Protein AF-A5Z3F3-F1 (afdb_monomer_lite)

pLDDT: mean 90.25, std 14.65, range [30.05, 98.69]

Organism: NCBI:txid411463

InterPro domains:
  IPR003961 Fibronectin type III [cd00063] (249-305)
  IPR009045 Peptidase M74/Hedgehog-like, zinc-binding domain superfamily [G3DSA:3.30.1380.10] (374-491)
  IPR009045 Peptidase M74/Hedgehog-like, zinc-binding domain superfamily [SSF55166] (368-494)
  IPR013783 Immunoglobulin-like fold [G3DSA:2.60.40.10] (34-120)
  IPR013783 Immunoglobulin-like fold [G3DSA:2.60.40.10] (125-226)
  IPR013783 Immunoglobulin-like fold [G3DSA:2.60.40.10] (233-318)
  IPR036116 Fibronectin type III superfamily [SSF49265] (130-308)
  IPR039561 Peptidase M15C [PF13539] (418-492)

Sequence (495 aa):
MTKNIKKAMILFWAVICILGIKGNVYAQDIKLVAPIITSSQMENGNFVIRWRTSEELKGQEYKIYCATSKDGTYEYVTTTPDYSYTEYYPNKGMAYYYKITTVYTDYETEREIESNPVYTGGIVNPLEIPTITEAKAGNNHSVTIMWNKTEDCLGYAIYRSESVDGEYKWISNVENKSEIFWWQEYEPQATFTEKNLELGKTYYYKIRPYVTYYEGTFYGEFSNYKSCQVTINGTKVKSAKSKKKRTNTIIWEKNGEADGYIIYYSKKIDGSYKKLKTYNSRNKLTYTHKKLTNGVAYYYKIQAYKNYKGKKLLGEMSPFEKYCDYFTYKNESYESRCKRIFGKKYYKKYKNAKQASKHVTTVAVKVWDKQGGRKFTRKFYLTVNKGIAPSVKEMFKEIYKSKERFPIHEMGCYNWRGNSSTSEHCLGLAFDINSNENYMIDGKKVLAGSFWKPKKNKYSIPLNCKLVKILEKYGFERGLWGSRRDYMHFSYFGT

Radius of gyration: 45.29 Å; chains: 1; bounding box: 112×105×123 Å

Structure (mmCIF, N/CA/C/O backbone):
data_AF-A5Z3F3-F1
#
_entry.id   AF-A5Z3F3-F1
#
loop_
_atom_site.group_PDB
_atom_site.id
_atom_site.type_symbol
_atom_site.label_atom_id
_atom_site.label_alt_id
_atom_site.label_comp_id
_atom_site.label_asym_id
_atom_site.label_entity_id
_atom_site.label_seq_id
_atom_site.pdbx_PDB_ins_code
_atom_site.Cartn_x
_atom_site.Cartn_y
_atom_site.Cartn_z
_atom_site.occupancy
_atom_site.B_iso_or_equiv
_atom_site.auth_seq_id
_atom_site.auth_comp_id
_atom_site.auth_asym_id
_atom_site.auth_atom_id
_atom_site.pdbx_PDB_model_num
ATOM 1 N N . MET A 1 1 ? 52.562 -83.527 -72.500 1.00 35.72 1 MET A N 1
ATOM 2 C CA . MET A 1 1 ? 53.849 -84.054 -71.994 1.00 35.72 1 MET A CA 1
ATOM 3 C C . MET A 1 1 ? 54.643 -82.872 -71.442 1.00 35.72 1 MET A C 1
ATOM 5 O O . MET A 1 1 ? 55.079 -82.043 -72.217 1.00 35.72 1 MET A O 1
ATOM 9 N N . THR A 1 2 ? 54.506 -82.561 -70.146 1.00 35.94 2 THR A N 1
ATOM 10 C CA . THR A 1 2 ? 55.424 -82.974 -69.050 1.00 35.94 2 THR A CA 1
ATOM 11 C C . THR A 1 2 ? 56.801 -82.306 -69.180 1.00 35.94 2 THR A C 1
ATOM 13 O O . THR A 1 2 ? 57.594 -82.724 -70.010 1.00 35.94 2 THR A O 1
ATOM 16 N N . LYS A 1 3 ? 57.127 -81.267 -68.395 1.00 35.03 3 LYS A N 1
ATOM 17 C CA . LYS A 1 3 ? 57.470 -81.390 -66.964 1.00 35.03 3 LYS A CA 1
ATOM 18 C C . LYS A 1 3 ? 57.214 -80.101 -66.147 1.00 35.03 3 LYS A C 1
ATOM 20 O O . LYS A 1 3 ? 57.653 -79.017 -66.500 1.00 35.03 3 LYS A O 1
ATOM 25 N N . ASN A 1 4 ? 56.552 -80.314 -65.013 1.00 41.06 4 ASN A N 1
ATOM 26 C CA . ASN A 1 4 ? 56.370 -79.478 -63.818 1.00 41.06 4 ASN A CA 1
ATOM 27 C C . ASN A 1 4 ? 57.738 -79.220 -63.106 1.00 41.06 4 ASN A C 1
ATOM 29 O O . ASN A 1 4 ? 58.564 -80.125 -63.125 1.00 41.06 4 ASN A O 1
ATOM 33 N N . ILE A 1 5 ? 58.113 -78.044 -62.556 1.00 39.75 5 ILE A N 1
ATOM 34 C CA . ILE A 1 5 ? 57.676 -77.335 -61.317 1.00 39.75 5 ILE A CA 1
ATOM 35 C C . ILE A 1 5 ? 58.879 -77.101 -60.354 1.00 39.75 5 ILE A C 1
ATOM 37 O O . ILE A 1 5 ? 59.618 -78.031 -60.059 1.00 39.75 5 ILE A O 1
ATOM 41 N N . LYS A 1 6 ? 58.937 -75.885 -59.774 1.00 31.03 6 LYS A N 1
ATOM 42 C CA . LYS A 1 6 ? 59.513 -75.448 -58.469 1.00 31.03 6 LYS A CA 1
ATOM 43 C C . LYS A 1 6 ? 61.028 -75.510 -58.192 1.00 31.03 6 LYS A C 1
ATOM 45 O O . LYS A 1 6 ? 61.592 -76.581 -58.007 1.00 31.03 6 LYS A O 1
ATOM 50 N N . LYS A 1 7 ? 61.549 -74.310 -57.882 1.00 33.12 7 LYS A N 1
ATOM 51 C CA . LYS A 1 7 ? 62.378 -73.870 -56.723 1.00 33.12 7 LYS A CA 1
ATOM 52 C C . LYS A 1 7 ? 63.397 -72.837 -57.238 1.00 33.12 7 LYS A C 1
ATOM 54 O O . LYS A 1 7 ? 64.078 -73.118 -58.205 1.00 33.12 7 LYS A O 1
ATOM 59 N N . ALA A 1 8 ? 63.587 -71.654 -56.673 1.00 30.05 8 ALA A N 1
ATOM 60 C CA . ALA A 1 8 ? 62.961 -70.997 -55.542 1.00 30.05 8 ALA A CA 1
ATOM 61 C C . ALA A 1 8 ? 63.319 -69.499 -55.610 1.00 30.05 8 ALA A C 1
ATOM 63 O O . ALA A 1 8 ? 64.419 -69.141 -56.025 1.00 30.05 8 ALA A O 1
ATOM 64 N N . MET A 1 9 ? 62.401 -68.643 -55.152 1.00 39.56 9 MET A N 1
ATOM 65 C CA . MET A 1 9 ? 62.767 -67.422 -54.432 1.00 39.56 9 MET A CA 1
ATOM 66 C C . MET A 1 9 ? 63.859 -67.761 -53.413 1.00 39.56 9 MET A C 1
ATOM 68 O O . MET A 1 9 ? 63.656 -68.698 -52.648 1.00 39.56 9 MET A O 1
ATOM 72 N N . ILE A 1 10 ? 64.972 -67.028 -53.443 1.00 40.47 10 ILE A N 1
ATOM 73 C CA . ILE A 1 10 ? 65.941 -66.707 -52.371 1.00 40.47 10 ILE A CA 1
ATOM 74 C C . ILE A 1 10 ? 67.271 -66.420 -53.084 1.00 40.47 10 ILE A C 1
ATOM 76 O O . ILE A 1 10 ? 68.074 -67.312 -53.312 1.00 40.47 10 ILE A O 1
ATOM 80 N N . LEU A 1 11 ? 67.433 -65.180 -53.540 1.00 33.81 11 LEU A N 1
ATOM 81 C CA . LEU A 1 11 ? 68.647 -64.365 -53.370 1.00 33.81 11 LEU A CA 1
ATOM 82 C C . LEU A 1 11 ? 68.309 -62.924 -53.808 1.00 33.81 11 LEU A C 1
ATOM 84 O O . LEU A 1 11 ? 68.943 -62.294 -54.646 1.00 33.81 11 LEU A O 1
ATOM 88 N N . PHE A 1 12 ? 67.207 -62.432 -53.238 1.00 38.59 12 PHE A N 1
ATOM 89 C CA . PHE A 1 12 ? 67.046 -61.025 -52.914 1.00 38.59 12 PHE A CA 1
ATOM 90 C C . PHE A 1 12 ? 67.883 -60.851 -51.642 1.00 38.59 12 PHE A C 1
ATOM 92 O O . PHE A 1 12 ? 67.635 -61.580 -50.684 1.00 38.59 12 PHE A O 1
ATOM 99 N N . TRP A 1 13 ? 68.839 -59.923 -51.669 1.00 31.48 13 TRP A N 1
ATOM 100 C CA . TRP A 1 13 ? 69.842 -59.573 -50.648 1.00 31.48 13 TRP A CA 1
ATOM 101 C C . TRP A 1 13 ? 71.268 -60.067 -50.888 1.00 31.48 13 TRP A C 1
ATOM 103 O O . TRP A 1 13 ? 71.539 -61.251 -51.034 1.00 31.48 13 TRP A O 1
ATOM 113 N N . ALA A 1 14 ? 72.158 -59.076 -50.800 1.00 30.88 14 ALA A N 1
ATOM 114 C CA . ALA A 1 14 ? 73.609 -59.132 -50.850 1.00 30.88 14 ALA A CA 1
ATOM 115 C C . ALA A 1 14 ? 74.199 -59.369 -52.245 1.00 30.88 14 ALA A C 1
ATOM 117 O O . ALA A 1 14 ? 74.589 -60.473 -52.600 1.00 30.88 14 ALA A O 1
ATOM 118 N N . VAL A 1 15 ? 74.374 -58.278 -52.996 1.00 34.34 15 VAL A N 1
ATOM 119 C CA . VAL A 1 15 ? 75.704 -57.660 -53.119 1.00 34.34 15 VAL A CA 1
ATOM 120 C C . VAL A 1 15 ? 75.591 -56.360 -53.932 1.00 34.34 15 VAL A C 1
ATOM 122 O O . VAL A 1 15 ? 75.362 -56.368 -55.134 1.00 34.34 15 VAL A O 1
ATOM 125 N N . ILE A 1 16 ? 75.785 -55.260 -53.192 1.00 37.06 16 ILE A N 1
ATOM 126 C CA . ILE A 1 16 ? 76.597 -54.091 -53.566 1.00 37.06 16 ILE A CA 1
ATOM 127 C C . ILE A 1 16 ? 75.901 -53.124 -54.540 1.00 37.06 16 ILE A C 1
ATOM 129 O O . ILE A 1 16 ? 75.879 -53.316 -55.746 1.00 37.06 16 ILE A O 1
ATOM 133 N N . CYS A 1 17 ? 75.206 -52.092 -54.043 1.00 40.53 17 CYS A N 1
ATOM 134 C CA . CYS A 1 17 ? 75.761 -50.938 -53.308 1.00 40.53 17 CYS A CA 1
ATOM 135 C C . CYS A 1 17 ? 77.047 -50.423 -53.950 1.00 40.53 17 CYS A C 1
ATOM 137 O O . CYS A 1 17 ? 78.111 -50.865 -53.564 1.00 40.53 17 CYS A O 1
ATOM 139 N N . ILE A 1 18 ? 76.938 -49.482 -54.881 1.00 42.25 18 ILE A N 1
ATOM 140 C CA . ILE A 1 18 ? 77.777 -48.280 -55.050 1.00 42.25 18 ILE A CA 1
ATOM 141 C C . ILE A 1 18 ? 77.365 -47.734 -56.414 1.00 42.25 18 ILE A C 1
ATOM 143 O O . ILE A 1 18 ? 77.891 -48.125 -57.441 1.00 42.25 18 ILE A O 1
ATOM 147 N N . LEU A 1 19 ? 76.346 -46.884 -56.405 1.00 36.59 19 LEU A N 1
ATOM 148 C CA . LEU A 1 19 ? 76.154 -45.777 -57.339 1.00 36.59 19 LEU A CA 1
ATOM 149 C C . LEU A 1 19 ? 75.161 -44.859 -56.627 1.00 36.59 19 LEU A C 1
ATOM 151 O O . LEU A 1 19 ? 73.958 -44.857 -56.870 1.00 36.59 19 LEU A O 1
ATOM 155 N N . GLY A 1 20 ? 75.692 -44.167 -55.618 1.00 39.25 20 GLY A N 1
ATOM 156 C CA . GLY A 1 20 ? 74.987 -43.105 -54.925 1.00 39.25 20 GLY A CA 1
ATOM 157 C C . GLY A 1 20 ? 74.756 -41.962 -55.897 1.00 39.25 20 GLY A C 1
ATOM 158 O O . GLY A 1 20 ? 75.596 -41.075 -56.026 1.00 39.25 20 GLY A O 1
ATOM 159 N N . ILE A 1 21 ? 73.603 -41.967 -56.558 1.00 40.50 21 ILE A N 1
ATOM 160 C CA . ILE A 1 21 ? 73.023 -40.734 -57.068 1.00 40.50 21 ILE A CA 1
ATOM 161 C C . ILE A 1 21 ? 72.505 -40.006 -55.829 1.00 40.50 21 ILE A C 1
ATOM 163 O O . ILE A 1 21 ? 71.373 -40.201 -55.393 1.00 40.50 21 ILE A O 1
ATOM 167 N N . LYS A 1 22 ? 73.375 -39.187 -55.225 1.00 41.44 22 LYS A N 1
ATOM 168 C CA . LYS A 1 22 ? 72.948 -38.065 -54.388 1.00 41.44 22 LYS A CA 1
ATOM 169 C C . LYS A 1 22 ? 72.232 -37.074 -55.305 1.00 41.44 22 LYS A C 1
ATOM 171 O O . LYS A 1 22 ? 72.806 -36.081 -55.738 1.00 41.44 22 LYS A O 1
ATOM 176 N N . GLY A 1 23 ? 70.988 -37.383 -55.649 1.00 34.75 23 GLY A N 1
ATOM 177 C CA . GLY A 1 23 ? 70.042 -36.349 -56.015 1.00 34.75 23 GLY A CA 1
ATOM 178 C C . GLY A 1 23 ? 69.747 -35.602 -54.728 1.00 34.75 23 GLY A C 1
ATOM 179 O O . GLY A 1 23 ? 69.033 -36.121 -53.876 1.00 34.75 23 GLY A O 1
ATOM 180 N N . ASN A 1 24 ? 70.343 -34.424 -54.556 1.00 39.09 24 ASN A N 1
ATOM 181 C CA . ASN A 1 24 ? 69.805 -33.462 -53.610 1.00 39.09 24 ASN A CA 1
ATOM 182 C C . ASN A 1 24 ? 68.387 -33.155 -54.104 1.00 39.09 24 ASN A C 1
ATOM 184 O O . ASN A 1 24 ? 68.211 -32.400 -55.061 1.00 39.09 24 ASN A O 1
ATOM 188 N N . VAL A 1 25 ? 67.380 -33.783 -53.499 1.00 37.44 25 VAL A N 1
ATOM 189 C CA . VAL A 1 25 ? 66.042 -33.209 -53.495 1.00 37.44 25 VAL A CA 1
ATOM 190 C C . VAL A 1 25 ? 66.203 -31.976 -52.627 1.00 37.44 25 VAL A C 1
ATOM 192 O O . VAL A 1 25 ? 66.247 -32.072 -51.406 1.00 37.44 25 VAL A O 1
ATOM 195 N N . TYR A 1 26 ? 66.431 -30.827 -53.258 1.00 39.72 26 TYR A N 1
ATOM 196 C CA . TYR A 1 26 ? 66.267 -29.568 -52.558 1.00 39.72 26 TYR A CA 1
ATOM 197 C C . TYR A 1 26 ? 64.816 -29.566 -52.089 1.00 39.72 26 TYR A C 1
ATOM 199 O O . TYR A 1 26 ? 63.908 -29.563 -52.923 1.00 39.72 26 TYR A O 1
ATOM 207 N N . ALA A 1 27 ? 64.602 -29.653 -50.774 1.00 45.56 27 ALA A N 1
ATOM 208 C CA . ALA A 1 27 ? 63.340 -29.243 -50.195 1.00 45.56 27 ALA A CA 1
ATOM 209 C C . ALA A 1 27 ? 63.105 -27.834 -50.737 1.00 45.56 27 ALA A C 1
ATOM 211 O O . ALA A 1 27 ? 63.906 -26.930 -50.505 1.00 45.56 27 ALA A O 1
ATOM 212 N N . GLN A 1 28 ? 62.102 -27.680 -51.596 1.00 50.19 28 GLN A N 1
ATOM 213 C CA . GLN A 1 28 ? 61.676 -26.359 -52.012 1.00 50.19 28 GLN A CA 1
ATOM 214 C C . GLN A 1 28 ? 61.321 -25.639 -50.713 1.00 50.19 28 GLN A C 1
ATOM 216 O O . GLN A 1 28 ? 60.462 -26.139 -49.992 1.00 50.19 28 GLN A O 1
ATOM 221 N N . ASP A 1 29 ? 62.028 -24.556 -50.375 1.00 58.75 29 ASP A N 1
ATOM 222 C CA . ASP A 1 29 ? 61.765 -23.786 -49.159 1.00 58.75 29 ASP A CA 1
ATOM 223 C C . ASP A 1 29 ? 60.293 -23.357 -49.189 1.00 58.75 29 ASP A C 1
ATOM 225 O O . ASP A 1 29 ? 59.918 -22.416 -49.898 1.00 58.75 29 ASP A O 1
ATOM 229 N N . ILE A 1 30 ? 59.429 -24.101 -48.490 1.00 64.06 30 ILE A N 1
ATOM 230 C CA . ILE A 1 30 ? 57.998 -23.825 -48.447 1.00 64.06 30 ILE A CA 1
ATOM 231 C C . ILE A 1 30 ? 57.859 -22.471 -47.763 1.00 64.06 30 ILE A C 1
ATOM 233 O O . ILE A 1 30 ? 58.109 -22.319 -46.566 1.00 64.06 30 ILE A O 1
ATOM 237 N N . LYS A 1 31 ? 57.477 -21.451 -48.535 1.00 75.31 31 LYS A N 1
ATOM 238 C CA . LYS A 1 31 ? 57.251 -20.116 -47.996 1.00 75.31 31 LYS A CA 1
ATOM 239 C C . LYS A 1 31 ? 55.952 -20.131 -47.200 1.00 75.31 31 LYS A C 1
ATOM 241 O O . LYS A 1 31 ? 54.865 -19.987 -47.751 1.00 75.31 31 LYS A O 1
ATOM 246 N N . LEU A 1 32 ? 56.080 -20.280 -45.889 1.00 80.75 32 LEU A N 1
ATOM 247 C CA . LEU A 1 32 ? 54.948 -20.291 -44.976 1.00 80.75 32 LEU A CA 1
ATOM 248 C C . LEU A 1 32 ? 54.262 -18.909 -44.953 1.00 80.75 32 LEU A C 1
ATOM 250 O O . LEU A 1 32 ? 54.845 -17.914 -44.515 1.00 80.75 32 LEU A O 1
ATOM 254 N N . VAL A 1 33 ? 53.021 -18.835 -45.444 1.00 87.56 33 VAL A N 1
ATOM 255 C CA . VAL A 1 33 ? 52.219 -17.599 -45.503 1.00 87.56 33 VAL A CA 1
ATOM 256 C C . VAL A 1 33 ? 50.960 -17.689 -44.639 1.00 87.56 33 VAL A C 1
ATOM 258 O O . VAL A 1 33 ? 50.457 -18.775 -44.346 1.00 87.56 33 VAL A O 1
ATOM 261 N N . ALA A 1 34 ? 50.466 -16.522 -44.217 1.00 90.94 34 ALA A N 1
ATOM 262 C CA . ALA A 1 34 ? 49.226 -16.400 -43.459 1.00 90.94 34 ALA A CA 1
ATOM 263 C C . ALA A 1 34 ? 48.022 -16.877 -44.292 1.00 90.94 34 ALA A C 1
ATOM 265 O O . ALA A 1 34 ? 47.984 -16.608 -45.501 1.00 90.94 34 ALA A O 1
ATOM 266 N N . PRO A 1 35 ? 47.009 -17.511 -43.675 1.00 94.00 35 PRO A N 1
ATOM 267 C CA . PRO A 1 35 ? 45.767 -17.800 -44.374 1.00 94.00 35 PRO A CA 1
ATOM 268 C C . PRO A 1 35 ? 45.020 -16.500 -44.713 1.00 94.00 35 PRO A C 1
ATOM 270 O O . PRO A 1 35 ? 45.207 -15.457 -44.085 1.00 94.00 35 PRO A O 1
ATOM 273 N N . ILE A 1 36 ? 44.147 -16.553 -45.719 1.00 95.06 36 ILE A N 1
ATOM 274 C CA . ILE A 1 36 ? 43.356 -15.400 -46.170 1.00 95.06 36 ILE A CA 1
ATOM 275 C C . ILE A 1 36 ? 41.917 -15.579 -45.697 1.00 95.06 36 ILE A C 1
ATOM 277 O O . ILE A 1 36 ? 41.226 -16.482 -46.172 1.00 95.06 36 ILE A O 1
ATOM 281 N N . ILE A 1 37 ? 41.450 -14.709 -44.798 1.00 97.06 37 ILE A N 1
ATOM 282 C CA . ILE A 1 37 ? 40.056 -14.710 -44.332 1.00 97.06 37 ILE A CA 1
ATOM 283 C C . ILE A 1 37 ? 39.117 -14.430 -45.509 1.00 97.06 37 ILE A C 1
ATOM 285 O O . ILE A 1 37 ? 39.321 -13.498 -46.284 1.00 97.06 37 ILE A O 1
ATOM 289 N N . THR A 1 38 ? 38.077 -15.249 -45.629 1.00 96.44 38 THR A N 1
ATOM 290 C CA . THR A 1 38 ? 37.032 -15.134 -46.658 1.00 96.44 38 THR A CA 1
ATOM 291 C C . THR A 1 38 ? 35.691 -14.702 -46.071 1.00 96.44 38 THR A C 1
ATOM 293 O O . THR A 1 38 ? 34.958 -13.968 -46.725 1.00 96.44 38 THR A O 1
ATOM 296 N N . SER A 1 39 ? 35.381 -15.097 -44.831 1.00 93.94 39 SER A N 1
ATOM 297 C CA . SER A 1 39 ? 34.193 -14.643 -44.098 1.00 93.94 39 SER A CA 1
ATOM 298 C C . SER A 1 39 ? 34.395 -14.744 -42.585 1.00 93.94 39 SER A C 1
ATOM 300 O O . SER A 1 39 ? 35.064 -15.667 -42.122 1.00 93.94 39 SER A O 1
ATOM 302 N N . SER A 1 40 ? 33.756 -13.857 -41.824 1.00 92.75 40 SER A N 1
ATOM 303 C CA . SER A 1 40 ? 33.675 -13.902 -40.356 1.00 92.75 40 SER A CA 1
ATOM 304 C C . SER A 1 40 ? 32.354 -13.282 -39.895 1.00 92.75 40 SER A C 1
ATOM 306 O O . SER A 1 40 ? 32.214 -12.058 -39.893 1.00 92.75 40 SER A O 1
ATOM 308 N N . GLN A 1 41 ? 31.361 -14.114 -39.587 1.00 90.06 41 GLN A N 1
ATOM 309 C CA . GLN A 1 41 ? 29.988 -13.667 -39.322 1.00 90.06 41 GLN A CA 1
ATOM 310 C C . GLN A 1 41 ? 29.201 -14.684 -38.486 1.00 90.06 41 GLN A C 1
ATOM 312 O O . GLN A 1 41 ? 29.616 -15.831 -38.328 1.00 90.06 41 GLN A O 1
ATOM 317 N N . MET A 1 42 ? 28.042 -14.269 -37.975 1.00 88.62 42 MET A N 1
ATOM 318 C CA . MET A 1 42 ? 27.119 -15.157 -37.267 1.00 88.62 42 MET A CA 1
ATOM 319 C C . MET A 1 42 ? 26.284 -15.993 -38.244 1.00 88.62 42 MET A C 1
ATOM 321 O O . MET A 1 42 ? 25.652 -15.447 -39.147 1.00 88.62 42 MET A O 1
ATOM 325 N N . GLU A 1 43 ? 26.220 -17.305 -38.024 1.00 90.38 43 GLU A N 1
ATOM 326 C CA . GLU A 1 43 ? 25.413 -18.254 -38.798 1.00 90.38 43 GLU A CA 1
ATOM 327 C C . GLU A 1 43 ? 24.744 -19.251 -37.845 1.00 90.38 43 GLU A C 1
ATOM 329 O O . GLU A 1 43 ? 25.412 -19.915 -37.056 1.00 90.38 43 GLU A O 1
ATOM 334 N N . ASN A 1 44 ? 23.410 -19.354 -37.891 1.00 86.94 44 ASN A N 1
ATOM 335 C CA . ASN A 1 44 ? 22.622 -20.277 -37.055 1.00 86.94 44 ASN A CA 1
ATOM 336 C C . ASN A 1 44 ? 22.963 -20.232 -35.546 1.00 86.94 44 ASN A C 1
ATOM 338 O O . ASN A 1 44 ? 22.893 -21.249 -34.862 1.00 86.94 44 ASN A O 1
ATOM 342 N N . GLY A 1 45 ? 23.325 -19.054 -35.023 1.00 84.75 45 GLY A N 1
ATOM 343 C CA . GLY A 1 45 ? 23.671 -18.857 -33.610 1.00 84.75 45 GLY A CA 1
ATOM 344 C C . GLY A 1 45 ? 25.139 -19.102 -33.246 1.00 84.75 45 GLY A C 1
ATOM 345 O O . GLY A 1 45 ? 25.489 -18.906 -32.089 1.00 84.75 45 GLY A O 1
ATOM 346 N N . ASN A 1 46 ? 25.994 -19.453 -34.209 1.00 90.75 46 ASN A N 1
ATOM 347 C CA . ASN A 1 46 ? 27.433 -19.653 -34.017 1.00 90.75 46 ASN A CA 1
ATOM 348 C C . ASN A 1 46 ? 28.238 -18.580 -34.761 1.00 90.75 46 ASN A C 1
ATOM 350 O O . ASN A 1 46 ? 27.772 -18.062 -35.778 1.00 90.75 46 ASN A O 1
ATOM 354 N N . PHE A 1 47 ? 29.448 -18.264 -34.293 1.00 91.44 47 PHE A N 1
ATOM 355 C CA . PHE A 1 47 ? 30.346 -17.346 -35.001 1.00 91.44 47 PHE A CA 1
ATOM 356 C C . PHE A 1 47 ? 31.277 -18.154 -35.908 1.00 91.44 47 PHE A C 1
ATOM 358 O O . PHE A 1 47 ? 32.112 -18.920 -35.428 1.00 91.44 47 PHE A O 1
ATOM 365 N N . VAL A 1 48 ? 31.107 -18.017 -37.225 1.00 94.50 48 VAL A N 1
ATOM 366 C CA . VAL A 1 48 ? 31.807 -18.835 -38.220 1.00 94.50 48 VAL A CA 1
ATOM 367 C C . VAL A 1 48 ? 32.856 -18.008 -38.945 1.00 94.50 48 VAL A C 1
ATOM 369 O O . VAL A 1 48 ? 32.565 -16.967 -39.540 1.00 94.50 48 VAL A O 1
ATOM 372 N N . ILE A 1 49 ? 34.081 -18.522 -38.937 1.00 96.44 49 ILE A N 1
ATOM 373 C CA . ILE A 1 49 ? 35.240 -17.960 -39.619 1.00 96.44 49 ILE A CA 1
ATOM 374 C C . ILE A 1 49 ? 35.649 -18.929 -40.716 1.00 96.44 49 ILE A C 1
ATOM 376 O O . ILE A 1 49 ? 35.796 -20.123 -40.467 1.00 96.44 49 ILE A O 1
ATOM 380 N N . ARG A 1 50 ? 35.855 -18.425 -41.931 1.00 97.31 50 ARG A N 1
ATOM 381 C CA . ARG A 1 50 ? 36.344 -19.218 -43.063 1.00 97.31 50 ARG A CA 1
ATOM 382 C C . ARG A 1 50 ? 37.546 -18.549 -43.686 1.00 97.31 50 ARG A C 1
ATOM 384 O O . ARG A 1 50 ? 37.573 -17.324 -43.836 1.00 97.31 50 ARG A O 1
ATOM 391 N N . TRP A 1 51 ? 38.507 -19.345 -44.123 1.00 96.88 51 TRP A N 1
ATOM 392 C CA . TRP A 1 51 ? 39.701 -18.870 -44.809 1.00 96.88 51 TRP A CA 1
ATOM 393 C C . TRP A 1 51 ? 40.061 -19.772 -45.982 1.00 96.88 51 TRP A C 1
ATOM 395 O O . TRP A 1 51 ? 39.491 -20.836 -46.189 1.00 96.88 51 TRP A O 1
ATOM 405 N N . ARG A 1 52 ? 41.019 -19.315 -46.779 1.00 94.88 52 ARG A N 1
ATOM 406 C CA . ARG A 1 52 ? 41.657 -20.104 -47.831 1.00 94.88 52 ARG A CA 1
ATOM 407 C C . ARG A 1 52 ? 43.173 -20.016 -47.702 1.00 94.88 52 ARG A C 1
ATOM 409 O O . ARG A 1 52 ? 43.687 -19.048 -47.141 1.00 94.88 52 ARG A O 1
ATOM 416 N N . THR A 1 53 ? 43.865 -21.000 -48.262 1.00 91.75 53 THR A N 1
ATOM 417 C CA . THR A 1 53 ? 45.333 -21.078 -48.298 1.00 91.75 53 THR A CA 1
ATOM 418 C C . THR A 1 53 ? 45.854 -21.143 -49.737 1.00 91.75 53 THR A C 1
ATOM 420 O O . THR A 1 53 ? 45.057 -21.307 -50.668 1.00 91.75 53 THR A O 1
ATOM 423 N N . SER A 1 54 ? 47.163 -20.974 -49.937 1.00 87.50 54 SER A N 1
ATOM 424 C CA . SER A 1 54 ? 47.805 -21.198 -51.239 1.00 87.50 54 SER A CA 1
ATOM 425 C C . SER A 1 54 ? 47.921 -22.694 -51.548 1.00 87.50 54 SER A C 1
ATOM 427 O O . SER A 1 54 ? 47.978 -23.525 -50.648 1.00 87.50 54 SER A O 1
ATOM 429 N N . GLU A 1 55 ? 47.942 -23.056 -52.833 1.00 85.00 55 GLU A N 1
ATOM 430 C CA . GLU A 1 55 ? 47.954 -24.461 -53.279 1.00 85.00 55 GLU A CA 1
ATOM 431 C C . GLU A 1 55 ? 49.100 -25.276 -52.655 1.00 85.00 55 GLU A C 1
ATOM 433 O O . GLU A 1 55 ? 48.908 -26.423 -52.267 1.00 85.00 55 GLU A O 1
ATOM 438 N N . GLU A 1 56 ? 50.268 -24.650 -52.500 1.00 83.06 56 GLU A N 1
ATOM 439 C CA . GLU A 1 56 ? 51.487 -25.240 -51.931 1.00 83.06 56 GLU A CA 1
ATOM 440 C C . GLU A 1 56 ? 51.407 -25.534 -50.421 1.00 83.06 56 GLU A C 1
ATOM 442 O O . GLU A 1 56 ? 52.242 -26.263 -49.899 1.00 83.06 56 GLU A O 1
ATOM 447 N N . LEU A 1 57 ? 50.403 -24.988 -49.724 1.00 84.12 57 LEU A N 1
ATOM 448 C CA . LEU A 1 57 ? 50.162 -25.176 -48.288 1.00 84.12 57 LEU A CA 1
ATOM 449 C C . LEU A 1 57 ? 48.916 -26.033 -48.015 1.00 84.12 57 LEU A C 1
ATOM 451 O O . LEU A 1 57 ? 48.404 -26.069 -46.892 1.00 84.12 57 LEU A O 1
ATOM 455 N N . LYS A 1 58 ? 48.379 -26.715 -49.034 1.00 84.69 58 LYS A N 1
ATOM 456 C CA . LYS A 1 58 ? 47.297 -27.684 -48.835 1.00 84.69 58 LYS A CA 1
ATOM 457 C C . LYS A 1 58 ? 47.777 -28.854 -47.980 1.00 84.69 58 LYS A C 1
ATOM 459 O O . LYS A 1 58 ? 48.832 -29.420 -48.232 1.00 84.69 58 LYS A O 1
ATOM 464 N N . GLY A 1 59 ? 46.960 -29.235 -47.001 1.00 82.19 59 GLY A N 1
ATOM 465 C CA . GLY A 1 59 ? 47.288 -30.290 -46.038 1.00 82.19 59 GLY A CA 1
ATOM 466 C C . GLY A 1 59 ? 47.979 -29.793 -44.766 1.00 82.19 59 GLY A C 1
ATOM 467 O O . GLY A 1 59 ? 48.109 -30.574 -43.831 1.00 82.19 59 GLY A O 1
ATOM 468 N N . GLN A 1 60 ? 48.359 -28.511 -44.696 1.00 89.25 60 GLN A N 1
ATOM 469 C CA . GLN A 1 60 ? 48.810 -27.894 -43.448 1.00 89.25 60 GLN A CA 1
ATOM 470 C C . GLN A 1 60 ? 47.642 -27.629 -42.494 1.00 89.25 60 GLN A C 1
ATOM 472 O O . GLN A 1 60 ? 46.512 -27.386 -42.925 1.00 89.25 60 GLN A O 1
ATOM 477 N N . GLU A 1 61 ? 47.946 -27.626 -41.199 1.00 93.19 61 GLU A N 1
ATOM 478 C CA . GLU A 1 61 ? 46.996 -27.297 -40.139 1.00 93.19 61 GLU A CA 1
ATOM 479 C C . GLU A 1 61 ? 47.043 -25.808 -39.776 1.00 93.19 61 GLU A C 1
ATOM 481 O O . GLU A 1 61 ? 47.996 -25.088 -40.092 1.00 93.19 61 GLU A O 1
ATOM 486 N N . TYR A 1 62 ? 46.009 -25.342 -39.080 1.00 95.62 62 TYR A N 1
ATOM 487 C CA . TYR A 1 62 ? 45.866 -23.959 -38.642 1.00 95.62 62 TYR A CA 1
ATOM 488 C C . TYR A 1 62 ? 45.709 -23.894 -37.134 1.00 95.62 62 TYR A C 1
ATOM 490 O O . TYR A 1 62 ? 44.768 -24.474 -36.590 1.00 95.62 62 TYR A O 1
ATOM 498 N N . LYS A 1 63 ? 46.579 -23.132 -36.471 1.00 96.75 63 LYS A N 1
ATOM 499 C CA . LYS A 1 63 ? 46.402 -22.769 -35.065 1.00 96.75 63 LYS A CA 1
ATOM 500 C C . LYS A 1 63 ? 45.507 -21.550 -34.968 1.00 96.75 63 LYS A C 1
ATOM 502 O O . LYS A 1 63 ? 45.722 -20.538 -35.638 1.00 96.75 63 LYS A O 1
ATOM 507 N N . ILE A 1 64 ? 44.512 -21.652 -34.102 1.00 97.75 64 ILE A N 1
ATOM 508 C CA . ILE A 1 64 ? 43.535 -20.607 -33.837 1.00 97.75 64 ILE A CA 1
ATOM 509 C C . ILE A 1 64 ? 43.727 -20.144 -32.404 1.00 97.75 64 ILE A C 1
ATOM 511 O O . ILE A 1 64 ? 43.784 -20.948 -31.473 1.00 97.75 64 ILE A O 1
ATOM 515 N N . TYR A 1 65 ? 43.789 -18.831 -32.236 1.00 97.31 65 TYR A N 1
ATOM 516 C CA . TYR A 1 65 ? 43.839 -18.174 -30.944 1.00 97.31 65 TYR A CA 1
ATOM 517 C C . TYR A 1 65 ? 42.690 -17.176 -30.836 1.00 97.31 65 TYR A C 1
ATOM 519 O O . TYR A 1 65 ? 42.307 -16.588 -31.847 1.00 97.31 65 TYR A O 1
ATOM 527 N N . CYS A 1 66 ? 42.182 -16.939 -29.629 1.00 96.06 66 CYS A N 1
ATOM 528 C CA . CYS A 1 66 ? 41.067 -16.037 -29.360 1.00 96.06 66 CYS A CA 1
ATOM 529 C C . CYS A 1 66 ? 41.418 -15.010 -28.274 1.00 96.06 66 CYS A C 1
ATOM 531 O O . CYS A 1 66 ? 42.111 -15.320 -27.308 1.00 96.06 66 CYS A O 1
ATOM 533 N N . ALA A 1 67 ? 40.905 -13.793 -28.423 1.00 94.19 67 ALA A N 1
ATOM 534 C CA . ALA A 1 67 ? 40.932 -12.723 -27.435 1.00 94.19 67 ALA A CA 1
ATOM 535 C C . ALA A 1 67 ? 39.558 -12.038 -27.367 1.00 94.19 67 ALA A C 1
ATOM 537 O O . ALA A 1 67 ? 38.817 -11.992 -28.349 1.00 94.19 67 ALA A O 1
ATOM 538 N N . THR A 1 68 ? 39.226 -11.444 -26.220 1.00 90.19 68 THR A N 1
ATOM 539 C CA . THR A 1 68 ? 38.002 -10.633 -26.047 1.00 90.19 68 THR A CA 1
ATOM 540 C C . THR A 1 68 ? 38.218 -9.142 -26.338 1.00 90.19 68 THR A C 1
ATOM 542 O O . THR A 1 68 ? 37.304 -8.325 -26.215 1.00 90.19 68 THR A O 1
ATOM 545 N N . SER A 1 69 ? 39.427 -8.770 -26.764 1.00 87.94 69 SER A N 1
ATOM 546 C CA . SER A 1 69 ? 39.780 -7.438 -27.253 1.00 87.94 69 SER A CA 1
ATOM 547 C C . SER A 1 69 ? 40.768 -7.539 -28.416 1.00 87.94 69 SER A C 1
ATOM 549 O O . SER A 1 69 ? 41.599 -8.445 -28.461 1.00 87.94 69 SER A O 1
ATOM 551 N N . LYS A 1 70 ? 40.685 -6.596 -29.363 1.00 87.31 70 LYS A N 1
ATOM 552 C CA . LYS A 1 70 ? 41.493 -6.609 -30.592 1.00 87.31 70 LYS A CA 1
ATOM 553 C C . LYS A 1 70 ? 42.996 -6.615 -30.322 1.00 87.31 70 LYS A C 1
ATOM 555 O O . LYS A 1 70 ? 43.719 -7.380 -30.954 1.00 87.31 70 LYS A O 1
ATOM 560 N N . ASP A 1 71 ? 43.422 -5.798 -29.362 1.00 87.88 71 ASP A N 1
ATOM 561 C CA . ASP A 1 71 ? 44.822 -5.635 -28.947 1.00 87.88 71 ASP A CA 1
ATOM 562 C C . ASP A 1 71 ? 45.141 -6.424 -27.661 1.00 87.88 71 ASP A C 1
ATOM 564 O O . ASP A 1 71 ? 46.102 -6.127 -26.952 1.00 87.88 71 ASP A O 1
ATOM 568 N N . GLY A 1 72 ? 44.285 -7.388 -27.309 1.00 87.62 72 GLY A N 1
ATOM 569 C CA . GLY A 1 72 ? 44.428 -8.204 -26.111 1.00 87.62 72 GLY A CA 1
ATOM 570 C C . GLY A 1 72 ? 45.441 -9.332 -26.251 1.00 87.62 72 GLY A C 1
ATOM 571 O O . GLY A 1 72 ? 46.061 -9.548 -27.292 1.00 87.62 72 GLY A O 1
ATOM 572 N N . THR A 1 73 ? 45.569 -10.101 -25.175 1.00 93.94 73 THR A N 1
ATOM 573 C CA . THR A 1 73 ? 46.305 -11.364 -25.198 1.00 93.94 73 THR A CA 1
ATOM 574 C C . THR A 1 73 ? 45.455 -12.425 -25.892 1.00 93.94 73 THR A C 1
ATOM 576 O O . THR A 1 73 ? 44.337 -12.696 -25.461 1.00 93.94 73 THR A O 1
ATOM 579 N N . TYR A 1 74 ? 45.991 -13.021 -26.958 1.00 96.44 74 TYR A N 1
ATOM 580 C CA . TYR A 1 74 ? 45.345 -14.109 -27.690 1.00 96.44 74 TYR A CA 1
ATOM 581 C C . TYR A 1 74 ? 45.743 -15.456 -27.087 1.00 96.44 74 TYR A C 1
ATOM 583 O O . TYR A 1 74 ? 46.922 -15.815 -27.085 1.00 96.44 74 TYR A O 1
ATOM 591 N N . GLU A 1 75 ? 44.757 -16.205 -26.606 1.00 97.12 75 GLU A N 1
ATOM 592 C CA . GLU A 1 75 ? 44.934 -17.533 -26.020 1.00 97.12 75 GLU A CA 1
ATOM 593 C C . GLU A 1 75 ? 44.680 -18.619 -27.063 1.00 97.12 75 GLU A C 1
ATOM 595 O O . GLU A 1 75 ? 43.798 -18.479 -27.907 1.00 97.12 75 GLU A O 1
ATOM 600 N N . TYR A 1 76 ? 45.466 -19.696 -27.027 1.00 96.69 76 TYR A N 1
ATOM 601 C CA . TYR A 1 76 ? 45.302 -20.822 -27.946 1.00 96.69 76 TYR A CA 1
ATOM 602 C C . TYR A 1 76 ? 43.946 -21.501 -27.728 1.00 96.69 76 TYR A C 1
ATOM 604 O O . TYR A 1 76 ? 43.592 -21.838 -26.600 1.00 96.69 76 TYR A O 1
ATOM 612 N N . VAL A 1 77 ? 43.214 -21.720 -28.819 1.00 96.88 77 VAL A N 1
ATOM 613 C CA . VAL A 1 77 ? 41.903 -22.377 -28.821 1.00 96.88 77 VAL A CA 1
ATOM 614 C C . VAL A 1 77 ? 42.035 -23.807 -29.321 1.00 96.88 77 VAL A C 1
ATOM 616 O O . VAL A 1 77 ? 41.670 -24.751 -28.625 1.00 96.88 77 VAL A O 1
ATOM 619 N N . THR A 1 78 ? 42.525 -23.975 -30.551 1.00 97.12 78 THR A N 1
ATOM 620 C CA . THR A 1 78 ? 42.598 -25.280 -31.209 1.00 97.12 78 THR A CA 1
ATOM 621 C C . THR A 1 78 ? 43.523 -25.251 -32.424 1.00 97.12 78 THR A C 1
ATOM 623 O O . THR A 1 78 ? 43.881 -24.178 -32.919 1.00 97.12 78 THR A O 1
ATOM 626 N N . THR A 1 79 ? 43.853 -26.439 -32.919 1.00 95.94 79 THR A N 1
ATOM 627 C CA . THR A 1 79 ? 44.496 -26.667 -34.209 1.00 95.94 79 THR A CA 1
ATOM 628 C C . THR A 1 79 ? 43.536 -27.478 -35.067 1.00 95.94 79 THR A C 1
ATOM 630 O O . THR A 1 79 ? 42.966 -28.461 -34.592 1.00 95.94 79 THR A O 1
ATOM 633 N N . THR A 1 80 ? 43.329 -27.070 -36.316 1.00 95.50 80 THR A N 1
ATOM 634 C CA . THR A 1 80 ? 42.446 -27.789 -37.242 1.00 95.50 80 THR A CA 1
ATOM 635 C C . THR A 1 80 ? 43.054 -27.883 -38.641 1.00 95.50 80 THR A C 1
ATOM 637 O O . THR A 1 80 ? 43.664 -26.911 -39.092 1.00 95.50 80 THR A O 1
ATOM 640 N N . PRO A 1 81 ? 42.884 -29.010 -39.359 1.00 93.56 81 PRO A N 1
ATOM 641 C CA . PRO A 1 81 ? 43.179 -29.087 -40.789 1.00 93.56 81 PRO A CA 1
ATOM 642 C C . PRO A 1 81 ? 42.098 -28.409 -41.650 1.00 93.56 81 PRO A C 1
ATOM 644 O O . PRO A 1 81 ? 42.287 -28.225 -42.853 1.00 93.56 81 PRO A O 1
ATOM 647 N N . ASP A 1 82 ? 40.952 -28.054 -41.059 1.00 95.94 82 ASP A N 1
ATOM 648 C CA . ASP A 1 82 ? 39.825 -27.469 -41.776 1.00 95.94 82 ASP A CA 1
ATOM 649 C C . ASP A 1 82 ? 40.090 -26.016 -42.187 1.00 95.94 82 ASP A C 1
ATOM 651 O O . ASP A 1 82 ? 40.810 -25.261 -41.539 1.00 95.94 82 ASP A O 1
ATOM 655 N N . TYR A 1 83 ? 39.406 -25.579 -43.243 1.00 95.69 83 TYR A N 1
ATOM 656 C CA . TYR A 1 83 ? 39.434 -24.196 -43.740 1.00 95.69 83 TYR A CA 1
ATOM 657 C C . TYR A 1 83 ? 38.430 -23.272 -43.038 1.00 95.69 83 TYR A C 1
ATOM 659 O O . TYR A 1 83 ? 38.053 -22.210 -43.550 1.00 95.69 83 TYR A O 1
ATOM 667 N N . SER A 1 84 ? 37.938 -23.700 -41.880 1.00 96.25 84 SER A N 1
ATOM 668 C CA . SER A 1 84 ? 36.956 -22.964 -41.106 1.00 96.25 84 SER A CA 1
ATOM 669 C C . SER A 1 84 ? 37.038 -23.290 -39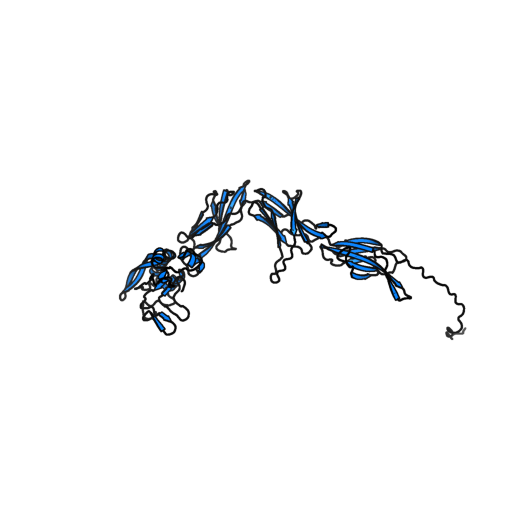.628 1.00 96.25 84 SER A C 1
ATOM 671 O 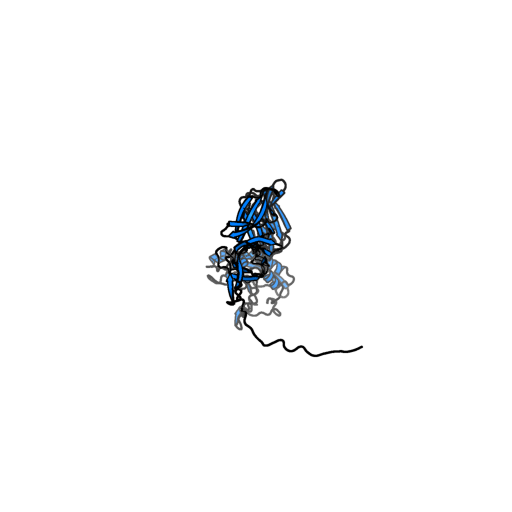O . SER A 1 84 ? 37.329 -24.419 -39.245 1.00 96.25 84 SER A O 1
ATOM 673 N N . TYR A 1 85 ? 36.671 -22.310 -38.814 1.00 96.56 85 TYR A N 1
ATOM 674 C CA . TYR A 1 85 ? 36.462 -22.452 -37.385 1.00 96.56 85 TYR A CA 1
ATOM 675 C C . TYR A 1 85 ? 35.060 -21.968 -37.043 1.00 96.56 85 TYR A C 1
ATOM 677 O O . TYR A 1 85 ? 34.602 -20.946 -37.557 1.00 96.56 85 TYR A O 1
ATOM 685 N N . THR A 1 86 ? 34.378 -22.712 -36.181 1.00 95.44 86 THR A N 1
ATOM 686 C CA . THR A 1 86 ? 33.064 -22.339 -35.664 1.00 95.44 86 THR A CA 1
ATOM 687 C C . THR A 1 86 ? 33.161 -22.213 -34.155 1.00 95.44 86 THR A C 1
ATOM 689 O O . THR A 1 86 ? 33.390 -23.206 -33.468 1.00 95.44 86 THR A O 1
ATOM 692 N N . GLU A 1 87 ? 32.953 -21.002 -33.650 1.00 93.62 87 GLU A N 1
ATOM 693 C CA . GLU A 1 87 ? 32.705 -20.775 -32.232 1.00 93.62 87 GLU A CA 1
ATOM 694 C C . GLU A 1 87 ? 31.262 -21.174 -31.941 1.00 93.62 87 GLU A C 1
ATOM 696 O O . GLU A 1 87 ? 30.314 -20.521 -32.399 1.00 93.62 87 GLU A O 1
ATOM 701 N N . TYR A 1 88 ? 31.096 -22.274 -31.217 1.00 91.31 88 TYR A N 1
ATOM 702 C CA . TYR A 1 88 ? 29.782 -22.776 -30.848 1.00 91.31 88 TYR A CA 1
ATOM 703 C C . TYR A 1 88 ? 29.282 -22.084 -29.585 1.00 91.31 88 TYR A C 1
ATOM 705 O O . TYR A 1 88 ? 30.004 -21.991 -28.598 1.00 91.31 88 TYR A O 1
ATOM 713 N N . TYR A 1 89 ? 28.020 -21.654 -29.603 1.00 88.06 89 TYR A N 1
ATOM 714 C CA . TYR A 1 89 ? 27.372 -20.987 -28.465 1.00 88.06 89 TYR A CA 1
ATOM 715 C C . TYR A 1 89 ? 28.147 -19.764 -27.921 1.00 88.06 89 TYR A C 1
ATOM 717 O O . TYR A 1 89 ? 28.340 -19.658 -26.706 1.00 88.06 89 TYR A O 1
ATOM 725 N N . PRO A 1 90 ? 28.594 -18.824 -28.779 1.00 89.06 90 PRO A N 1
ATOM 726 C CA . PRO A 1 90 ? 29.311 -17.646 -28.317 1.00 89.06 90 PRO A CA 1
ATOM 727 C C . PRO A 1 90 ? 28.416 -16.791 -27.411 1.00 89.06 90 PRO A C 1
ATOM 729 O O . PRO A 1 90 ? 27.211 -16.646 -27.649 1.00 89.06 90 PRO A O 1
ATOM 732 N N . ASN A 1 91 ? 29.009 -16.178 -26.386 1.00 87.25 91 ASN A N 1
ATOM 733 C CA . ASN A 1 91 ? 28.273 -15.283 -25.499 1.00 87.25 91 ASN A CA 1
ATOM 734 C C . ASN A 1 91 ? 27.817 -14.049 -26.287 1.00 87.25 91 ASN A C 1
ATOM 736 O O . ASN A 1 91 ? 28.636 -13.309 -26.836 1.00 87.25 91 ASN A O 1
ATOM 740 N N . LYS A 1 92 ? 26.503 -13.817 -26.349 1.00 85.19 92 LYS A N 1
ATOM 741 C CA . LYS A 1 92 ? 25.943 -12.633 -27.007 1.00 85.19 92 LYS A CA 1
ATOM 742 C C . LYS A 1 92 ? 26.427 -11.355 -26.338 1.00 85.19 92 LYS A C 1
ATOM 744 O O . LYS A 1 92 ? 26.691 -11.324 -25.139 1.00 85.19 92 LYS A O 1
ATOM 749 N N . GLY A 1 93 ? 26.565 -10.305 -27.139 1.00 83.06 93 GLY A N 1
ATOM 750 C CA . GLY A 1 93 ? 27.044 -9.012 -26.673 1.00 83.06 93 GLY A CA 1
ATOM 751 C C . GLY A 1 93 ? 28.527 -8.967 -26.335 1.00 83.06 93 GLY A C 1
ATOM 752 O O . GLY A 1 93 ? 29.005 -7.872 -26.079 1.00 83.06 93 GLY A O 1
ATOM 753 N N . MET A 1 94 ? 29.251 -10.093 -26.395 1.00 85.75 94 MET A N 1
ATOM 754 C CA . MET A 1 94 ? 30.707 -10.145 -26.269 1.00 85.75 94 MET A CA 1
ATOM 755 C C . MET A 1 94 ? 31.386 -9.934 -27.626 1.00 85.75 94 MET A C 1
ATOM 757 O O . MET A 1 94 ? 30.851 -10.296 -28.678 1.00 85.75 94 MET A O 1
ATOM 761 N N . ALA A 1 95 ? 32.585 -9.357 -27.595 1.00 88.12 95 ALA A N 1
ATOM 762 C CA . ALA A 1 95 ? 33.462 -9.270 -28.753 1.00 88.12 95 ALA A CA 1
ATOM 763 C C . ALA A 1 95 ? 34.449 -10.442 -28.746 1.00 88.12 95 ALA A C 1
ATOM 765 O O . ALA A 1 95 ? 35.056 -10.727 -27.713 1.00 88.12 95 ALA A O 1
ATOM 766 N N . TYR A 1 96 ? 34.619 -11.084 -29.898 1.00 90.38 96 TYR A N 1
ATOM 767 C CA . TYR A 1 96 ? 35.592 -12.153 -30.105 1.00 90.38 96 TYR A CA 1
ATOM 768 C C . TYR A 1 96 ? 36.515 -11.774 -31.258 1.00 90.38 96 TYR A C 1
ATOM 770 O O . TYR A 1 96 ? 36.057 -11.414 -32.346 1.00 90.38 96 TYR A O 1
ATOM 778 N N . TYR A 1 97 ? 37.817 -11.856 -31.010 1.00 93.62 97 TYR A N 1
ATOM 779 C CA . TYR A 1 97 ? 38.868 -11.606 -31.984 1.00 93.62 97 TYR A CA 1
ATOM 780 C C . TYR A 1 97 ? 39.730 -12.848 -32.105 1.00 93.62 97 TYR A C 1
ATOM 782 O O . TYR A 1 97 ? 40.138 -13.427 -31.103 1.00 93.62 97 TYR A O 1
ATOM 790 N N . TYR A 1 98 ? 40.030 -13.238 -33.334 1.00 95.94 98 TYR A N 1
ATOM 791 C CA . TYR A 1 98 ? 40.753 -14.448 -33.663 1.00 95.94 98 TYR A CA 1
ATOM 792 C C . TYR A 1 98 ? 42.035 -14.126 -34.407 1.00 95.94 98 TYR A C 1
ATOM 794 O O . TYR A 1 98 ? 42.050 -13.308 -35.328 1.00 95.94 98 TYR A O 1
ATOM 802 N N . LYS A 1 99 ? 43.097 -14.816 -34.009 1.00 96.56 99 LYS A N 1
ATOM 803 C CA . LYS A 1 99 ? 44.399 -14.847 -34.667 1.00 96.56 99 LYS A CA 1
ATOM 804 C C . LYS A 1 99 ? 44.578 -16.251 -35.232 1.00 96.56 99 LYS A C 1
ATOM 806 O O . LYS A 1 99 ? 44.446 -17.218 -34.486 1.00 96.56 99 LYS A O 1
ATOM 811 N N . ILE A 1 100 ? 44.880 -16.363 -36.522 1.00 97.06 100 ILE A N 1
ATOM 812 C CA . ILE A 1 100 ? 45.043 -17.653 -37.204 1.00 97.06 100 ILE A CA 1
ATOM 813 C C . ILE A 1 100 ? 46.419 -17.708 -37.864 1.00 97.06 100 ILE A C 1
ATOM 815 O O . ILE A 1 100 ? 46.794 -16.786 -38.596 1.00 97.06 100 ILE A O 1
ATOM 819 N N . THR A 1 101 ? 47.164 -18.778 -37.602 1.00 95.69 101 THR A N 1
ATOM 820 C CA . THR A 1 101 ? 48.474 -19.059 -38.203 1.00 95.69 101 THR A CA 1
ATOM 821 C C . THR A 1 101 ? 48.443 -20.406 -38.915 1.00 95.69 101 THR A C 1
ATOM 823 O O . THR A 1 101 ? 47.800 -21.347 -38.454 1.00 95.69 101 THR A O 1
ATOM 826 N N . THR A 1 102 ? 49.123 -20.502 -40.055 1.00 94.00 102 THR A N 1
ATOM 827 C CA . THR A 1 102 ? 49.403 -21.790 -40.703 1.00 94.00 102 THR A CA 1
ATOM 828 C C . THR A 1 102 ? 50.560 -22.451 -39.958 1.00 94.00 102 THR A C 1
ATOM 830 O O . THR A 1 102 ? 51.568 -21.786 -39.703 1.00 94.00 102 THR A O 1
ATOM 833 N N . VAL A 1 103 ? 50.431 -23.733 -39.623 1.00 91.38 103 VAL A N 1
ATOM 834 C CA . VAL A 1 103 ? 51.462 -24.520 -38.934 1.00 91.38 103 VAL A CA 1
ATOM 835 C C . VAL A 1 103 ? 52.175 -25.429 -39.922 1.00 91.38 103 VAL A C 1
ATOM 837 O O . VAL A 1 103 ? 51.548 -26.091 -40.751 1.00 91.38 103 VAL A O 1
ATOM 840 N N . TYR A 1 104 ? 53.497 -25.479 -39.808 1.00 84.94 104 TYR A N 1
ATOM 841 C CA . TYR A 1 104 ? 54.350 -26.423 -40.511 1.00 84.94 104 TYR A CA 1
ATOM 842 C C . TYR A 1 104 ? 55.243 -27.160 -39.518 1.00 84.94 104 TYR A C 1
ATOM 844 O O . TYR A 1 104 ? 55.961 -26.523 -38.749 1.00 84.94 104 TYR A O 1
ATOM 852 N N . THR A 1 105 ? 55.207 -28.490 -39.546 1.00 79.44 105 THR A N 1
ATOM 853 C CA . THR A 1 105 ? 56.123 -29.330 -38.771 1.00 79.44 105 THR A CA 1
ATOM 854 C C . THR A 1 105 ? 57.270 -29.747 -39.671 1.00 79.44 105 THR A C 1
ATOM 856 O O . THR A 1 105 ? 57.077 -30.458 -40.655 1.00 79.44 105 THR A O 1
ATOM 859 N N . ASP A 1 106 ? 58.471 -29.296 -39.331 1.00 74.88 106 ASP A N 1
ATOM 860 C CA . ASP A 1 106 ? 59.684 -29.742 -39.996 1.00 74.88 106 ASP A CA 1
ATOM 861 C C . ASP A 1 106 ? 59.980 -31.192 -39.587 1.00 74.88 106 ASP A C 1
ATOM 863 O O . ASP A 1 106 ? 60.252 -31.478 -38.422 1.00 74.88 106 ASP A O 1
ATOM 867 N N . TYR A 1 107 ? 59.913 -32.109 -40.553 1.00 70.38 107 TYR A N 1
ATOM 868 C CA . TYR A 1 107 ? 60.132 -33.538 -40.333 1.00 70.38 107 TYR A CA 1
ATOM 869 C C . TYR A 1 107 ? 61.565 -33.889 -39.914 1.00 70.38 107 TYR A C 1
ATOM 871 O O . TYR A 1 107 ? 61.767 -34.938 -39.307 1.00 70.38 107 TYR A O 1
ATOM 879 N N . GLU A 1 108 ? 62.560 -33.053 -40.228 1.00 75.94 108 GLU A N 1
ATOM 880 C CA . GLU A 1 108 ? 63.955 -33.319 -39.860 1.00 75.94 108 GLU A CA 1
ATOM 881 C C . GLU A 1 108 ? 64.268 -32.869 -38.433 1.00 75.94 108 GLU A C 1
ATOM 883 O O . GLU A 1 108 ? 65.083 -33.488 -37.747 1.00 75.94 108 GLU A O 1
ATOM 888 N N . THR A 1 109 ? 63.631 -31.787 -37.980 1.00 77.88 109 THR A N 1
ATOM 889 C CA . THR A 1 109 ? 63.897 -31.192 -36.662 1.00 77.88 109 THR A CA 1
ATOM 890 C C . THR A 1 109 ? 62.796 -31.439 -35.634 1.00 77.88 109 THR A C 1
ATOM 892 O O . THR A 1 109 ? 62.987 -31.103 -34.464 1.00 77.88 109 THR A O 1
ATOM 895 N N . GLU A 1 110 ? 61.663 -32.010 -36.057 1.00 75.81 110 GLU A N 1
ATOM 896 C CA . GLU A 1 110 ? 60.421 -32.183 -35.286 1.00 75.81 110 GLU A CA 1
ATOM 897 C C . GLU A 1 110 ? 59.897 -30.868 -34.674 1.00 75.81 110 GLU A C 1
ATOM 899 O O . GLU A 1 110 ? 59.169 -30.864 -33.680 1.00 75.81 110 GLU A O 1
ATOM 904 N N . ARG A 1 111 ? 60.274 -29.718 -35.250 1.00 81.12 111 ARG A N 1
ATOM 905 C CA . ARG A 1 111 ? 59.872 -28.393 -34.761 1.00 81.12 111 ARG A CA 1
ATOM 906 C C . ARG A 1 111 ? 58.665 -27.869 -35.516 1.00 81.12 111 ARG A C 1
ATOM 908 O O . ARG A 1 111 ? 58.617 -27.907 -36.743 1.00 81.12 111 ARG A O 1
ATOM 915 N N . GLU A 1 112 ? 57.733 -27.290 -34.769 1.00 85.19 112 GLU A N 1
ATOM 916 C CA . GLU A 1 112 ? 56.630 -26.519 -35.334 1.00 85.19 112 GLU A CA 1
ATOM 917 C C . GLU A 1 112 ? 57.065 -25.082 -35.636 1.00 85.19 112 GLU A C 1
ATOM 919 O O . GLU A 1 112 ? 57.655 -24.394 -34.798 1.00 85.19 112 GLU A O 1
ATOM 924 N N . ILE A 1 113 ? 56.727 -24.619 -36.835 1.00 86.94 113 ILE A N 1
ATOM 925 C CA . ILE A 1 113 ? 56.936 -23.256 -37.314 1.00 86.94 113 ILE A CA 1
ATOM 926 C C . ILE A 1 113 ? 55.568 -22.680 -37.686 1.00 86.94 113 ILE A C 1
ATOM 928 O O . ILE A 1 113 ? 54.765 -23.337 -38.348 1.00 86.94 113 ILE A O 1
ATOM 932 N N . GLU A 1 114 ? 55.300 -21.446 -37.266 1.00 91.31 114 GLU A N 1
ATOM 933 C CA . GLU A 1 114 ? 54.043 -20.750 -37.547 1.00 91.31 114 GLU A CA 1
ATOM 934 C C . GLU A 1 114 ? 54.238 -19.608 -38.545 1.00 91.31 114 GLU A C 1
ATOM 936 O O . GLU A 1 114 ? 55.256 -18.910 -38.535 1.00 91.31 114 GLU A O 1
ATOM 941 N N . SER A 1 115 ? 53.239 -19.398 -39.404 1.00 92.56 115 SER A N 1
ATOM 942 C CA . SER A 1 115 ? 53.204 -18.261 -40.321 1.00 92.56 115 SER A CA 1
ATOM 943 C C . SER A 1 115 ? 53.066 -16.932 -39.574 1.00 92.56 115 SER A C 1
ATOM 945 O O . SER A 1 115 ? 52.675 -16.875 -38.406 1.00 92.56 115 SER A O 1
ATOM 947 N N . ASN A 1 116 ? 53.230 -15.823 -40.302 1.00 92.25 116 ASN A N 1
ATOM 948 C CA . ASN A 1 116 ? 52.627 -14.565 -39.858 1.00 92.25 116 ASN A CA 1
ATOM 949 C C . ASN A 1 116 ? 51.115 -14.767 -39.629 1.00 92.25 116 ASN A C 1
ATOM 951 O O . ASN A 1 116 ? 50.482 -15.500 -40.397 1.00 92.25 116 ASN A O 1
ATOM 955 N N . PRO A 1 117 ? 50.522 -14.146 -38.600 1.00 94.25 117 PRO A N 1
ATOM 956 C CA . PRO A 1 117 ? 49.105 -14.305 -38.320 1.00 94.25 117 PRO A CA 1
ATOM 957 C C . PRO A 1 117 ? 48.222 -13.494 -39.268 1.00 94.25 117 PRO A C 1
ATOM 959 O O . PRO A 1 117 ? 48.595 -12.407 -39.714 1.00 94.25 117 PRO A O 1
ATOM 962 N N . VAL A 1 118 ? 47.001 -13.981 -39.477 1.00 95.88 118 VAL A N 1
ATOM 963 C CA . VAL A 1 118 ? 45.867 -13.164 -39.923 1.00 95.88 118 VAL A CA 1
ATOM 964 C C . VAL A 1 118 ? 44.906 -12.947 -38.756 1.00 95.88 118 VAL A C 1
ATOM 966 O O . VAL A 1 118 ? 44.742 -13.831 -37.914 1.00 95.88 118 VAL A O 1
ATOM 969 N N . TYR A 1 119 ? 44.275 -11.774 -38.707 1.00 95.50 119 TYR A N 1
ATOM 970 C CA . TYR A 1 119 ? 43.329 -11.407 -37.657 1.00 95.50 119 TYR A CA 1
ATOM 971 C C . TYR A 1 119 ? 41.930 -11.199 -38.228 1.00 95.50 119 TYR A C 1
ATOM 973 O O . TYR A 1 119 ? 41.767 -10.658 -39.322 1.00 95.50 119 TYR A O 1
ATOM 981 N N . THR A 1 120 ? 40.917 -11.593 -37.468 1.00 94.75 120 THR A N 1
ATOM 982 C CA . THR A 1 120 ? 39.510 -11.284 -37.739 1.00 94.75 120 THR A CA 1
ATOM 983 C C . THR A 1 120 ? 38.730 -11.222 -36.430 1.00 94.75 120 THR A C 1
ATOM 985 O O . THR A 1 120 ? 39.240 -11.632 -35.395 1.00 94.75 120 THR A O 1
ATOM 988 N N . GLY A 1 121 ? 37.513 -10.697 -36.428 1.00 89.25 121 GLY A N 1
ATOM 989 C CA . GLY A 1 121 ? 36.706 -10.628 -35.218 1.00 89.25 121 GLY A CA 1
ATOM 990 C C . GLY A 1 121 ? 35.466 -9.772 -35.381 1.00 89.25 121 GLY A C 1
ATOM 991 O O . GLY A 1 121 ? 35.232 -9.176 -36.432 1.00 89.25 121 GLY A O 1
ATOM 992 N N . GLY A 1 122 ? 34.668 -9.721 -34.323 1.00 86.25 122 GLY A N 1
ATOM 993 C CA . GLY A 1 122 ? 33.458 -8.916 -34.274 1.00 86.25 122 GLY A CA 1
ATOM 994 C C . GLY A 1 122 ? 32.676 -9.120 -32.984 1.00 86.25 122 GLY A C 1
ATOM 995 O O . GLY A 1 122 ? 33.065 -9.887 -32.102 1.00 86.25 122 GLY A O 1
ATOM 996 N N . ILE A 1 123 ? 31.555 -8.413 -32.882 1.00 84.69 123 ILE A N 1
ATOM 997 C CA . ILE A 1 123 ? 30.622 -8.535 -31.760 1.00 84.69 123 ILE A CA 1
ATOM 998 C C . ILE A 1 123 ? 29.551 -9.560 -32.104 1.00 84.69 123 ILE A C 1
ATOM 1000 O O . ILE A 1 123 ? 28.991 -9.557 -33.202 1.00 84.69 123 ILE A O 1
ATOM 1004 N N . VAL A 1 124 ? 29.234 -10.411 -31.136 1.00 84.19 124 VAL A N 1
ATOM 1005 C CA . VAL A 1 124 ? 28.204 -11.441 -31.263 1.00 84.19 124 VAL A CA 1
ATOM 1006 C C . VAL A 1 124 ? 26.822 -10.790 -31.148 1.00 84.19 124 VAL A C 1
ATOM 1008 O O . VAL A 1 124 ? 26.406 -10.364 -30.070 1.00 84.19 124 VAL A O 1
ATOM 1011 N N . ASN A 1 125 ? 26.117 -10.709 -32.279 1.00 80.06 125 ASN A N 1
ATOM 1012 C CA . ASN A 1 125 ? 24.811 -10.060 -32.464 1.00 80.06 125 ASN A CA 1
ATOM 1013 C C . ASN A 1 125 ? 23.879 -10.995 -33.289 1.00 80.06 125 ASN A C 1
ATOM 1015 O O . ASN A 1 125 ? 24.406 -11.789 -34.070 1.00 80.06 125 ASN A O 1
ATOM 1019 N N . PRO A 1 126 ? 22.528 -10.943 -33.190 1.00 83.12 126 PRO A N 1
ATOM 1020 C CA . PRO A 1 126 ? 21.694 -9.985 -32.464 1.00 83.12 126 PRO A CA 1
ATOM 1021 C C . PRO A 1 126 ? 21.706 -10.176 -30.939 1.00 83.12 126 PRO A C 1
ATOM 1023 O O . PRO A 1 126 ? 21.570 -11.302 -30.454 1.00 83.12 126 PRO A O 1
ATOM 1026 N N . LEU A 1 127 ? 21.796 -9.065 -30.201 1.00 89.81 127 LEU A N 1
ATOM 1027 C CA . LEU A 1 127 ? 21.437 -8.999 -28.781 1.00 89.81 127 LEU A CA 1
ATOM 1028 C C . LEU A 1 127 ? 19.971 -9.430 -28.587 1.00 89.81 127 LEU A C 1
ATOM 1030 O O . LEU A 1 127 ? 19.129 -9.243 -29.472 1.00 89.81 127 LEU A O 1
ATOM 1034 N N . GLU A 1 128 ? 19.653 -9.988 -27.427 1.00 90.62 128 GLU A N 1
ATOM 1035 C CA . GLU A 1 128 ? 18.320 -10.421 -27.045 1.00 90.62 128 GLU A CA 1
ATOM 1036 C C . GLU A 1 128 ? 17.348 -9.241 -27.034 1.00 90.62 128 GLU A C 1
ATOM 1038 O O . GLU A 1 128 ? 17.601 -8.189 -26.448 1.00 90.62 128 GLU A O 1
ATOM 1043 N N . ILE A 1 129 ? 16.202 -9.419 -27.694 1.00 93.75 129 ILE A N 1
ATOM 1044 C CA . ILE A 1 129 ? 15.199 -8.366 -27.821 1.00 93.75 129 ILE A CA 1
ATOM 1045 C C . ILE A 1 129 ? 14.469 -8.207 -26.479 1.00 93.75 129 ILE A C 1
ATOM 1047 O O . ILE A 1 129 ? 13.713 -9.100 -26.085 1.00 93.75 129 ILE A O 1
ATOM 1051 N N . PRO A 1 130 ? 14.605 -7.065 -25.785 1.00 94.75 130 PRO A N 1
ATOM 1052 C CA . PRO A 1 130 ? 13.928 -6.845 -24.519 1.00 94.75 130 PRO A CA 1
ATOM 1053 C C . PRO A 1 130 ? 12.417 -6.706 -24.723 1.00 94.75 130 PRO A C 1
ATOM 1055 O O . PRO A 1 130 ? 11.936 -6.202 -25.740 1.00 94.75 130 PRO A O 1
ATOM 1058 N N . THR A 1 131 ? 11.646 -7.087 -23.705 1.00 95.62 131 THR A N 1
ATOM 1059 C CA . THR A 1 131 ? 10.180 -6.980 -23.725 1.00 95.62 131 THR A CA 1
ATOM 1060 C C . THR A 1 131 ? 9.690 -5.978 -22.686 1.00 95.62 131 THR A C 1
ATOM 1062 O O . THR A 1 131 ? 9.861 -6.182 -21.484 1.00 95.62 131 THR A O 1
ATOM 1065 N N . ILE A 1 132 ? 9.018 -4.912 -23.140 1.00 97.56 132 ILE A N 1
ATOM 1066 C CA . ILE A 1 132 ? 8.330 -3.966 -22.250 1.00 97.56 132 ILE A CA 1
ATOM 1067 C C . ILE A 1 132 ? 7.102 -4.655 -21.643 1.00 97.56 132 ILE A C 1
ATOM 1069 O O . ILE A 1 132 ? 6.109 -4.922 -22.328 1.00 97.56 132 ILE A O 1
ATOM 1073 N N . THR A 1 133 ? 7.150 -4.913 -20.339 1.00 97.06 133 THR A N 1
ATOM 1074 C CA . THR A 1 133 ? 6.094 -5.601 -19.589 1.00 97.06 133 THR A CA 1
ATOM 1075 C C . THR A 1 133 ? 4.940 -4.659 -19.249 1.00 97.06 133 THR A C 1
ATOM 1077 O O . THR A 1 133 ? 3.770 -5.033 -19.378 1.00 97.06 133 THR A O 1
ATOM 1080 N N . GLU A 1 134 ? 5.235 -3.401 -18.915 1.00 97.06 134 GLU A N 1
ATOM 1081 C CA . GLU A 1 134 ? 4.232 -2.407 -18.520 1.00 97.06 134 GLU A CA 1
ATOM 1082 C C . GLU A 1 134 ? 4.571 -0.996 -19.027 1.00 97.06 134 GLU A C 1
ATOM 1084 O O . GLU A 1 134 ? 5.734 -0.613 -19.127 1.00 97.06 134 GLU A O 1
ATOM 1089 N N . ALA A 1 135 ? 3.527 -0.208 -19.314 1.00 97.56 135 ALA A N 1
ATOM 1090 C CA . ALA A 1 135 ? 3.601 1.242 -19.474 1.00 97.56 135 ALA A CA 1
ATOM 1091 C C . ALA A 1 135 ? 2.457 1.889 -18.676 1.00 97.56 135 ALA A C 1
ATOM 1093 O O . ALA A 1 135 ? 1.279 1.710 -19.005 1.00 97.56 135 ALA A O 1
ATOM 1094 N N . LYS A 1 136 ? 2.790 2.633 -17.620 1.00 96.75 136 LYS A N 1
ATOM 1095 C CA . LYS A 1 136 ? 1.832 3.168 -16.646 1.00 96.75 136 LYS A CA 1
ATOM 1096 C C . LYS A 1 136 ? 1.987 4.677 -16.489 1.00 96.75 136 LYS A C 1
ATOM 1098 O O . LYS A 1 136 ? 3.092 5.183 -16.324 1.00 96.75 136 LYS A O 1
ATOM 1103 N N . ALA A 1 137 ? 0.863 5.390 -16.470 1.00 96.38 137 ALA A N 1
ATOM 1104 C CA . ALA A 1 137 ? 0.845 6.813 -16.168 1.00 96.38 137 ALA A CA 1
ATOM 1105 C C . ALA A 1 137 ? 1.067 7.059 -14.667 1.00 96.38 137 ALA A C 1
ATOM 1107 O O . ALA A 1 137 ? 0.509 6.361 -13.812 1.00 96.38 137 ALA A O 1
ATOM 1108 N N . GLY A 1 138 ? 1.871 8.069 -14.351 1.00 92.19 138 GLY A N 1
ATOM 1109 C CA . GLY A 1 138 ? 2.242 8.444 -12.993 1.00 92.19 138 GLY A CA 1
ATOM 1110 C C . GLY A 1 138 ? 1.968 9.914 -12.680 1.00 92.19 138 GLY A C 1
ATOM 1111 O O . GLY A 1 138 ? 1.371 10.662 -13.455 1.00 92.19 138 GLY A O 1
ATOM 1112 N N . ASN A 1 139 ? 2.425 10.339 -11.503 1.00 92.00 139 ASN A N 1
ATOM 1113 C CA . ASN A 1 139 ? 2.366 11.743 -11.094 1.00 92.00 139 ASN A CA 1
ATOM 1114 C C . ASN A 1 139 ? 3.359 12.602 -11.903 1.00 92.00 139 ASN A C 1
ATOM 1116 O O . ASN A 1 139 ? 4.342 12.096 -12.435 1.00 92.00 139 ASN A O 1
ATOM 1120 N N . ASN A 1 140 ? 3.140 13.913 -11.939 1.00 93.31 140 ASN A N 1
ATOM 1121 C CA . ASN A 1 140 ? 3.860 14.908 -12.739 1.00 93.31 140 ASN A CA 1
ATOM 1122 C C . ASN A 1 140 ? 3.772 14.646 -14.248 1.00 93.31 140 ASN A C 1
ATOM 1124 O O . ASN A 1 140 ? 4.779 14.747 -14.949 1.00 93.31 140 ASN A O 1
ATOM 1128 N N . HIS A 1 141 ? 2.572 14.262 -14.709 1.00 95.50 141 HIS A N 1
ATOM 1129 C CA . HIS A 1 141 ? 2.293 13.922 -16.110 1.00 95.50 141 HIS A CA 1
ATOM 1130 C C . HIS A 1 141 ? 3.373 12.999 -16.679 1.00 95.50 141 HIS A C 1
ATOM 1132 O O . HIS A 1 141 ? 4.035 13.322 -17.660 1.00 95.50 141 HIS A O 1
ATOM 1138 N N . SER A 1 142 ? 3.620 11.890 -15.984 1.00 97.00 142 SER A N 1
ATOM 1139 C CA . SER A 1 142 ? 4.699 10.970 -16.328 1.00 97.00 142 SER A CA 1
ATOM 1140 C C . SER A 1 142 ? 4.183 9.667 -16.909 1.00 97.00 142 SER A C 1
ATOM 1142 O O . SER A 1 142 ? 3.043 9.269 -16.655 1.00 97.00 142 SER A O 1
ATOM 1144 N N . VAL A 1 143 ? 5.046 8.992 -17.662 1.00 98.25 143 VAL A N 1
ATOM 1145 C CA . VAL A 1 143 ? 4.875 7.594 -18.052 1.00 98.25 143 VAL A CA 1
ATOM 1146 C C . VAL A 1 143 ? 6.087 6.815 -17.564 1.00 98.25 143 VAL A C 1
ATOM 1148 O O . VAL A 1 143 ? 7.228 7.163 -17.865 1.00 98.25 143 VAL A O 1
ATOM 1151 N N . THR A 1 144 ? 5.822 5.756 -16.808 1.00 97.94 144 THR A N 1
ATOM 1152 C CA . THR A 1 144 ? 6.814 4.773 -16.386 1.00 97.94 144 THR A CA 1
ATOM 1153 C C . THR A 1 144 ? 6.675 3.532 -17.253 1.00 97.94 144 THR A C 1
ATOM 1155 O O . THR A 1 144 ? 5.594 2.944 -17.314 1.00 97.94 144 THR A O 1
ATOM 1158 N N . ILE A 1 145 ? 7.762 3.126 -17.901 1.00 98.19 145 ILE A N 1
ATOM 1159 C CA . ILE A 1 145 ? 7.875 1.834 -18.578 1.00 98.19 145 ILE A CA 1
ATOM 1160 C C . ILE A 1 145 ? 8.723 0.876 -17.738 1.00 98.19 145 ILE A C 1
ATOM 1162 O O . ILE A 1 145 ? 9.643 1.302 -17.032 1.00 98.19 145 ILE A O 1
ATOM 1166 N N . MET A 1 146 ? 8.387 -0.410 -17.794 1.00 97.50 146 MET A N 1
ATOM 1167 C CA . MET A 1 146 ? 9.115 -1.493 -17.129 1.00 97.50 146 MET A CA 1
ATOM 1168 C C . MET A 1 146 ? 9.366 -2.626 -18.117 1.00 97.50 146 MET A C 1
ATOM 1170 O O . MET A 1 146 ? 8.538 -2.868 -18.998 1.00 97.50 146 MET A O 1
ATOM 1174 N N . TRP A 1 147 ? 10.509 -3.292 -17.990 1.00 96.44 147 TRP A N 1
ATOM 1175 C CA . TRP A 1 147 ? 10.905 -4.405 -18.850 1.00 96.44 147 TRP A CA 1
ATOM 1176 C C . TRP A 1 147 ? 11.770 -5.411 -18.091 1.00 96.44 147 TRP A C 1
ATOM 1178 O O . TRP A 1 147 ? 12.341 -5.090 -17.047 1.00 96.44 147 TRP A O 1
ATOM 1188 N N . ASN A 1 148 ? 11.850 -6.628 -18.623 1.00 92.00 148 ASN A N 1
ATOM 1189 C CA . ASN A 1 148 ? 12.760 -7.656 -18.121 1.00 92.00 148 ASN A CA 1
ATOM 1190 C C . ASN A 1 148 ? 14.176 -7.356 -18.620 1.00 92.00 148 ASN A C 1
ATOM 1192 O O . ASN A 1 148 ? 14.339 -6.990 -19.787 1.00 92.00 148 ASN A O 1
ATOM 1196 N N . LYS A 1 149 ? 15.179 -7.481 -17.749 1.00 91.19 149 LYS A N 1
ATOM 1197 C CA . LYS A 1 149 ? 16.576 -7.333 -18.160 1.00 91.19 149 LYS A CA 1
ATOM 1198 C C . LYS A 1 149 ? 17.026 -8.566 -18.957 1.00 91.19 149 LYS A C 1
ATOM 1200 O O . LYS A 1 149 ? 16.665 -9.679 -18.602 1.00 91.19 149 LYS A O 1
ATOM 1205 N N . THR A 1 150 ? 17.821 -8.346 -19.996 1.00 89.69 150 THR A N 1
ATOM 1206 C CA . THR A 1 150 ? 18.614 -9.347 -20.716 1.00 89.69 150 THR A CA 1
ATOM 1207 C C . THR A 1 150 ? 20.053 -9.302 -20.203 1.00 89.69 150 THR A C 1
ATOM 1209 O O . THR A 1 150 ? 20.515 -8.252 -19.750 1.00 89.69 150 THR A O 1
ATOM 1212 N N . GLU A 1 151 ? 20.767 -10.422 -20.220 1.00 87.75 151 GLU A N 1
ATOM 1213 C CA . GLU A 1 151 ? 22.133 -10.502 -19.671 1.00 87.75 151 GLU A CA 1
ATOM 1214 C C . GLU A 1 151 ? 23.208 -10.034 -20.662 1.00 87.75 151 GLU A C 1
ATOM 1216 O O . GLU A 1 151 ? 24.302 -9.641 -20.266 1.00 87.75 151 GLU A O 1
ATOM 1221 N N . ASP A 1 152 ? 22.883 -10.011 -21.951 1.00 89.25 152 ASP A N 1
ATOM 1222 C CA . ASP A 1 152 ? 23.809 -9.771 -23.057 1.00 89.25 152 ASP A CA 1
ATOM 1223 C C . ASP A 1 152 ? 24.007 -8.290 -23.419 1.00 89.25 152 ASP A C 1
ATOM 1225 O O . ASP A 1 152 ? 24.497 -7.963 -24.500 1.00 89.25 152 ASP A O 1
ATOM 1229 N N . CYS A 1 153 ? 23.627 -7.362 -22.536 1.00 92.25 153 CYS A N 1
ATOM 1230 C CA . CYS A 1 153 ? 23.725 -5.932 -22.814 1.00 92.25 153 CYS A CA 1
ATOM 1231 C C . CYS A 1 153 ? 24.222 -5.096 -21.631 1.00 92.25 153 CYS A C 1
ATOM 1233 O O . CYS A 1 153 ? 23.954 -5.389 -20.464 1.00 92.25 153 CYS A O 1
ATOM 1235 N N . LEU A 1 154 ? 24.892 -3.982 -21.947 1.00 93.19 154 LEU A N 1
ATOM 1236 C CA . LEU A 1 154 ? 25.317 -2.978 -20.964 1.00 93.19 154 LEU A CA 1
ATOM 1237 C C . LEU A 1 154 ? 24.179 -2.035 -20.563 1.00 93.19 154 LEU A C 1
ATOM 1239 O O . LEU A 1 154 ? 24.248 -1.373 -19.526 1.00 93.19 154 LEU A O 1
ATOM 1243 N N . GLY A 1 155 ? 23.136 -1.933 -21.382 1.00 95.62 155 GLY A N 1
ATOM 1244 C CA . GLY A 1 155 ? 22.009 -1.051 -21.133 1.00 95.62 155 GLY A CA 1
ATOM 1245 C C . GLY A 1 155 ? 20.976 -1.068 -22.246 1.00 95.62 155 GLY A C 1
ATOM 1246 O O . GLY A 1 155 ? 21.077 -1.812 -23.217 1.00 95.62 155 GLY A O 1
ATOM 1247 N N . TYR A 1 156 ? 19.983 -0.197 -22.101 1.00 97.75 156 TYR A N 1
ATOM 1248 C CA . TYR A 1 156 ? 18.865 -0.043 -23.023 1.00 97.75 156 TYR A CA 1
ATOM 1249 C C . TYR A 1 156 ? 18.775 1.400 -23.495 1.00 97.75 156 TYR A C 1
ATOM 1251 O O . TYR A 1 156 ? 18.767 2.324 -22.681 1.00 97.75 156 TYR A O 1
ATOM 1259 N N . ALA A 1 157 ? 18.658 1.594 -24.803 1.00 98.25 157 ALA A N 1
ATOM 1260 C CA . ALA A 1 157 ? 18.320 2.878 -25.390 1.00 98.25 157 ALA A CA 1
ATOM 1261 C C . ALA A 1 157 ? 16.804 2.973 -25.565 1.00 98.25 157 ALA A C 1
ATOM 1263 O O . ALA A 1 157 ? 16.166 2.078 -26.124 1.00 98.25 157 ALA A O 1
ATOM 1264 N N . ILE A 1 158 ? 16.230 4.063 -25.065 1.00 98.56 158 ILE A N 1
ATOM 1265 C CA . ILE A 1 158 ? 14.789 4.269 -24.952 1.00 98.56 158 ILE A CA 1
ATOM 1266 C C . ILE A 1 158 ? 14.351 5.278 -25.994 1.00 98.56 158 ILE A C 1
ATOM 1268 O O . ILE A 1 158 ? 14.910 6.371 -26.099 1.00 98.56 158 ILE A O 1
ATOM 1272 N N . TYR A 1 159 ? 13.310 4.911 -26.730 1.00 98.62 159 TYR A N 1
ATOM 1273 C CA . TYR A 1 159 ? 12.757 5.706 -27.806 1.00 98.62 159 TYR A CA 1
ATOM 1274 C C . TYR A 1 159 ? 11.260 5.904 -27.615 1.00 98.62 159 TYR A C 1
ATOM 1276 O O . TYR A 1 159 ? 10.568 5.030 -27.086 1.00 98.62 159 TYR A O 1
ATOM 1284 N N . ARG A 1 160 ? 10.743 7.032 -28.106 1.00 98.50 160 ARG A N 1
ATOM 1285 C CA . ARG A 1 160 ? 9.316 7.354 -28.062 1.00 98.50 160 ARG A CA 1
ATOM 1286 C C . ARG A 1 160 ? 8.813 7.955 -29.361 1.00 98.50 160 ARG A C 1
ATOM 1288 O O . ARG A 1 160 ? 9.496 8.765 -29.981 1.00 98.50 160 ARG A O 1
ATOM 1295 N N . SER A 1 161 ? 7.572 7.627 -29.693 1.00 98.25 161 SER A N 1
ATOM 1296 C CA . SER A 1 161 ? 6.785 8.286 -30.729 1.00 98.25 161 SER A CA 1
ATOM 1297 C C . SER A 1 161 ? 5.410 8.727 -30.210 1.00 98.25 161 SER A C 1
ATOM 1299 O O . SER A 1 161 ? 4.976 8.348 -29.116 1.00 98.25 161 SER A O 1
ATOM 1301 N N . GLU A 1 162 ? 4.726 9.551 -31.000 1.00 97.38 162 GLU A N 1
ATOM 1302 C CA . GLU A 1 162 ? 3.351 10.019 -30.757 1.00 97.38 162 GLU A CA 1
ATOM 1303 C C . GLU A 1 162 ? 2.309 9.234 -31.574 1.00 97.38 162 GLU A C 1
ATOM 1305 O O . GLU A 1 162 ? 1.105 9.441 -31.417 1.00 97.38 162 GLU A O 1
ATOM 1310 N N . SER A 1 163 ? 2.759 8.300 -32.414 1.00 96.50 163 SER A N 1
ATOM 1311 C CA . SER A 1 163 ? 1.929 7.353 -33.159 1.00 96.50 163 SER A CA 1
ATOM 1312 C C . SER A 1 163 ? 2.589 5.971 -33.197 1.00 96.50 163 SER A C 1
ATOM 1314 O O . SER A 1 163 ? 3.766 5.825 -32.873 1.00 96.50 163 SER A O 1
ATOM 1316 N N . VAL A 1 164 ? 1.815 4.947 -33.566 1.00 94.94 164 VAL A N 1
ATOM 1317 C CA . VAL A 1 164 ? 2.297 3.558 -33.670 1.00 94.94 164 VAL A CA 1
ATOM 1318 C C . VAL A 1 164 ? 3.375 3.421 -34.750 1.00 94.94 164 VAL A C 1
ATOM 1320 O O . VAL A 1 164 ? 4.428 2.842 -34.496 1.00 94.94 164 VAL A O 1
ATOM 1323 N N . ASP A 1 165 ? 3.126 4.014 -35.919 1.00 92.62 165 ASP A N 1
ATOM 1324 C CA . ASP A 1 165 ? 3.991 3.927 -37.106 1.00 92.62 165 ASP A CA 1
ATOM 1325 C C . ASP A 1 165 ? 4.820 5.204 -37.327 1.00 92.62 165 ASP A C 1
ATOM 1327 O O . ASP A 1 165 ? 5.314 5.469 -38.421 1.00 92.62 165 ASP A O 1
ATOM 1331 N N . GLY A 1 166 ? 4.917 6.050 -36.301 1.00 92.50 166 GLY A N 1
ATOM 1332 C CA . GLY A 1 166 ? 5.645 7.309 -36.375 1.00 92.50 166 GLY A CA 1
ATOM 1333 C C . GLY A 1 166 ? 7.152 7.140 -36.255 1.00 92.50 166 GLY A C 1
ATOM 1334 O O . GLY A 1 166 ? 7.677 6.079 -35.919 1.00 92.50 166 GLY A O 1
ATOM 1335 N N . GLU A 1 167 ? 7.862 8.246 -36.451 1.00 95.88 167 GLU A N 1
ATOM 1336 C CA . GLU A 1 167 ? 9.283 8.325 -36.134 1.00 95.88 167 GLU A CA 1
ATOM 1337 C C . GLU A 1 167 ? 9.479 8.180 -34.614 1.00 95.88 167 GLU A C 1
ATOM 1339 O O . GLU A 1 167 ? 8.890 8.922 -33.818 1.00 95.88 167 GLU A O 1
ATOM 1344 N N . TYR A 1 168 ? 10.292 7.207 -34.202 1.00 97.94 168 TYR A N 1
ATOM 1345 C CA . TYR A 1 168 ? 10.672 6.995 -32.808 1.00 97.94 168 TYR A CA 1
ATOM 1346 C C . TYR A 1 168 ? 11.960 7.757 -32.512 1.00 97.94 168 TYR A C 1
ATOM 1348 O O . TYR A 1 168 ? 13.016 7.442 -33.057 1.00 97.94 168 TYR A O 1
ATOM 1356 N N . LYS A 1 169 ? 11.883 8.740 -31.613 1.00 98.31 169 LYS A N 1
ATOM 1357 C CA . LYS A 1 169 ? 13.025 9.575 -31.224 1.00 98.31 169 LYS A CA 1
ATOM 1358 C C . LYS A 1 169 ? 13.646 9.062 -29.938 1.00 98.31 169 LYS A C 1
ATOM 1360 O O . LYS A 1 169 ? 12.925 8.667 -29.022 1.00 98.31 169 LYS A O 1
ATOM 1365 N N . TRP A 1 170 ? 14.973 9.075 -29.881 1.00 98.19 170 TRP A N 1
ATOM 1366 C CA . TRP A 1 170 ? 15.722 8.724 -28.679 1.00 98.19 170 TRP A CA 1
ATOM 1367 C C . TRP A 1 170 ? 15.399 9.699 -27.538 1.00 98.19 170 TRP A C 1
ATOM 1369 O O . TRP A 1 170 ? 15.268 10.902 -27.769 1.00 98.19 170 TRP A O 1
ATOM 1379 N N . ILE A 1 171 ? 15.270 9.176 -26.317 1.00 97.31 171 ILE A N 1
ATOM 1380 C CA . ILE A 1 171 ? 15.026 9.971 -25.104 1.00 97.31 171 ILE A CA 1
ATOM 1381 C C . ILE A 1 171 ? 16.167 9.830 -24.099 1.00 97.31 171 ILE A C 1
ATOM 1383 O O . ILE A 1 171 ? 16.587 10.820 -23.509 1.00 97.31 171 ILE A O 1
ATOM 1387 N N . SER A 1 172 ? 16.595 8.597 -23.820 1.00 97.69 172 SER A N 1
ATOM 1388 C CA . SER A 1 172 ? 17.551 8.306 -22.750 1.00 97.69 172 SER A CA 1
ATOM 1389 C C . SER A 1 172 ? 18.157 6.920 -22.925 1.00 97.69 172 SER A C 1
ATOM 1391 O O . SER A 1 172 ? 17.556 6.049 -23.553 1.00 97.69 172 SER A O 1
ATOM 1393 N N . ASN A 1 173 ? 19.300 6.695 -22.280 1.00 97.06 173 ASN A N 1
ATOM 1394 C CA . ASN A 1 173 ? 19.828 5.358 -22.023 1.00 97.06 173 ASN A CA 1
ATOM 1395 C C . ASN A 1 173 ? 19.602 4.983 -20.553 1.00 97.06 173 ASN A C 1
ATOM 1397 O O . ASN A 1 173 ? 19.557 5.861 -19.688 1.00 97.06 173 ASN A O 1
ATOM 1401 N N . VAL A 1 174 ? 19.447 3.690 -20.278 1.00 96.69 174 VAL A N 1
ATOM 1402 C CA . VAL A 1 174 ? 19.373 3.119 -18.928 1.00 96.69 174 VAL A CA 1
ATOM 1403 C C . VAL A 1 174 ? 20.371 1.976 -18.832 1.00 96.69 174 VAL A C 1
ATOM 1405 O O . VAL A 1 174 ? 20.276 1.014 -19.585 1.00 96.69 174 VAL A O 1
ATOM 1408 N N . GLU A 1 175 ? 21.319 2.087 -17.906 1.00 94.94 175 GLU A N 1
ATOM 1409 C CA . GLU A 1 175 ? 22.342 1.065 -17.671 1.00 94.94 175 GLU A CA 1
ATOM 1410 C C . GLU A 1 175 ? 21.734 -0.217 -17.091 1.00 94.94 175 GLU A C 1
ATOM 1412 O O . GLU A 1 175 ? 20.884 -0.184 -16.193 1.00 94.94 175 GLU A O 1
ATOM 1417 N N . ASN A 1 176 ? 22.219 -1.357 -17.568 1.00 91.62 176 ASN A N 1
ATOM 1418 C CA . ASN A 1 176 ? 21.835 -2.676 -17.100 1.00 91.62 176 ASN A CA 1
ATOM 1419 C C . ASN A 1 176 ? 22.714 -3.100 -15.918 1.00 91.62 176 ASN A C 1
ATOM 1421 O O . ASN A 1 176 ? 23.600 -3.942 -16.031 1.00 91.62 176 ASN A O 1
ATOM 1425 N N . LYS A 1 177 ? 22.511 -2.464 -14.762 1.00 84.38 177 LYS A N 1
ATOM 1426 C CA . LYS A 1 177 ? 23.280 -2.802 -13.557 1.00 84.38 177 LYS A CA 1
ATOM 1427 C C . LYS A 1 177 ? 22.871 -4.181 -13.046 1.00 84.38 177 LYS A C 1
ATOM 1429 O O . LYS A 1 177 ? 21.682 -4.415 -12.793 1.00 84.38 177 LYS A O 1
ATOM 1434 N N . SER A 1 178 ? 23.857 -5.060 -12.881 1.00 68.56 178 SER A N 1
ATOM 1435 C CA . SER A 1 178 ? 23.691 -6.327 -12.174 1.00 68.56 178 SER A CA 1
ATOM 1436 C C . SER A 1 178 ? 23.539 -6.039 -10.681 1.00 68.56 178 SER A C 1
ATOM 1438 O O . SER A 1 178 ? 24.437 -5.484 -10.049 1.00 68.56 178 SER A O 1
ATOM 1440 N N . GLU A 1 179 ? 22.375 -6.364 -10.127 1.00 65.81 179 GLU A N 1
ATOM 1441 C CA . GLU A 1 179 ? 22.129 -6.335 -8.687 1.00 65.81 179 GLU A CA 1
ATOM 1442 C C . GLU A 1 179 ? 21.955 -7.785 -8.232 1.00 65.81 179 GLU A C 1
ATOM 1444 O O . GLU A 1 179 ? 20.866 -8.350 -8.319 1.00 65.81 179 GLU A O 1
ATOM 1449 N N . ILE A 1 180 ? 23.053 -8.420 -7.814 1.00 58.38 180 ILE A N 1
ATOM 1450 C CA . ILE A 1 180 ? 23.034 -9.805 -7.331 1.00 58.38 180 ILE A CA 1
ATOM 1451 C C . ILE A 1 180 ? 22.578 -9.801 -5.870 1.00 58.38 180 ILE A C 1
ATOM 1453 O O . ILE A 1 180 ? 23.334 -9.427 -4.971 1.00 58.38 180 ILE A O 1
ATOM 1457 N N . PHE A 1 181 ? 21.348 -10.248 -5.620 1.00 60.03 181 PHE A N 1
ATOM 1458 C CA . PHE A 1 181 ? 20.853 -10.536 -4.274 1.00 60.03 181 PHE A CA 1
ATOM 1459 C C . PHE A 1 181 ? 20.844 -12.054 -4.051 1.00 60.03 181 PHE A C 1
ATOM 1461 O O . PHE A 1 181 ? 19.967 -12.755 -4.547 1.00 60.03 181 PHE A O 1
ATOM 1468 N N . TRP A 1 182 ? 21.796 -12.569 -3.266 1.00 59.34 182 TRP A N 1
ATOM 1469 C CA . TRP A 1 182 ? 22.021 -14.007 -3.005 1.00 59.34 182 TRP A CA 1
ATOM 1470 C C . TRP A 1 182 ? 20.902 -14.733 -2.217 1.00 59.34 182 TRP A C 1
ATOM 1472 O O . TRP A 1 182 ? 21.126 -15.805 -1.663 1.00 59.34 182 TRP A O 1
ATOM 1482 N N . TRP A 1 183 ? 19.701 -14.160 -2.118 1.00 66.12 183 TRP A N 1
ATOM 1483 C CA . TRP A 1 183 ? 18.587 -14.696 -1.321 1.00 66.12 183 TRP A CA 1
ATOM 1484 C C . TRP A 1 183 ? 17.203 -14.493 -1.954 1.00 66.12 183 TRP A C 1
ATOM 1486 O O . TRP A 1 183 ? 16.195 -14.708 -1.278 1.00 66.12 183 TRP A O 1
ATOM 1496 N N . GLN A 1 184 ? 17.115 -14.054 -3.215 1.00 52.28 184 GLN A N 1
ATOM 1497 C CA . GLN A 1 184 ? 15.826 -13.774 -3.844 1.00 52.28 184 GLN A CA 1
ATOM 1498 C C . GLN A 1 184 ? 15.794 -14.228 -5.307 1.00 52.28 184 GLN A C 1
ATOM 1500 O O . GLN A 1 184 ? 16.487 -13.680 -6.154 1.00 52.28 184 GLN A O 1
ATOM 1505 N N . GLU A 1 185 ? 14.953 -15.220 -5.592 1.00 53.03 185 GLU A N 1
ATOM 1506 C CA . GLU A 1 185 ? 14.592 -15.649 -6.944 1.00 53.03 185 GLU A CA 1
ATOM 1507 C C . GLU A 1 185 ? 13.620 -14.606 -7.522 1.00 53.03 185 GLU A C 1
ATOM 1509 O O . GLU A 1 185 ? 12.413 -14.642 -7.273 1.00 53.03 185 GLU A O 1
ATOM 1514 N N . TYR A 1 186 ? 14.153 -13.575 -8.179 1.00 61.50 186 TYR A N 1
ATOM 1515 C CA . TYR A 1 186 ? 13.353 -12.551 -8.849 1.00 61.50 186 TYR A CA 1
ATOM 1516 C C . TYR A 1 186 ? 13.950 -12.263 -10.223 1.00 61.50 186 TYR A C 1
ATOM 1518 O O . TYR A 1 186 ? 15.133 -11.949 -10.322 1.00 61.50 186 TYR A O 1
ATOM 1526 N N . GLU A 1 187 ? 13.119 -12.329 -11.262 1.00 65.31 187 GLU A N 1
ATOM 1527 C CA . GLU A 1 187 ? 13.461 -11.861 -12.609 1.00 65.31 187 GLU A CA 1
ATOM 1528 C C . GLU A 1 187 ? 13.810 -10.367 -12.540 1.00 65.31 187 GLU A C 1
ATOM 1530 O O . GLU A 1 187 ? 12.944 -9.549 -12.189 1.00 65.31 187 GLU A O 1
ATOM 1535 N N . PRO A 1 188 ? 15.061 -9.961 -12.806 1.00 78.50 188 PRO A N 1
ATOM 1536 C CA . PRO A 1 188 ? 15.480 -8.603 -12.525 1.00 78.50 188 PRO A CA 1
ATOM 1537 C C . PRO A 1 188 ? 14.842 -7.654 -13.556 1.00 78.50 188 PRO A C 1
ATOM 1539 O O . PRO A 1 188 ? 15.085 -7.730 -14.758 1.00 78.50 188 PRO A O 1
ATOM 1542 N N . GLN A 1 189 ? 13.986 -6.744 -13.083 1.00 88.56 189 GLN A N 1
ATOM 1543 C CA . GLN A 1 189 ? 13.303 -5.758 -13.928 1.00 88.56 189 GLN A CA 1
ATOM 1544 C C . GLN A 1 189 ? 14.063 -4.431 -13.968 1.00 88.56 189 GLN A C 1
ATOM 1546 O O . GLN A 1 189 ? 14.655 -3.993 -12.980 1.00 88.56 189 GLN A O 1
ATOM 1551 N N . ALA A 1 190 ? 14.015 -3.760 -15.115 1.00 93.06 190 ALA A N 1
ATOM 1552 C CA . ALA A 1 190 ? 14.476 -2.390 -15.289 1.00 93.06 190 ALA A CA 1
ATOM 1553 C C . ALA A 1 190 ? 13.285 -1.449 -15.522 1.00 93.06 190 ALA A C 1
ATOM 1555 O O . ALA A 1 190 ? 12.198 -1.865 -15.932 1.00 93.06 190 ALA A O 1
ATOM 1556 N N . THR A 1 191 ? 13.476 -0.165 -15.217 1.00 95.94 191 THR A N 1
ATOM 1557 C CA . THR A 1 191 ? 12.421 0.844 -15.334 1.00 95.94 191 THR A CA 1
ATOM 1558 C C . THR A 1 191 ? 12.960 2.198 -15.772 1.00 95.94 191 THR A C 1
ATOM 1560 O O . THR A 1 191 ? 14.086 2.578 -15.453 1.00 95.94 191 THR A O 1
ATOM 1563 N N . PHE A 1 192 ? 12.120 2.956 -16.473 1.00 97.25 192 PHE A N 1
ATOM 1564 C CA . PHE A 1 192 ? 12.369 4.340 -16.851 1.00 97.25 192 PHE A CA 1
ATOM 1565 C C . PHE A 1 192 ? 11.094 5.159 -16.703 1.00 97.25 192 PHE A C 1
ATOM 1567 O O . PHE A 1 192 ? 10.013 4.698 -17.061 1.00 97.25 192 PHE A O 1
ATOM 1574 N N . THR A 1 193 ? 11.220 6.381 -16.183 1.00 97.56 193 THR A N 1
ATOM 1575 C CA . THR A 1 193 ? 10.097 7.311 -16.030 1.00 97.56 193 THR A CA 1
ATOM 1576 C C . THR A 1 193 ? 10.380 8.610 -16.760 1.00 97.56 193 THR A C 1
ATOM 1578 O O . THR A 1 193 ? 11.226 9.397 -16.331 1.00 97.56 193 THR A O 1
ATOM 1581 N N . GLU A 1 194 ? 9.604 8.869 -17.804 1.00 97.56 194 GLU A N 1
ATOM 1582 C CA . GLU A 1 194 ? 9.583 10.157 -18.484 1.00 97.56 194 GLU A CA 1
ATOM 1583 C C . GLU A 1 194 ? 8.551 11.076 -17.822 1.00 97.56 194 GLU A C 1
ATOM 1585 O O . GLU A 1 194 ? 7.446 10.637 -17.518 1.00 97.56 194 GLU A O 1
ATOM 1590 N N . LYS A 1 195 ? 8.897 12.342 -17.575 1.00 95.62 195 LYS A N 1
ATOM 1591 C CA . LYS A 1 195 ? 8.060 13.319 -16.852 1.00 95.62 195 LYS A CA 1
ATOM 1592 C C . LYS A 1 195 ? 7.717 14.516 -17.737 1.00 95.62 195 LYS A C 1
ATOM 1594 O O . LYS A 1 195 ? 8.343 14.708 -18.773 1.00 95.62 195 LYS A O 1
ATOM 1599 N N . ASN A 1 196 ? 6.798 15.363 -17.263 1.00 94.62 196 ASN A N 1
ATOM 1600 C CA . ASN A 1 196 ? 6.407 16.619 -17.918 1.00 94.62 196 ASN A CA 1
ATOM 1601 C C . ASN A 1 196 ? 5.824 16.409 -19.328 1.00 94.62 196 ASN A C 1
ATOM 1603 O O . ASN A 1 196 ? 6.042 17.220 -20.225 1.00 94.62 196 ASN A O 1
ATOM 1607 N N . LEU A 1 197 ? 5.099 15.307 -19.523 1.00 97.00 197 LEU A N 1
ATOM 1608 C CA . LEU A 1 197 ? 4.445 14.987 -20.784 1.00 97.00 197 LEU A CA 1
ATOM 1609 C C . LEU A 1 197 ? 3.114 15.728 -20.934 1.00 97.00 197 LEU A C 1
ATOM 1611 O O . LEU A 1 197 ? 2.510 16.188 -19.964 1.00 97.00 197 LEU A O 1
ATOM 1615 N N . GLU A 1 198 ? 2.618 15.815 -22.164 1.00 96.69 198 GLU A N 1
ATOM 1616 C CA . GLU A 1 198 ? 1.361 16.501 -22.438 1.00 96.69 198 GLU A CA 1
ATOM 1617 C C . GLU A 1 198 ? 0.154 15.693 -21.930 1.00 96.69 198 GLU A C 1
ATOM 1619 O O . GLU A 1 198 ? -0.054 14.532 -22.293 1.00 96.69 198 GLU A O 1
ATOM 1624 N N . LEU A 1 199 ? -0.678 16.317 -21.092 1.00 95.81 199 LEU A N 1
ATOM 1625 C CA . LEU A 1 199 ? -1.849 15.677 -20.494 1.00 95.81 199 LEU A CA 1
ATOM 1626 C C . LEU A 1 199 ? -2.845 15.168 -21.553 1.00 95.81 199 LEU A C 1
ATOM 1628 O O . LEU A 1 199 ? -3.336 15.923 -22.390 1.00 95.81 199 LEU A O 1
ATOM 1632 N N . GLY A 1 200 ? -3.238 13.896 -21.440 1.00 96.06 200 GLY A N 1
ATOM 1633 C CA . GLY A 1 200 ? -4.213 13.249 -22.322 1.00 96.06 200 GLY A CA 1
ATOM 1634 C C . GLY A 1 200 ? -3.633 12.736 -23.640 1.00 96.06 200 GLY A C 1
ATOM 1635 O O . GLY A 1 200 ? -4.342 12.034 -24.372 1.00 96.06 200 GLY A O 1
ATOM 1636 N N . LYS A 1 201 ? -2.363 13.029 -23.932 1.00 96.75 201 LYS A N 1
ATOM 1637 C CA . LYS A 1 201 ? -1.651 12.489 -25.089 1.00 96.75 201 LYS A CA 1
ATOM 1638 C C . LYS A 1 201 ? -1.215 11.049 -24.832 1.00 96.75 201 LYS A C 1
ATOM 1640 O O . LYS A 1 201 ? -0.923 10.676 -23.696 1.00 96.75 201 LYS A O 1
ATOM 1645 N N . THR A 1 202 ? -1.213 10.235 -25.883 1.00 97.69 202 THR A N 1
ATOM 1646 C CA . THR A 1 202 ? -0.707 8.860 -25.835 1.00 97.69 202 THR A CA 1
ATOM 1647 C C . THR A 1 202 ? 0.688 8.832 -26.424 1.00 97.69 202 THR A C 1
ATOM 1649 O O . THR A 1 202 ? 0.887 9.293 -27.544 1.00 97.69 202 THR A O 1
ATOM 1652 N N . TYR A 1 203 ? 1.628 8.267 -25.675 1.00 98.44 203 TYR A N 1
ATOM 1653 C CA . TYR A 1 203 ? 3.000 8.068 -26.121 1.00 98.44 203 TYR A CA 1
ATOM 1654 C C . TYR A 1 203 ? 3.288 6.582 -26.265 1.00 98.44 203 TYR A C 1
ATOM 1656 O O . TYR A 1 203 ? 2.789 5.769 -25.482 1.00 98.44 203 TYR A O 1
ATOM 1664 N N . TYR A 1 204 ? 4.088 6.248 -27.271 1.00 98.56 204 TYR A N 1
ATOM 1665 C CA . TYR A 1 204 ? 4.469 4.891 -27.636 1.00 98.56 204 TYR A CA 1
ATOM 1666 C C . TYR A 1 204 ? 5.962 4.739 -27.404 1.00 98.56 204 TYR A C 1
ATOM 1668 O O . TYR A 1 204 ? 6.729 5.536 -27.930 1.00 98.56 204 TYR A O 1
ATOM 1676 N N . TYR A 1 205 ? 6.375 3.728 -26.651 1.00 98.62 205 TYR A N 1
ATOM 1677 C CA . TYR A 1 205 ? 7.767 3.493 -26.285 1.00 98.62 205 TYR A CA 1
ATOM 1678 C C . TYR A 1 205 ? 8.278 2.215 -26.927 1.00 98.62 205 TYR A C 1
ATOM 1680 O O . TYR A 1 205 ? 7.580 1.201 -26.898 1.00 98.62 205 TYR A O 1
ATOM 1688 N N . LYS A 1 206 ? 9.496 2.272 -27.460 1.00 98.38 206 LYS A N 1
ATOM 1689 C CA . LYS A 1 206 ? 10.308 1.116 -27.847 1.00 98.38 206 LYS A CA 1
ATOM 1690 C C . LYS A 1 206 ? 11.639 1.210 -27.113 1.00 98.38 206 LYS A C 1
ATOM 1692 O O . LYS A 1 206 ? 12.130 2.310 -26.855 1.00 98.38 206 LYS A O 1
ATOM 1697 N N . ILE A 1 207 ? 12.220 0.068 -26.795 1.00 98.31 207 ILE A N 1
ATOM 1698 C CA . ILE A 1 207 ? 13.561 -0.017 -26.220 1.00 98.31 207 ILE A CA 1
ATOM 1699 C C . ILE A 1 207 ? 14.405 -0.951 -27.078 1.00 98.31 207 ILE A C 1
ATOM 1701 O O . ILE A 1 207 ? 13.866 -1.838 -27.733 1.00 98.31 207 ILE A O 1
ATOM 1705 N N . ARG A 1 208 ? 15.717 -0.749 -27.095 1.00 97.38 208 ARG A N 1
ATOM 1706 C CA . ARG A 1 208 ? 16.663 -1.689 -27.704 1.00 97.38 208 ARG A CA 1
ATOM 1707 C C . ARG A 1 208 ? 17.903 -1.822 -26.826 1.00 97.38 208 ARG A C 1
ATOM 1709 O O . ARG A 1 208 ? 18.298 -0.817 -26.225 1.00 97.38 208 ARG A O 1
ATOM 1716 N N . PRO A 1 209 ? 18.490 -3.018 -26.713 1.00 96.75 209 PRO A N 1
ATOM 1717 C CA . PRO A 1 209 ? 19.679 -3.231 -25.906 1.00 96.75 209 PRO A CA 1
ATOM 1718 C C . PRO A 1 209 ? 20.893 -2.614 -26.612 1.00 96.75 209 PRO A C 1
ATOM 1720 O O . PRO A 1 209 ? 20.884 -2.424 -27.835 1.00 96.75 209 PRO A O 1
ATOM 1723 N N . TYR A 1 210 ? 21.936 -2.287 -25.857 1.00 95.25 210 TYR A N 1
ATOM 1724 C CA . TYR A 1 210 ? 23.211 -1.862 -26.418 1.00 95.25 210 TYR A CA 1
ATOM 1725 C C . TYR A 1 210 ? 24.406 -2.402 -25.636 1.00 95.25 210 TYR A C 1
ATOM 1727 O O . TYR A 1 210 ? 24.340 -2.633 -24.426 1.00 95.25 210 TYR A O 1
ATOM 1735 N N . VAL A 1 211 ? 25.522 -2.527 -26.345 1.00 92.88 211 VAL A N 1
ATOM 1736 C CA . VAL A 1 211 ? 26.865 -2.740 -25.796 1.00 92.88 211 VAL A CA 1
ATOM 1737 C C . VAL A 1 211 ? 27.797 -1.663 -26.338 1.00 92.88 211 VAL A C 1
ATOM 1739 O O . VAL A 1 211 ? 27.546 -1.087 -27.397 1.00 92.88 211 VAL A O 1
ATOM 1742 N N . THR A 1 212 ? 28.863 -1.362 -25.607 1.00 89.56 212 THR A N 1
ATOM 1743 C CA . THR A 1 212 ? 29.840 -0.342 -25.994 1.00 89.56 212 THR A CA 1
ATOM 1744 C C . THR A 1 212 ? 31.235 -0.930 -25.887 1.00 89.56 212 THR A C 1
ATOM 1746 O O . THR A 1 212 ? 31.618 -1.437 -24.836 1.00 89.56 212 THR A O 1
ATOM 1749 N N . TYR A 1 213 ? 31.984 -0.811 -26.977 1.00 84.00 213 TYR A N 1
ATOM 1750 C CA . TYR A 1 213 ? 33.387 -1.192 -27.101 1.00 84.00 213 TYR A CA 1
ATOM 1751 C C . TYR A 1 213 ? 34.193 0.006 -27.617 1.00 84.00 213 TYR A C 1
ATOM 1753 O O . TYR A 1 213 ? 33.628 1.064 -27.893 1.00 84.00 213 TYR A O 1
ATOM 1761 N N . TYR A 1 214 ? 35.512 -0.142 -27.765 1.00 78.25 214 TYR A N 1
ATOM 1762 C CA . TYR A 1 214 ? 36.373 0.941 -28.262 1.00 78.25 214 TYR A CA 1
ATOM 1763 C C . TYR A 1 214 ? 35.966 1.442 -29.664 1.00 78.25 214 TYR A C 1
ATOM 1765 O O . TYR A 1 214 ? 36.179 2.607 -29.980 1.00 78.25 214 TYR A O 1
ATOM 1773 N N . GLU A 1 215 ? 35.354 0.581 -30.485 1.00 77.12 215 GLU A N 1
ATOM 1774 C CA . GLU A 1 215 ? 34.882 0.911 -31.840 1.00 77.12 215 GLU A CA 1
ATOM 1775 C C . GLU A 1 215 ? 33.583 1.725 -31.855 1.00 77.12 215 GLU A C 1
ATOM 1777 O O . GLU A 1 215 ? 33.248 2.330 -32.872 1.00 77.12 215 GLU A O 1
ATOM 1782 N N . GLY A 1 216 ? 32.844 1.748 -30.742 1.00 85.56 216 GLY A N 1
ATOM 1783 C CA . GLY A 1 216 ? 31.576 2.458 -30.625 1.00 85.56 216 GLY A CA 1
ATOM 1784 C C . GLY A 1 216 ? 30.491 1.672 -29.893 1.00 85.56 216 GLY A C 1
ATOM 1785 O O . GLY A 1 216 ? 30.740 0.663 -29.228 1.00 85.56 216 GLY A O 1
ATOM 1786 N N . THR A 1 217 ? 29.261 2.174 -30.003 1.00 90.56 217 THR A N 1
ATOM 1787 C CA . THR A 1 217 ? 28.067 1.559 -29.416 1.00 90.56 217 THR A CA 1
ATOM 1788 C C . THR A 1 217 ? 27.309 0.764 -30.467 1.00 90.56 217 THR A C 1
ATOM 1790 O O . THR A 1 217 ? 26.939 1.289 -31.518 1.00 90.56 217 THR A O 1
ATOM 1793 N N . PHE A 1 218 ? 27.022 -0.488 -30.138 1.00 90.56 218 PHE A N 1
ATOM 1794 C CA . PHE A 1 218 ? 26.305 -1.426 -30.985 1.00 90.56 218 PHE A CA 1
ATOM 1795 C C . PHE A 1 218 ? 24.933 -1.673 -30.380 1.00 90.56 218 PHE A C 1
ATOM 1797 O O . PHE A 1 218 ? 24.808 -1.924 -29.180 1.00 90.56 218 PHE A O 1
ATOM 1804 N N . TYR A 1 219 ? 23.904 -1.568 -31.212 1.00 92.94 219 TYR A N 1
ATOM 1805 C CA . TYR A 1 219 ? 22.515 -1.693 -30.794 1.00 92.94 219 TYR A CA 1
ATOM 1806 C C . TYR A 1 219 ? 21.925 -2.999 -31.313 1.00 92.94 219 TYR A C 1
ATOM 1808 O O . TYR A 1 219 ? 22.128 -3.350 -32.475 1.00 92.94 219 TYR A O 1
ATOM 1816 N N . GLY A 1 220 ? 21.157 -3.674 -30.462 1.00 92.94 220 GLY A N 1
ATOM 1817 C CA . GLY A 1 220 ? 20.294 -4.768 -30.890 1.00 92.94 220 GLY A CA 1
ATOM 1818 C C . GLY A 1 220 ? 18.999 -4.270 -31.530 1.00 92.94 220 GLY A C 1
ATOM 1819 O O . GLY A 1 220 ? 18.767 -3.065 -31.700 1.00 92.94 220 GLY A O 1
ATOM 1820 N N . GLU A 1 221 ? 18.131 -5.225 -31.841 1.00 95.12 221 GLU A N 1
ATOM 1821 C CA . GLU A 1 221 ? 16.819 -4.960 -32.422 1.00 95.12 221 GLU A CA 1
ATOM 1822 C C . GLU A 1 221 ? 15.870 -4.261 -31.439 1.00 95.12 221 GLU A C 1
ATOM 1824 O O . GLU A 1 221 ? 15.994 -4.349 -30.212 1.00 95.12 221 GLU A O 1
ATOM 1829 N N . PHE A 1 222 ? 14.893 -3.543 -31.993 1.00 96.88 222 PHE A N 1
ATOM 1830 C CA . PHE A 1 222 ? 13.863 -2.884 -31.198 1.00 96.88 222 PHE A CA 1
ATOM 1831 C C . PHE A 1 222 ? 12.864 -3.877 -30.605 1.00 96.88 222 PHE A C 1
ATOM 1833 O O . PHE A 1 222 ? 12.383 -4.789 -31.274 1.00 96.88 222 PHE A O 1
ATOM 1840 N N . SER A 1 223 ? 12.443 -3.601 -29.373 1.00 97.62 223 SER A N 1
ATOM 1841 C CA . SER A 1 223 ? 11.267 -4.215 -28.774 1.00 97.62 223 SER A CA 1
ATOM 1842 C C . SER A 1 223 ? 9.996 -3.881 -29.558 1.00 97.62 223 SER A C 1
ATOM 1844 O O . SER A 1 223 ? 9.878 -2.835 -30.212 1.00 97.62 223 SER A O 1
ATOM 1846 N N . ASN A 1 224 ? 8.962 -4.698 -29.355 1.00 97.56 224 ASN A N 1
ATOM 1847 C CA . ASN A 1 224 ? 7.592 -4.261 -29.610 1.00 97.56 224 ASN A CA 1
ATOM 1848 C C . ASN A 1 224 ? 7.271 -3.004 -28.791 1.00 97.56 224 ASN A C 1
ATOM 1850 O O . ASN A 1 224 ? 7.822 -2.792 -27.703 1.00 97.56 224 ASN A O 1
ATOM 1854 N N . TYR A 1 225 ? 6.375 -2.163 -29.310 1.00 97.56 225 TYR A N 1
ATOM 1855 C CA . TYR A 1 225 ? 6.012 -0.944 -28.604 1.00 97.56 225 TYR A CA 1
ATOM 1856 C C . TYR A 1 225 ? 5.050 -1.224 -27.444 1.00 97.56 225 TYR A C 1
ATOM 1858 O O . TYR A 1 225 ? 4.202 -2.118 -27.501 1.00 97.56 225 TYR A O 1
ATOM 1866 N N . LYS A 1 226 ? 5.108 -0.378 -26.416 1.00 98.31 226 LYS A N 1
ATOM 1867 C CA . LYS A 1 226 ? 4.044 -0.243 -25.415 1.00 98.31 226 LYS A CA 1
ATOM 1868 C C . LYS A 1 226 ? 3.593 1.205 -25.360 1.00 98.31 226 LYS A C 1
ATOM 1870 O O . LYS A 1 226 ? 4.409 2.113 -25.480 1.00 98.31 226 LYS A O 1
ATOM 1875 N N . SER A 1 227 ? 2.299 1.434 -25.182 1.00 98.00 227 SER A N 1
ATOM 1876 C CA . SER A 1 227 ? 1.743 2.784 -25.152 1.00 98.00 227 SER A CA 1
ATOM 1877 C C . SER A 1 227 ? 1.087 3.106 -23.824 1.00 98.00 227 SER A C 1
ATOM 1879 O O . SER A 1 227 ? 0.454 2.237 -23.222 1.00 98.00 227 SER A O 1
ATOM 1881 N N . CYS A 1 228 ? 1.142 4.370 -23.422 1.00 97.94 228 CYS A N 1
ATOM 1882 C CA . CYS A 1 228 ? 0.395 4.864 -22.276 1.00 97.94 228 CYS A CA 1
ATOM 1883 C C . CYS A 1 228 ? -0.181 6.253 -22.558 1.00 97.94 228 CYS A C 1
ATOM 1885 O O . CYS A 1 228 ? 0.492 7.106 -23.138 1.00 97.94 228 CYS A O 1
ATOM 1887 N N . GLN A 1 229 ? -1.427 6.476 -22.136 1.00 97.38 229 GLN A N 1
ATOM 1888 C CA . GLN A 1 229 ? -2.034 7.802 -22.153 1.00 97.38 229 GLN A CA 1
ATOM 1889 C C . GLN A 1 229 ? -1.681 8.540 -20.865 1.00 97.38 229 GLN A C 1
ATOM 1891 O O . GLN A 1 229 ? -1.945 8.040 -19.773 1.00 97.38 229 GLN A O 1
ATOM 1896 N N . VAL A 1 230 ? -1.141 9.749 -20.991 1.00 97.81 230 VAL A N 1
ATOM 1897 C CA . VAL A 1 230 ? -0.805 10.602 -19.850 1.00 97.81 230 VAL A CA 1
ATOM 1898 C C . VAL A 1 230 ? -2.077 11.015 -19.121 1.00 97.81 230 VAL A C 1
ATOM 1900 O O . VAL A 1 230 ? -3.017 11.552 -19.715 1.00 97.81 230 VAL A O 1
ATOM 1903 N N . THR A 1 231 ? -2.100 10.802 -17.810 1.00 97.38 231 THR A N 1
ATOM 1904 C CA . THR A 1 231 ? -3.235 11.137 -16.947 1.00 97.38 231 THR A CA 1
ATOM 1905 C C . THR A 1 231 ? -2.895 12.253 -15.968 1.00 97.38 231 THR A C 1
ATOM 1907 O O . THR A 1 231 ? -1.746 12.660 -15.826 1.00 97.38 231 THR A O 1
ATOM 1910 N N . ILE A 1 232 ? -3.914 12.749 -15.264 1.00 96.88 232 ILE A N 1
ATOM 1911 C CA . ILE A 1 232 ? -3.707 13.699 -14.172 1.00 96.88 232 ILE A CA 1
ATOM 1912 C C . ILE A 1 232 ? -2.966 13.048 -13.001 1.00 96.88 232 ILE A C 1
ATOM 1914 O O . ILE A 1 232 ? -2.968 11.827 -12.838 1.00 96.88 232 ILE A O 1
ATOM 1918 N N . ASN A 1 233 ? -2.431 13.887 -12.121 1.00 94.81 233 ASN A N 1
ATOM 1919 C CA . ASN A 1 233 ? -1.880 13.447 -10.846 1.00 94.81 233 ASN A CA 1
ATOM 1920 C C . ASN A 1 233 ? -2.911 12.684 -10.000 1.00 94.81 233 ASN A C 1
ATOM 1922 O O . ASN A 1 233 ? -4.122 12.916 -10.079 1.00 94.81 233 ASN A O 1
ATOM 1926 N N . GLY A 1 234 ? -2.426 11.799 -9.132 1.00 95.00 234 GLY A N 1
ATOM 1927 C CA . GLY A 1 234 ? -3.235 11.204 -8.078 1.00 95.00 234 GLY A CA 1
ATOM 1928 C C . GLY A 1 234 ? -3.683 12.232 -7.031 1.00 95.00 234 GLY A C 1
ATOM 1929 O O . GLY A 1 234 ? -3.433 13.437 -7.113 1.00 95.00 234 GLY A O 1
ATOM 1930 N N . THR A 1 235 ? -4.366 11.748 -6.002 1.00 96.44 235 THR A N 1
ATOM 1931 C CA . THR A 1 235 ? -4.584 12.499 -4.756 1.00 96.44 235 THR A CA 1
ATOM 1932 C C . THR A 1 235 ? -3.995 11.704 -3.595 1.00 96.44 235 THR A C 1
ATOM 1934 O O . THR A 1 235 ? -3.685 10.525 -3.747 1.00 96.44 235 THR A O 1
ATOM 1937 N N . LYS A 1 236 ? -3.830 12.328 -2.430 1.00 96.62 236 LYS A N 1
ATOM 1938 C CA . LYS A 1 236 ? -3.370 11.662 -1.210 1.00 96.62 236 LYS A CA 1
ATOM 1939 C C . LYS A 1 236 ? -4.433 11.765 -0.127 1.00 96.62 236 LYS A C 1
ATOM 1941 O O . LYS A 1 236 ? -5.041 12.817 0.073 1.00 96.62 236 LYS A O 1
ATOM 1946 N N . VAL A 1 237 ? -4.664 10.678 0.604 1.00 97.50 237 VAL A N 1
ATOM 1947 C CA . VAL A 1 237 ? -5.491 10.718 1.815 1.00 97.50 237 VAL A CA 1
ATOM 1948 C C . VAL A 1 237 ? -4.738 11.474 2.911 1.00 97.50 237 VAL A C 1
ATOM 1950 O O . VAL A 1 237 ? -3.696 11.033 3.380 1.00 97.50 237 VAL A O 1
ATOM 1953 N N . LYS A 1 238 ? -5.307 12.597 3.358 1.00 96.88 238 LYS A N 1
ATOM 1954 C CA . LYS A 1 238 ? -4.769 13.447 4.428 1.00 96.88 238 LYS A CA 1
ATOM 1955 C C . LYS A 1 238 ? -5.018 12.846 5.806 1.00 96.88 238 LYS A C 1
ATOM 1957 O O . LYS A 1 238 ? -4.182 12.925 6.698 1.00 96.88 238 LYS A O 1
ATOM 1962 N N . SER A 1 239 ? -6.224 12.322 6.029 1.00 95.19 239 SER A N 1
ATOM 1963 C CA . SER A 1 239 ? -6.591 11.699 7.303 1.00 95.19 239 SER A CA 1
ATOM 1964 C C . SER A 1 239 ? -7.865 10.871 7.194 1.00 95.19 239 SER A C 1
ATOM 1966 O O . SER A 1 239 ? -8.689 11.060 6.298 1.00 95.19 239 SER A O 1
ATOM 1968 N N . ALA A 1 240 ? -8.078 9.997 8.175 1.00 96.00 240 ALA A N 1
ATOM 1969 C CA . ALA A 1 240 ? -9.323 9.267 8.331 1.00 96.00 240 ALA A CA 1
ATOM 1970 C C . ALA A 1 240 ? -9.695 9.118 9.807 1.00 96.00 240 ALA A C 1
ATOM 1972 O O . ALA A 1 240 ? -8.839 8.892 10.660 1.00 96.00 240 ALA A O 1
ATOM 1973 N N . LYS A 1 241 ? -10.989 9.220 10.122 1.00 95.31 241 LYS A N 1
ATOM 1974 C CA . LYS A 1 241 ? -11.496 9.088 11.497 1.00 95.31 241 LYS A CA 1
ATOM 1975 C C . LYS A 1 241 ? -12.900 8.513 11.559 1.00 95.31 241 LYS A C 1
ATOM 1977 O O . LYS A 1 241 ? -13.762 8.858 10.747 1.00 95.31 241 LYS A O 1
ATOM 1982 N N . SER A 1 242 ? -13.168 7.710 12.580 1.00 96.62 242 SER A N 1
ATOM 1983 C CA . SER A 1 242 ? -14.517 7.251 12.902 1.00 96.62 242 SER A CA 1
ATOM 1984 C C . SER A 1 242 ? -15.191 8.271 13.822 1.00 96.62 242 SER A C 1
ATOM 1986 O O . SER A 1 242 ? -15.062 8.210 15.035 1.00 96.62 242 SER A O 1
ATOM 1988 N N . LYS A 1 243 ? -15.885 9.268 13.248 1.00 91.25 243 LYS A N 1
ATOM 1989 C CA . LYS A 1 243 ? -16.544 10.349 14.022 1.00 91.25 243 LYS A CA 1
ATOM 1990 C C . LYS A 1 243 ? -17.802 9.890 14.768 1.00 91.25 243 LYS A C 1
ATOM 1992 O O . LYS A 1 243 ? -18.206 10.522 15.739 1.00 91.25 243 LYS A O 1
ATOM 1997 N N . LYS A 1 244 ? -18.471 8.855 14.258 1.00 96.31 244 LYS A N 1
ATOM 1998 C CA . LYS A 1 244 ? -19.728 8.305 14.785 1.00 96.31 244 LYS A CA 1
ATOM 1999 C C . LYS A 1 244 ? -19.677 6.780 14.740 1.00 96.31 244 LYS A C 1
ATOM 2001 O O . LYS A 1 244 ? -18.939 6.210 13.929 1.00 96.31 244 LYS A O 1
ATOM 2006 N N . LYS A 1 245 ? -20.526 6.125 15.541 1.00 96.31 245 LYS A N 1
ATOM 2007 C CA . LYS A 1 245 ? -20.702 4.665 15.507 1.00 96.31 245 LYS A CA 1
ATOM 2008 C C . LYS A 1 245 ? -20.910 4.174 14.072 1.00 96.31 245 LYS A C 1
ATOM 2010 O O . LYS A 1 245 ? -21.701 4.762 13.334 1.00 96.31 245 LYS A O 1
ATOM 2015 N N . ARG A 1 246 ? -20.244 3.076 13.701 1.00 97.25 246 ARG A N 1
ATOM 2016 C CA . ARG A 1 246 ? -20.402 2.411 12.393 1.00 97.25 246 ARG A CA 1
ATOM 2017 C C . ARG A 1 246 ? -20.075 3.308 11.190 1.00 97.25 246 ARG A C 1
ATOM 2019 O O . ARG A 1 246 ? -20.709 3.175 10.138 1.00 97.25 246 ARG A O 1
ATOM 2026 N N . THR A 1 247 ? -19.123 4.233 11.342 1.00 98.38 247 THR A N 1
ATOM 2027 C CA . THR A 1 247 ? -18.700 5.120 10.251 1.00 98.38 247 THR A CA 1
ATOM 2028 C C . THR A 1 247 ? -17.193 5.312 10.185 1.00 98.38 247 THR A C 1
ATOM 2030 O O . THR A 1 247 ? -16.542 5.384 11.224 1.00 98.38 247 THR A O 1
ATOM 2033 N N . ASN A 1 248 ? -16.681 5.513 8.969 1.00 98.56 248 ASN A N 1
ATOM 2034 C CA . ASN A 1 248 ? -15.348 6.052 8.700 1.00 98.56 248 ASN A CA 1
ATOM 2035 C C . ASN A 1 248 ? -15.504 7.291 7.826 1.00 98.56 248 ASN A C 1
ATOM 2037 O O . ASN A 1 248 ? -16.195 7.257 6.813 1.00 98.56 248 ASN A O 1
ATOM 2041 N N . THR A 1 249 ? -14.885 8.396 8.226 1.00 98.25 249 THR A N 1
ATOM 2042 C CA . THR A 1 249 ? -14.789 9.610 7.412 1.00 98.25 249 THR A CA 1
ATOM 2043 C C . THR A 1 249 ? -13.376 9.726 6.885 1.00 98.25 249 THR A C 1
ATOM 2045 O O . THR A 1 249 ? -12.454 9.854 7.688 1.00 98.25 249 THR A O 1
ATOM 2048 N N . ILE A 1 250 ? -13.227 9.678 5.566 1.00 98.19 250 ILE A N 1
ATOM 2049 C CA . ILE A 1 250 ? -11.950 9.817 4.868 1.00 98.19 250 ILE A CA 1
ATOM 2050 C C . ILE A 1 250 ? -11.856 11.244 4.332 1.00 98.19 250 ILE A C 1
ATOM 2052 O O . ILE A 1 250 ? -12.862 11.799 3.881 1.00 98.19 250 ILE A O 1
ATOM 2056 N N . ILE A 1 251 ? -10.679 11.851 4.445 1.00 98.38 251 ILE A N 1
ATOM 2057 C CA . ILE A 1 251 ? -10.380 13.214 4.007 1.00 98.38 251 ILE A CA 1
ATOM 2058 C C . ILE A 1 251 ? -9.113 13.153 3.160 1.00 98.38 251 ILE A C 1
ATOM 2060 O O . ILE A 1 251 ? -8.112 12.596 3.608 1.00 98.38 251 ILE A O 1
ATOM 2064 N N . TRP A 1 252 ? -9.145 13.731 1.967 1.00 98.50 252 TRP A N 1
ATOM 2065 C CA . TRP A 1 252 ? -8.022 13.736 1.027 1.00 98.50 252 TRP A CA 1
ATOM 2066 C C . TRP A 1 252 ? -7.644 15.153 0.602 1.00 98.50 252 TRP A C 1
ATOM 2068 O O . TRP A 1 252 ? -8.350 16.121 0.891 1.00 98.50 252 TRP A O 1
ATOM 2078 N N . GLU A 1 253 ? -6.482 15.270 -0.023 1.00 97.88 253 GLU A N 1
ATOM 2079 C CA . GLU A 1 253 ? -5.932 16.526 -0.515 1.00 97.88 253 GLU A CA 1
ATOM 2080 C C . GLU A 1 253 ? -6.588 16.938 -1.833 1.00 97.88 253 GLU A C 1
ATOM 2082 O O . GLU A 1 253 ? -6.985 16.104 -2.653 1.00 97.88 253 GLU A O 1
ATOM 2087 N N . LYS A 1 254 ? -6.710 18.250 -2.046 1.00 97.69 254 LYS A N 1
ATOM 2088 C CA . LYS A 1 254 ? -7.239 18.774 -3.301 1.00 97.69 254 LYS A CA 1
ATOM 2089 C C . LYS A 1 254 ? -6.230 18.530 -4.416 1.00 97.69 254 LYS A C 1
ATOM 2091 O O . LYS A 1 254 ? -5.109 19.015 -4.341 1.00 97.69 254 LYS A O 1
ATOM 2096 N N . ASN A 1 255 ? -6.661 17.848 -5.467 1.00 97.31 255 ASN A N 1
ATOM 2097 C CA . ASN A 1 255 ? -5.965 17.847 -6.742 1.00 97.31 255 ASN A CA 1
ATOM 2098 C C . ASN A 1 255 ? -6.468 19.039 -7.578 1.00 97.31 255 ASN A C 1
ATOM 2100 O O . ASN A 1 255 ? -7.677 19.207 -7.762 1.00 97.31 255 ASN A O 1
ATOM 2104 N N . GLY A 1 256 ? -5.545 19.896 -8.026 1.00 96.38 256 GLY A N 1
ATOM 2105 C CA . GLY A 1 256 ? -5.865 21.133 -8.746 1.00 96.38 256 GLY A CA 1
ATOM 2106 C C . GLY A 1 256 ? -6.435 20.913 -10.150 1.00 96.38 256 GLY A C 1
ATOM 2107 O O . GLY A 1 256 ? -7.263 21.706 -10.597 1.00 96.38 256 GLY A O 1
ATOM 2108 N N . GLU A 1 257 ? -6.045 19.819 -10.801 1.00 95.62 257 GLU A N 1
ATOM 2109 C CA . GLU A 1 257 ? -6.406 19.470 -12.179 1.00 95.62 257 GLU A CA 1
ATOM 2110 C C . GLU A 1 257 ? -7.677 18.621 -12.273 1.00 95.62 257 GLU A C 1
ATOM 2112 O O . GLU A 1 257 ? -8.273 18.520 -13.345 1.00 95.62 257 GLU A O 1
ATOM 2117 N N . ALA A 1 258 ? -8.077 17.992 -11.168 1.00 97.94 258 ALA A N 1
ATOM 2118 C CA . ALA A 1 258 ? -9.217 17.094 -11.130 1.00 97.94 258 ALA A CA 1
ATOM 2119 C C . ALA A 1 258 ? -10.541 17.839 -11.338 1.00 97.94 258 ALA A C 1
ATOM 2121 O O . ALA A 1 258 ? -10.753 18.935 -10.822 1.00 97.94 258 ALA A O 1
ATOM 2122 N N . ASP A 1 259 ? -11.491 17.191 -11.998 1.00 98.38 259 ASP A N 1
ATOM 2123 C CA . ASP A 1 259 ? -12.894 17.616 -12.011 1.00 98.38 259 ASP A CA 1
ATOM 2124 C C . ASP A 1 259 ? -13.677 16.969 -10.869 1.00 98.38 259 ASP A C 1
ATOM 2126 O O . ASP A 1 259 ? -14.709 17.477 -10.425 1.00 98.38 259 ASP A O 1
ATOM 2130 N N . GLY A 1 260 ? -13.163 15.860 -10.343 1.00 98.38 260 GLY A N 1
ATOM 2131 C CA . GLY A 1 260 ? -13.834 15.106 -9.311 1.00 98.38 260 GLY A CA 1
ATOM 2132 C C . GLY A 1 260 ? -13.018 13.957 -8.742 1.00 98.38 260 GLY A C 1
ATOM 2133 O O . GLY A 1 260 ? -11.848 13.760 -9.067 1.00 98.38 260 GLY A O 1
ATOM 2134 N N . TYR A 1 261 ? -13.674 13.181 -7.882 1.00 98.69 261 TYR A N 1
ATOM 2135 C CA . TYR A 1 261 ? -13.080 12.017 -7.229 1.00 98.69 261 TYR A CA 1
ATOM 2136 C C . TYR A 1 261 ? -14.012 10.814 -7.292 1.00 98.69 261 TYR A C 1
ATOM 2138 O O . TYR A 1 261 ? -15.234 10.947 -7.168 1.00 98.69 261 TYR A O 1
ATOM 2146 N N . ILE A 1 262 ? -13.427 9.629 -7.420 1.00 98.56 262 ILE A N 1
ATOM 2147 C CA . ILE A 1 262 ? -14.108 8.350 -7.256 1.00 98.56 262 ILE A CA 1
ATOM 2148 C C . ILE A 1 262 ? -13.560 7.684 -5.998 1.00 98.56 262 ILE A C 1
ATOM 2150 O O . ILE A 1 262 ? -12.350 7.577 -5.807 1.00 98.56 262 ILE A O 1
ATOM 2154 N N . ILE A 1 263 ? -14.464 7.266 -5.118 1.00 98.50 263 ILE A N 1
ATOM 2155 C CA . ILE A 1 263 ? -14.133 6.629 -3.850 1.00 98.50 263 ILE A CA 1
ATOM 2156 C C . ILE A 1 263 ? -14.517 5.163 -3.949 1.00 98.50 263 ILE A C 1
ATOM 2158 O O . ILE A 1 263 ? -15.669 4.838 -4.251 1.00 98.50 263 ILE A O 1
ATOM 2162 N N . TYR A 1 264 ? -13.569 4.295 -3.628 1.00 98.38 264 TYR A N 1
ATOM 2163 C CA . TYR A 1 264 ? -13.748 2.855 -3.574 1.00 98.38 264 TYR A CA 1
ATOM 2164 C C . TYR A 1 264 ? -13.420 2.312 -2.187 1.00 98.38 264 TYR A C 1
ATOM 2166 O O . TYR A 1 264 ? -12.707 2.953 -1.409 1.00 98.38 264 TYR A O 1
ATOM 2174 N N . TYR A 1 265 ? -13.907 1.108 -1.892 1.00 98.19 265 TYR A N 1
ATOM 2175 C CA . TYR A 1 265 ? -13.471 0.353 -0.724 1.00 98.19 265 TYR A CA 1
ATOM 2176 C C . TYR A 1 265 ? -13.446 -1.160 -0.943 1.00 98.19 265 TYR A C 1
ATOM 2178 O O . TYR A 1 265 ? -14.181 -1.693 -1.770 1.00 98.19 265 TYR A O 1
ATOM 2186 N N . SER A 1 266 ? -12.669 -1.844 -0.114 1.00 97.88 266 SER A N 1
ATOM 2187 C CA . SER A 1 266 ? -12.649 -3.293 0.053 1.00 97.88 266 SER A CA 1
ATOM 2188 C C . SER A 1 266 ? -12.525 -3.645 1.543 1.00 97.88 266 SER A C 1
ATOM 2190 O O . SER A 1 266 ? -12.190 -2.799 2.377 1.00 97.88 266 SER A O 1
ATOM 2192 N N . LYS A 1 267 ? -12.825 -4.899 1.894 1.00 96.06 267 LYS A N 1
ATOM 2193 C CA . LYS A 1 267 ? -12.524 -5.481 3.218 1.00 96.06 267 LYS A CA 1
ATOM 2194 C C . LYS A 1 267 ? -11.185 -6.235 3.243 1.00 96.06 267 LYS A C 1
ATOM 2196 O O . LYS A 1 267 ? -10.806 -6.730 4.295 1.00 96.06 267 LYS A O 1
ATOM 2201 N N . LYS A 1 268 ? -10.504 -6.332 2.099 1.00 94.44 268 LYS A N 1
ATOM 2202 C CA . LYS A 1 268 ? -9.179 -6.943 1.927 1.00 94.44 268 LYS A CA 1
ATOM 2203 C C . LYS A 1 268 ? -8.284 -5.996 1.129 1.00 94.44 268 LYS A C 1
ATOM 2205 O O . LYS A 1 268 ? -8.802 -5.293 0.258 1.00 94.44 268 LYS A O 1
ATOM 2210 N N . ILE A 1 269 ? -6.987 -5.981 1.416 1.00 92.44 269 ILE A N 1
ATOM 2211 C CA . ILE A 1 269 ? -6.012 -5.082 0.778 1.00 92.44 269 ILE A CA 1
ATOM 2212 C C . ILE A 1 269 ? -5.878 -5.329 -0.735 1.00 92.44 269 ILE A C 1
ATOM 2214 O O . ILE A 1 269 ? -5.811 -4.390 -1.525 1.00 92.44 269 ILE A O 1
ATOM 2218 N N . ASP A 1 270 ? -5.946 -6.596 -1.121 1.00 90.62 270 ASP A N 1
ATOM 2219 C CA . ASP A 1 270 ? -5.819 -7.167 -2.465 1.00 90.62 270 ASP A CA 1
ATOM 2220 C C . ASP A 1 270 ? -7.172 -7.602 -3.060 1.00 90.62 270 ASP A C 1
ATOM 2222 O O . ASP A 1 270 ? -7.253 -8.103 -4.177 1.00 90.62 270 ASP A O 1
ATOM 2226 N N . GLY A 1 271 ? -8.266 -7.410 -2.321 1.00 91.50 271 GLY A N 1
ATOM 2227 C CA . GLY A 1 271 ? -9.591 -7.841 -2.756 1.00 91.50 271 GLY A CA 1
ATOM 2228 C C . GLY A 1 271 ? -10.217 -6.938 -3.819 1.00 91.50 271 GLY A C 1
ATOM 2229 O O . GLY A 1 271 ? -9.779 -5.818 -4.071 1.00 91.50 271 GLY A O 1
ATOM 2230 N N . SER A 1 272 ? -11.347 -7.383 -4.370 1.00 94.06 272 SER A N 1
ATOM 2231 C CA . SER A 1 272 ? -12.150 -6.578 -5.296 1.00 94.06 272 SER A CA 1
ATOM 2232 C C . SER A 1 272 ? -12.714 -5.321 -4.620 1.00 94.06 272 SER A C 1
ATOM 2234 O O . SER A 1 272 ? -13.494 -5.394 -3.664 1.00 94.06 272 SER A O 1
ATOM 2236 N N . TYR A 1 273 ? -12.382 -4.154 -5.170 1.00 97.25 273 TYR A N 1
ATOM 2237 C CA . TYR A 1 273 ? -12.842 -2.860 -4.672 1.00 97.25 273 TYR A CA 1
ATOM 2238 C C . TYR A 1 273 ? -14.218 -2.488 -5.236 1.00 97.25 273 TYR A C 1
ATOM 2240 O O . TYR A 1 273 ? -14.452 -2.517 -6.441 1.00 97.25 273 TYR A O 1
ATOM 2248 N N . LYS A 1 274 ? -15.135 -2.073 -4.358 1.00 97.75 274 LYS A N 1
ATOM 2249 C CA . LYS A 1 274 ? -16.473 -1.584 -4.712 1.00 97.75 274 LYS A CA 1
ATOM 2250 C C . LYS A 1 274 ? -16.503 -0.062 -4.725 1.00 97.75 274 LYS A C 1
ATOM 2252 O O . LYS A 1 274 ? -16.006 0.580 -3.799 1.00 97.75 274 LYS A O 1
ATOM 2257 N N . LYS A 1 275 ? -17.141 0.523 -5.739 1.00 98.31 275 LYS A N 1
ATOM 2258 C CA . LYS A 1 275 ? -17.362 1.973 -5.828 1.00 98.31 275 LYS A CA 1
ATOM 2259 C C . LYS A 1 275 ? -18.387 2.423 -4.784 1.00 98.31 275 LYS A C 1
ATOM 2261 O O . LYS A 1 275 ? -19.503 1.915 -4.747 1.00 98.31 275 LYS A O 1
ATOM 2266 N N . LEU A 1 276 ? -18.019 3.405 -3.966 1.00 98.12 276 LEU A N 1
ATOM 2267 C CA . LEU A 1 276 ? -18.888 4.033 -2.966 1.00 98.12 276 LEU A CA 1
ATOM 2268 C C . LEU A 1 276 ? -19.576 5.279 -3.502 1.00 98.12 276 LEU A C 1
ATOM 2270 O O . LEU A 1 276 ? -20.762 5.498 -3.251 1.00 98.12 276 LEU A O 1
ATOM 2274 N N . LYS A 1 277 ? -18.815 6.145 -4.177 1.00 98.38 277 LYS A N 1
ATOM 2275 C CA . LYS A 1 277 ? -19.320 7.434 -4.646 1.00 98.38 277 LYS A CA 1
ATOM 2276 C C . LYS A 1 277 ? -18.425 8.015 -5.731 1.00 98.38 277 LYS A C 1
ATOM 2278 O O . LYS A 1 277 ? -17.215 7.816 -5.716 1.00 98.38 277 LYS A O 1
ATOM 2283 N N . THR A 1 278 ? -19.040 8.788 -6.615 1.00 98.38 278 THR A N 1
ATOM 2284 C CA . THR A 1 278 ? -18.359 9.731 -7.500 1.00 98.38 278 THR A CA 1
ATOM 2285 C C . THR A 1 278 ? -18.801 11.138 -7.119 1.00 98.38 278 THR A C 1
ATOM 2287 O O . THR A 1 278 ? -19.996 11.382 -6.919 1.00 98.38 278 THR A O 1
ATOM 2290 N N . TYR A 1 279 ? -17.842 12.043 -6.972 1.00 98.44 279 TYR A N 1
ATOM 2291 C CA . TYR A 1 279 ? -18.076 13.468 -6.789 1.00 98.44 279 TYR A CA 1
ATOM 2292 C C . TYR A 1 279 ? -17.632 14.217 -8.033 1.00 98.44 279 TYR A C 1
ATOM 2294 O O . TYR A 1 279 ? -16.471 14.112 -8.395 1.00 98.44 279 TYR A O 1
ATOM 2302 N N . ASN A 1 280 ? -18.526 15.022 -8.607 1.00 97.12 280 ASN A N 1
ATOM 2303 C CA . ASN A 1 280 ? -18.261 15.877 -9.770 1.00 97.12 280 ASN A CA 1
ATOM 2304 C C . ASN A 1 280 ? -17.776 17.275 -9.340 1.00 97.12 280 ASN A C 1
ATOM 2306 O O . ASN A 1 280 ? -18.237 18.290 -9.848 1.00 97.12 280 ASN A O 1
ATOM 2310 N N . SER A 1 281 ? -16.950 17.340 -8.295 1.00 97.62 281 SER A N 1
ATOM 2311 C CA . SER A 1 281 ? -16.391 18.600 -7.809 1.00 97.62 281 SER A CA 1
ATOM 2312 C C . SER A 1 281 ? -15.059 18.364 -7.120 1.00 97.62 281 SER A C 1
ATOM 2314 O O . SER A 1 281 ? -14.973 17.605 -6.149 1.00 97.62 281 SER A O 1
ATOM 2316 N N . ARG A 1 282 ? -14.040 19.111 -7.550 1.00 97.56 282 ARG A N 1
ATOM 2317 C CA . ARG A 1 282 ? -12.703 19.109 -6.941 1.00 97.56 282 ARG A CA 1
ATOM 2318 C C . ARG A 1 282 ? -12.653 19.623 -5.504 1.00 97.56 282 ARG A C 1
ATOM 2320 O O . ARG A 1 282 ? -11.678 19.369 -4.805 1.00 97.56 282 ARG A O 1
ATOM 2327 N N . ASN A 1 283 ? -13.700 20.316 -5.051 1.00 97.75 283 ASN A N 1
ATOM 2328 C CA . ASN A 1 283 ? -13.791 20.868 -3.696 1.00 97.75 283 ASN A CA 1
ATOM 2329 C C . ASN A 1 283 ? -14.478 19.907 -2.703 1.00 97.75 283 ASN A C 1
ATOM 2331 O O . ASN A 1 283 ? -14.524 20.181 -1.503 1.00 97.75 283 ASN A O 1
ATOM 2335 N N . LYS A 1 284 ? -15.005 18.759 -3.158 1.00 98.06 284 LYS A N 1
ATOM 2336 C CA . LYS A 1 284 ? -15.507 17.705 -2.263 1.00 98.06 284 LYS A CA 1
ATOM 2337 C C . LYS A 1 284 ? -14.347 16.804 -1.839 1.00 98.06 284 LYS A C 1
ATOM 2339 O O . LYS A 1 284 ? -13.997 15.872 -2.549 1.00 98.06 284 LYS A O 1
ATOM 2344 N N . LEU A 1 285 ? -13.784 17.088 -0.664 1.00 98.31 285 LEU A N 1
ATOM 2345 C CA . LEU A 1 285 ? -12.557 16.462 -0.140 1.00 98.31 285 LEU A CA 1
ATOM 2346 C C . LEU A 1 285 ? -12.796 15.497 1.029 1.00 98.31 285 LEU A C 1
ATOM 2348 O O . LEU A 1 285 ? -11.887 15.179 1.795 1.00 98.31 285 LEU A O 1
ATOM 2352 N N . THR A 1 286 ? -14.045 15.090 1.247 1.00 98.12 286 THR A N 1
ATOM 2353 C CA . THR A 1 286 ? -14.415 14.248 2.380 1.00 98.12 286 THR A CA 1
ATOM 2354 C C . THR A 1 286 ? -15.563 13.314 2.025 1.00 98.12 286 THR A C 1
ATOM 2356 O O . THR A 1 286 ? -16.494 13.700 1.319 1.00 98.12 286 THR A O 1
ATOM 2359 N N . TYR A 1 287 ? -15.514 12.085 2.536 1.00 98.31 287 TYR A N 1
ATOM 2360 C CA . TYR A 1 287 ? -16.586 11.101 2.402 1.00 98.31 287 TYR A CA 1
ATOM 2361 C C . TYR A 1 287 ? -16.773 10.335 3.710 1.00 98.31 287 TYR A C 1
ATOM 2363 O O . TYR A 1 287 ? -15.802 9.861 4.299 1.00 98.31 287 TYR A O 1
ATOM 2371 N N . THR A 1 288 ? -18.024 10.172 4.152 1.00 98.25 288 THR A N 1
ATOM 2372 C CA . THR A 1 288 ? -18.369 9.347 5.318 1.00 98.25 288 THR A CA 1
ATOM 2373 C C . THR A 1 288 ? -19.024 8.042 4.877 1.00 98.25 288 THR A C 1
ATOM 2375 O O . THR A 1 288 ? -20.210 8.009 4.544 1.00 98.25 288 THR A O 1
ATOM 2378 N N . HIS A 1 289 ? -18.267 6.952 4.963 1.00 98.44 289 HIS A N 1
ATOM 2379 C CA . HIS A 1 289 ? -18.761 5.595 4.782 1.00 98.44 289 HIS A CA 1
ATOM 2380 C C . HIS A 1 289 ? -19.541 5.160 6.032 1.00 98.44 289 HIS A C 1
ATOM 2382 O O . HIS A 1 289 ? -19.051 5.314 7.152 1.00 98.44 289 HIS A O 1
ATOM 2388 N N . LYS A 1 290 ? -20.769 4.659 5.855 1.00 97.81 290 LYS A N 1
ATOM 2389 C CA . LYS A 1 290 ? -21.698 4.272 6.933 1.00 97.81 290 LYS A CA 1
ATOM 2390 C C . LYS A 1 290 ? -21.920 2.756 6.974 1.00 97.81 290 LYS A C 1
ATOM 2392 O O . LYS A 1 290 ? -21.494 2.036 6.084 1.00 97.81 290 LYS A O 1
ATOM 2397 N N . LYS A 1 291 ? -22.661 2.294 7.991 1.00 96.94 291 LYS A N 1
ATOM 2398 C CA . LYS A 1 291 ? -23.075 0.890 8.198 1.00 96.94 291 LYS A CA 1
ATOM 239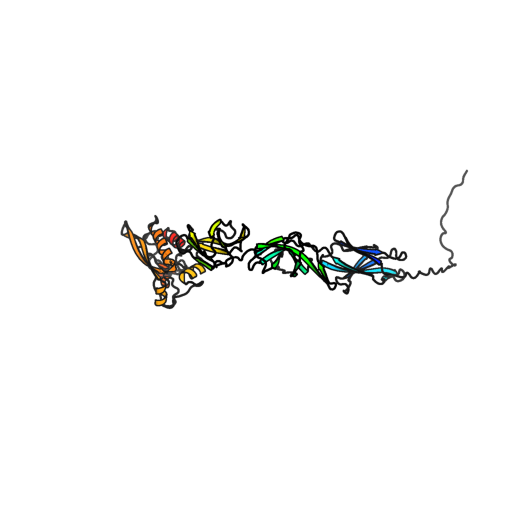9 C C . LYS A 1 291 ? -21.907 -0.084 8.428 1.00 96.94 291 LYS A C 1
ATOM 2401 O O . LYS A 1 291 ? -22.082 -1.289 8.275 1.00 96.94 291 LYS A O 1
ATOM 2406 N N . LEU A 1 292 ? -20.765 0.418 8.892 1.00 97.81 292 LEU A N 1
ATOM 2407 C CA . LEU A 1 292 ? -19.574 -0.388 9.169 1.00 97.81 292 LEU A CA 1
ATOM 2408 C C . LEU A 1 292 ? -19.716 -1.241 10.435 1.00 97.81 292 LEU A C 1
ATOM 2410 O O . LEU A 1 292 ? -20.579 -0.998 11.286 1.00 97.81 292 LEU A O 1
ATOM 2414 N N . THR A 1 293 ? -18.824 -2.217 10.551 1.00 96.88 293 THR A N 1
ATOM 2415 C CA . THR A 1 293 ? -18.645 -3.070 11.734 1.00 96.88 293 THR A CA 1
ATOM 2416 C C . THR A 1 293 ? -17.439 -2.580 12.526 1.00 96.88 293 THR A C 1
ATOM 2418 O O . THR A 1 293 ? -16.383 -2.375 11.933 1.00 96.88 293 THR A O 1
ATOM 2421 N N . ASN A 1 294 ? -17.599 -2.361 13.835 1.00 96.69 294 ASN A N 1
ATOM 2422 C CA . ASN A 1 294 ? -16.516 -1.882 14.701 1.00 96.69 294 ASN A CA 1
ATOM 2423 C C . ASN A 1 294 ? -15.379 -2.916 14.788 1.00 96.69 294 ASN A C 1
ATOM 2425 O O . ASN A 1 294 ? -15.660 -4.111 14.794 1.00 96.69 294 ASN A O 1
ATOM 2429 N N . GLY A 1 295 ? -14.126 -2.467 14.852 1.00 95.88 295 GLY A N 1
ATOM 2430 C CA . GLY A 1 295 ? -12.934 -3.321 14.899 1.00 95.88 295 GLY A CA 1
ATOM 2431 C C . GLY A 1 295 ? -12.549 -3.972 13.565 1.00 95.88 295 GLY A C 1
ATOM 2432 O O . GLY A 1 295 ? -11.554 -4.679 13.509 1.00 95.88 295 GLY A O 1
ATOM 2433 N N . VAL A 1 296 ? -13.299 -3.733 12.483 1.00 96.38 296 VAL A N 1
ATOM 2434 C CA . VAL A 1 296 ? -12.988 -4.272 11.147 1.00 96.38 296 VAL A CA 1
ATOM 2435 C C . VAL A 1 296 ? -12.207 -3.247 10.325 1.00 96.38 296 VAL A C 1
ATOM 2437 O O . VAL A 1 296 ? -12.596 -2.073 10.282 1.00 96.38 296 VAL A O 1
ATOM 2440 N N . ALA A 1 297 ? -11.146 -3.704 9.653 1.00 96.31 297 ALA A N 1
ATOM 2441 C CA . ALA A 1 297 ? -10.382 -2.938 8.674 1.00 96.31 297 ALA A CA 1
ATOM 2442 C C . ALA A 1 297 ? -11.173 -2.739 7.372 1.00 96.31 297 ALA A C 1
ATOM 2444 O O . ALA A 1 297 ? -11.837 -3.646 6.867 1.00 96.31 297 ALA A O 1
ATOM 2445 N N . TYR A 1 298 ? -11.098 -1.532 6.822 1.00 97.88 298 TYR A N 1
ATOM 2446 C CA . TYR A 1 298 ? -11.614 -1.207 5.497 1.00 97.88 298 TYR A CA 1
ATOM 2447 C C . TYR A 1 298 ? -10.509 -0.510 4.717 1.00 97.88 298 TYR A C 1
ATOM 2449 O O . TYR A 1 298 ? -9.931 0.466 5.197 1.00 97.88 298 TYR A O 1
ATOM 2457 N N . TYR A 1 299 ? -10.258 -0.991 3.509 1.00 98.00 299 TYR A N 1
ATOM 2458 C CA . TYR A 1 299 ? -9.247 -0.453 2.612 1.00 98.00 299 TYR A CA 1
ATOM 2459 C C . TYR A 1 299 ? -9.940 0.459 1.618 1.00 98.00 299 TYR A C 1
ATOM 2461 O O . TYR A 1 299 ? -10.846 0.023 0.916 1.00 98.00 299 TYR A O 1
ATOM 2469 N N . TYR A 1 300 ? -9.548 1.723 1.572 1.00 98.19 300 TYR A N 1
ATOM 2470 C CA . TYR A 1 300 ? -10.104 2.730 0.679 1.00 98.19 300 TYR A CA 1
ATOM 2471 C C . TYR A 1 300 ? -9.131 3.004 -0.459 1.00 98.19 300 TYR A C 1
ATOM 2473 O O . TYR A 1 300 ? -7.922 2.929 -0.268 1.00 98.19 300 TYR A O 1
ATOM 2481 N N . LYS A 1 301 ? -9.668 3.334 -1.632 1.00 97.38 301 LYS A N 1
ATOM 2482 C CA . LYS A 1 301 ? -8.906 3.896 -2.752 1.00 97.38 301 LYS A CA 1
ATOM 2483 C C . LYS A 1 301 ? -9.630 5.151 -3.221 1.00 97.38 301 LYS A C 1
ATOM 2485 O O . LYS A 1 301 ? -10.824 5.091 -3.524 1.00 97.38 301 LYS A O 1
ATOM 2490 N N . ILE A 1 302 ? -8.942 6.288 -3.208 1.00 98.06 302 ILE A N 1
ATOM 2491 C CA . ILE A 1 302 ? -9.480 7.565 -3.687 1.00 98.06 302 ILE A CA 1
ATOM 2492 C C . ILE A 1 302 ? -8.762 7.868 -4.990 1.00 98.06 302 ILE A C 1
ATOM 2494 O O . ILE A 1 302 ? -7.535 7.892 -5.021 1.00 98.06 302 ILE A O 1
ATOM 2498 N N . GLN A 1 303 ? -9.529 8.074 -6.052 1.00 97.69 303 GLN A N 1
ATOM 2499 C CA . GLN A 1 303 ? -9.001 8.296 -7.386 1.00 97.69 303 GLN A CA 1
ATOM 2500 C C . GLN A 1 303 ? -9.485 9.643 -7.906 1.00 97.69 303 GLN A C 1
ATOM 2502 O O . GLN A 1 303 ? -10.692 9.860 -8.040 1.00 97.69 303 GLN A O 1
ATOM 2507 N N . ALA A 1 304 ? -8.552 10.555 -8.163 1.00 98.25 304 ALA A N 1
ATOM 2508 C CA . ALA A 1 304 ? -8.853 11.795 -8.862 1.00 98.25 304 ALA A CA 1
ATOM 2509 C C . ALA A 1 304 ? -9.165 11.484 -10.332 1.00 98.25 304 ALA A C 1
ATOM 2511 O O . ALA A 1 304 ? -8.579 10.566 -10.909 1.00 98.25 304 ALA A O 1
ATOM 2512 N N . TYR A 1 305 ? -10.078 12.236 -10.944 1.00 98.19 305 TYR A N 1
ATOM 2513 C CA . TYR A 1 305 ? -10.297 12.150 -12.386 1.00 98.19 305 TYR A CA 1
ATOM 2514 C C . TYR A 1 305 ? -10.497 13.522 -13.022 1.00 98.19 305 TYR A C 1
ATOM 2516 O O . TYR A 1 305 ? -10.961 14.459 -12.365 1.00 98.19 305 TYR A O 1
ATOM 2524 N N . LYS A 1 306 ? -10.208 13.602 -14.320 1.00 97.94 306 LYS A N 1
ATOM 2525 C CA . LYS A 1 306 ? -10.509 14.744 -15.188 1.00 97.94 306 LYS A CA 1
ATOM 2526 C C . LYS A 1 306 ? -11.245 14.265 -16.430 1.00 97.94 306 LYS A C 1
ATOM 2528 O O . LYS A 1 306 ? -10.897 13.221 -16.983 1.00 97.94 306 LYS A O 1
ATOM 2533 N N . ASN A 1 307 ? -12.272 14.992 -16.849 1.00 97.25 307 ASN A N 1
ATOM 2534 C CA . ASN A 1 307 ? -12.951 14.704 -18.104 1.00 97.25 307 ASN A CA 1
ATOM 2535 C C . ASN A 1 307 ? -12.101 15.243 -19.261 1.00 97.25 307 ASN A C 1
ATOM 2537 O O . ASN A 1 307 ? -11.674 16.395 -19.253 1.00 97.25 307 ASN A O 1
ATOM 2541 N N . TYR A 1 308 ? -11.852 14.404 -20.256 1.00 95.56 308 TYR A N 1
ATOM 2542 C CA . TYR A 1 308 ? -11.036 14.723 -21.417 1.00 95.56 308 TYR A CA 1
ATOM 2543 C C . TYR A 1 308 ? -11.607 14.000 -22.635 1.00 95.56 308 TYR A C 1
ATOM 2545 O O . TYR A 1 308 ? -11.709 12.773 -22.629 1.00 95.56 308 TYR A O 1
ATOM 2553 N N . LYS A 1 309 ? -12.022 14.758 -23.659 1.00 94.12 309 LYS A N 1
ATOM 2554 C CA . LYS A 1 309 ? -12.588 14.232 -24.919 1.00 94.12 309 LYS A CA 1
ATOM 2555 C C . LYS A 1 309 ? -13.638 13.121 -24.701 1.00 94.12 309 LYS A C 1
ATOM 2557 O O . LYS A 1 309 ? -13.556 12.042 -25.276 1.00 94.12 309 LYS A O 1
ATOM 2562 N N . GLY A 1 310 ? -14.593 13.354 -23.795 1.00 91.88 310 GLY A N 1
ATOM 2563 C CA . GLY A 1 310 ? -15.673 12.404 -23.480 1.00 91.88 310 GLY A CA 1
ATOM 2564 C C . GLY A 1 310 ? -15.289 11.211 -22.588 1.00 91.88 310 GLY A C 1
ATOM 2565 O O . GLY A 1 310 ? -16.165 10.439 -22.201 1.00 91.88 310 GLY A O 1
ATOM 2566 N N . LYS A 1 311 ? -14.014 11.061 -22.202 1.00 94.38 311 LYS A N 1
ATOM 2567 C CA . LYS A 1 311 ? -13.517 10.002 -21.303 1.00 94.38 311 LYS A CA 1
ATOM 2568 C C . LYS A 1 311 ? -12.965 10.589 -20.000 1.00 94.38 311 LYS A C 1
ATOM 2570 O O . LYS A 1 311 ? -12.785 11.797 -19.873 1.00 94.38 311 LYS A O 1
ATOM 2575 N N . LYS A 1 312 ? -12.711 9.737 -19.001 1.00 96.75 312 LYS A N 1
ATOM 2576 C CA . LYS A 1 312 ? -12.063 10.138 -17.742 1.00 96.75 312 LYS A CA 1
ATOM 2577 C C . LYS A 1 312 ? -10.594 9.743 -17.761 1.00 96.75 312 LYS A C 1
ATOM 2579 O O . LYS A 1 312 ? -10.298 8.554 -17.773 1.00 96.75 312 LYS A O 1
ATOM 2584 N N . LEU A 1 313 ? -9.703 10.727 -17.675 1.00 97.38 313 LEU A N 1
ATOM 2585 C CA . LEU A 1 313 ? -8.311 10.492 -17.301 1.00 97.38 313 LEU A CA 1
ATOM 2586 C C . LEU A 1 313 ? -8.274 10.261 -15.795 1.00 97.38 313 LEU A C 1
ATOM 2588 O O . LEU A 1 313 ? -8.730 11.110 -15.022 1.00 97.38 313 LEU A O 1
ATOM 2592 N N . LEU A 1 314 ? -7.786 9.095 -15.387 1.00 97.44 314 LEU A N 1
ATOM 2593 C CA . LEU A 1 314 ? -7.771 8.672 -13.995 1.00 97.44 314 LEU A CA 1
ATOM 2594 C C . LEU A 1 314 ? -6.370 8.846 -13.429 1.00 97.44 314 LEU A C 1
ATOM 2596 O O . LEU A 1 314 ? -5.429 8.261 -13.946 1.00 97.44 314 LEU A O 1
ATOM 2600 N N . GLY A 1 315 ? -6.250 9.616 -12.352 1.00 96.69 315 GLY A N 1
ATOM 2601 C CA . GLY A 1 315 ? -4.997 9.689 -11.619 1.00 96.69 315 GLY A CA 1
ATOM 2602 C C . GLY A 1 315 ? -4.714 8.410 -10.841 1.00 96.69 315 GLY A C 1
ATOM 2603 O O . GLY A 1 315 ? -5.571 7.526 -10.690 1.00 96.69 315 GLY A O 1
ATOM 2604 N N . GLU A 1 316 ? -3.505 8.338 -10.297 1.00 94.56 316 GLU A N 1
ATOM 2605 C CA . GLU A 1 316 ? -3.100 7.227 -9.449 1.00 94.56 316 GLU A CA 1
ATOM 2606 C C . GLU A 1 316 ? -4.018 7.103 -8.219 1.00 94.56 316 GLU A C 1
ATOM 2608 O O . GLU A 1 316 ? -4.473 8.093 -7.630 1.00 94.56 316 GLU A O 1
ATOM 2613 N N . MET A 1 317 ? -4.340 5.862 -7.850 1.00 94.50 317 MET A N 1
ATOM 2614 C CA . MET A 1 317 ? -5.192 5.586 -6.698 1.00 94.50 317 MET A CA 1
ATOM 2615 C C . MET A 1 317 ? -4.437 5.848 -5.393 1.00 94.50 317 MET A C 1
ATOM 2617 O O . MET A 1 317 ? -3.294 5.439 -5.240 1.00 94.50 317 MET A O 1
ATOM 2621 N N . SER A 1 318 ? -5.119 6.444 -4.415 1.00 94.25 318 SER A N 1
ATOM 2622 C CA . SER A 1 318 ? -4.614 6.628 -3.052 1.00 94.25 318 SER A CA 1
ATOM 2623 C C . SER A 1 318 ? -5.087 5.493 -2.136 1.00 94.25 318 SER A C 1
ATOM 2625 O O . SER A 1 318 ? -6.205 5.593 -1.609 1.00 94.25 318 SER A O 1
ATOM 2627 N N . PRO A 1 319 ? -4.328 4.390 -1.969 1.00 95.00 319 PRO A N 1
ATOM 2628 C CA . PRO A 1 319 ? -4.696 3.339 -1.031 1.00 95.00 319 PRO A CA 1
ATOM 2629 C C . PRO A 1 319 ? -4.595 3.854 0.409 1.00 95.00 319 PRO A C 1
ATOM 2631 O O . PRO A 1 319 ? -3.654 4.554 0.774 1.00 95.00 319 PRO A O 1
ATOM 2634 N N . PHE A 1 320 ? -5.571 3.503 1.244 1.00 96.81 320 PHE A N 1
ATOM 2635 C CA . PHE A 1 320 ? -5.561 3.862 2.658 1.00 96.81 320 PHE A CA 1
ATOM 2636 C C . PHE A 1 320 ? -6.331 2.844 3.502 1.00 96.81 320 PHE A C 1
ATOM 2638 O O . PHE A 1 320 ? -7.519 2.608 3.273 1.00 96.81 320 PHE A O 1
ATOM 2645 N N . GLU A 1 321 ? -5.688 2.271 4.516 1.00 96.50 321 GLU A N 1
ATOM 2646 C CA . GLU A 1 321 ? -6.341 1.385 5.481 1.00 96.50 321 GLU A CA 1
ATOM 2647 C C . GLU A 1 321 ? -6.974 2.184 6.628 1.00 96.50 321 GLU A C 1
ATOM 2649 O O . GLU A 1 321 ? -6.349 3.052 7.240 1.00 96.50 321 GLU A O 1
ATOM 2654 N N . LYS A 1 322 ? -8.229 1.871 6.968 1.00 96.19 322 LYS A N 1
ATOM 2655 C CA . LYS A 1 322 ? -8.876 2.419 8.161 1.00 96.19 322 LYS A CA 1
ATOM 2656 C C . LYS A 1 322 ? -9.810 1.423 8.841 1.00 96.19 322 LYS A C 1
ATOM 2658 O O . LYS A 1 322 ? -10.865 1.075 8.307 1.00 96.19 322 LYS A O 1
ATOM 2663 N N . TYR A 1 323 ? -9.502 1.095 10.093 1.00 96.94 323 TYR A N 1
ATOM 2664 C CA . TYR A 1 323 ? -10.410 0.391 11.002 1.00 96.94 323 TYR A CA 1
ATOM 2665 C C . TYR A 1 323 ? -11.641 1.238 11.332 1.00 96.94 323 TYR A C 1
ATOM 2667 O O . TYR A 1 323 ? -11.539 2.453 11.481 1.00 96.94 323 TYR A O 1
ATOM 2675 N N . CYS A 1 324 ? -12.820 0.634 11.467 1.00 97.44 324 CYS A N 1
ATOM 2676 C CA . CYS A 1 324 ? -13.947 1.320 12.105 1.00 97.44 324 CYS A CA 1
ATOM 2677 C C . CYS A 1 324 ? -13.777 1.256 13.625 1.00 97.44 324 CYS A C 1
ATOM 2679 O O . CYS A 1 324 ? -14.096 0.244 14.236 1.00 97.44 324 CYS A O 1
ATOM 2681 N N . ASP A 1 325 ? -13.299 2.335 14.232 1.00 96.94 325 ASP A N 1
ATOM 2682 C CA . ASP A 1 325 ? -12.779 2.352 15.606 1.00 96.94 325 ASP A CA 1
ATOM 2683 C C . ASP A 1 325 ? -13.422 3.453 16.464 1.00 96.94 325 ASP A C 1
ATOM 2685 O O . ASP A 1 325 ? -12.800 4.011 17.371 1.00 96.94 325 ASP A O 1
ATOM 2689 N N . TYR A 1 326 ? -14.690 3.781 16.187 1.00 97.44 326 TYR A N 1
ATOM 2690 C CA . TYR A 1 326 ? -15.443 4.710 17.038 1.00 97.44 326 TYR A CA 1
ATOM 2691 C C . TYR A 1 326 ? -15.502 4.201 18.482 1.00 97.44 326 TYR A C 1
ATOM 2693 O O . TYR A 1 326 ? -15.329 4.979 19.418 1.00 97.44 326 TYR A O 1
ATOM 2701 N N . PHE A 1 327 ? -15.715 2.893 18.642 1.00 98.25 327 PHE A N 1
ATOM 2702 C CA . PHE A 1 327 ? -15.498 2.205 19.902 1.00 98.25 327 PHE A CA 1
ATOM 2703 C C . PHE A 1 327 ? -14.154 1.484 19.874 1.00 98.25 327 PHE A C 1
ATOM 2705 O O . PHE A 1 327 ? -13.692 1.035 18.822 1.00 98.25 327 PHE A O 1
ATOM 2712 N N . THR A 1 328 ? -13.588 1.327 21.059 1.00 98.19 328 THR A N 1
ATOM 2713 C CA . THR A 1 328 ? -12.477 0.419 21.330 1.00 98.19 328 THR A CA 1
ATOM 2714 C C . THR A 1 328 ? -12.863 -1.025 21.014 1.00 98.19 328 THR A C 1
ATOM 2716 O O . THR A 1 328 ? -14.054 -1.353 20.940 1.00 98.19 328 THR A O 1
ATOM 2719 N N . TYR A 1 329 ? -11.876 -1.888 20.776 1.00 97.81 329 TYR A N 1
ATOM 2720 C CA . TYR A 1 329 ? -12.115 -3.282 20.396 1.00 97.81 329 TYR A CA 1
ATOM 2721 C C . TYR A 1 329 ? -11.009 -4.231 20.875 1.00 97.81 329 TYR A C 1
ATOM 2723 O O . TYR A 1 329 ? -9.890 -3.798 21.131 1.00 97.81 329 TYR A O 1
ATOM 2731 N N . LYS A 1 330 ? -11.332 -5.531 20.974 1.00 95.50 330 LYS A N 1
ATOM 2732 C CA . LYS A 1 330 ? -10.467 -6.584 21.549 1.00 95.50 330 LYS A CA 1
ATOM 2733 C C . LYS A 1 330 ? -9.011 -6.542 21.074 1.00 95.50 330 LYS A C 1
ATOM 2735 O O . LYS A 1 330 ? -8.101 -6.536 21.889 1.00 95.50 330 LYS A O 1
ATOM 2740 N N . ASN A 1 331 ? -8.806 -6.456 19.762 1.00 92.88 331 ASN A N 1
ATOM 2741 C CA . ASN A 1 331 ? -7.483 -6.549 19.138 1.00 92.88 331 ASN A CA 1
ATOM 2742 C C . ASN A 1 331 ? -6.956 -5.177 18.680 1.00 92.88 331 ASN A C 1
ATOM 2744 O O . ASN A 1 331 ? -6.272 -5.077 17.664 1.00 92.88 331 ASN A O 1
ATOM 2748 N N . GLU A 1 332 ? -7.330 -4.093 19.366 1.00 96.75 332 GLU A N 1
ATOM 2749 C CA . GLU A 1 332 ? -6.819 -2.760 19.044 1.00 96.75 332 GLU A CA 1
ATOM 2750 C C . GLU A 1 332 ? -5.314 -2.694 19.319 1.00 96.75 332 GLU A C 1
ATOM 2752 O O . GLU A 1 332 ? -4.871 -2.957 20.440 1.00 96.75 332 GLU A O 1
ATOM 2757 N N . SER A 1 333 ? -4.527 -2.354 18.292 1.00 95.75 333 SER A N 1
ATOM 2758 C CA . SER A 1 333 ? -3.067 -2.313 18.408 1.00 95.75 333 SER A CA 1
ATOM 2759 C C . SER A 1 333 ? -2.620 -1.313 19.471 1.00 95.75 333 SER A C 1
ATOM 2761 O O . SER A 1 333 ? -3.240 -0.259 19.636 1.00 95.75 333 SER A O 1
ATOM 2763 N N . TYR A 1 334 ? -1.512 -1.602 20.155 1.00 96.12 334 TYR A N 1
ATOM 2764 C CA . TYR A 1 334 ? -0.957 -0.727 21.191 1.00 96.12 334 TYR A CA 1
ATOM 2765 C C . TYR A 1 334 ? -0.797 0.726 20.709 1.00 96.12 334 TYR A C 1
ATOM 2767 O O . TYR A 1 334 ? -1.254 1.654 21.373 1.00 96.12 334 TYR A O 1
ATOM 2775 N N . GLU A 1 335 ? -0.268 0.929 19.494 1.00 96.00 335 GLU A N 1
ATOM 2776 C CA . GLU A 1 335 ? -0.146 2.261 18.885 1.00 96.00 335 GLU A CA 1
ATOM 2777 C C . GLU A 1 335 ? -1.512 2.960 18.735 1.00 96.00 335 GLU A C 1
ATOM 2779 O O . GLU A 1 335 ? -1.627 4.162 18.990 1.00 96.00 335 GLU A O 1
ATOM 2784 N N . SER A 1 336 ? -2.563 2.230 18.344 1.00 95.56 336 SER A N 1
ATOM 2785 C CA . SER A 1 336 ? -3.923 2.776 18.221 1.00 95.56 336 SER A CA 1
ATOM 2786 C C . SER A 1 336 ? -4.508 3.142 19.583 1.00 95.56 336 SER A C 1
ATOM 2788 O O . SER A 1 336 ? -5.076 4.231 19.730 1.00 95.56 336 SER A O 1
ATOM 2790 N N . ARG A 1 337 ? -4.290 2.298 20.603 1.00 97.44 337 ARG A N 1
ATOM 2791 C CA . ARG A 1 337 ? -4.660 2.593 21.994 1.00 97.44 337 ARG A CA 1
ATOM 2792 C C . ARG A 1 337 ? -3.962 3.870 22.469 1.00 97.44 337 ARG A C 1
ATOM 2794 O O . ARG A 1 337 ? -4.634 4.791 22.931 1.00 97.44 337 ARG A O 1
ATOM 2801 N N . CYS A 1 338 ? -2.652 4.003 22.258 1.00 96.88 338 CYS A N 1
ATOM 2802 C CA . CYS A 1 338 ? -1.911 5.220 22.597 1.00 96.88 338 CYS A CA 1
ATOM 2803 C C . CYS A 1 338 ? -2.429 6.454 21.844 1.00 96.88 338 CYS A C 1
ATOM 2805 O O . CYS A 1 338 ? -2.643 7.500 22.464 1.00 96.88 338 CYS A O 1
ATOM 2807 N N . LYS A 1 339 ? -2.699 6.347 20.534 1.00 95.38 339 LYS A N 1
ATOM 2808 C CA . LYS A 1 339 ? -3.225 7.471 19.739 1.00 95.38 339 LYS A CA 1
ATOM 2809 C C . LYS A 1 339 ? -4.573 7.938 20.269 1.00 95.38 339 LYS A C 1
ATOM 2811 O O . LYS A 1 339 ? -4.794 9.142 20.368 1.00 95.38 339 LYS A O 1
ATOM 2816 N N . ARG A 1 340 ? -5.449 7.004 20.645 1.00 95.81 340 ARG A N 1
ATOM 2817 C CA . ARG A 1 340 ? -6.770 7.302 21.211 1.00 95.81 340 ARG A CA 1
ATOM 2818 C C . ARG A 1 340 ? -6.681 8.063 22.531 1.00 95.81 340 ARG A C 1
ATOM 2820 O O . ARG A 1 340 ? -7.446 9.003 22.729 1.00 95.81 340 ARG A O 1
ATOM 2827 N N . ILE A 1 341 ? -5.781 7.654 23.424 1.00 96.25 341 ILE A N 1
ATOM 2828 C CA . ILE A 1 341 ? -5.693 8.218 24.780 1.00 96.25 341 ILE A CA 1
ATOM 2829 C C . ILE A 1 341 ? -4.851 9.497 24.817 1.00 96.25 341 ILE A C 1
ATOM 2831 O O . ILE A 1 341 ? -5.216 10.471 25.477 1.00 96.25 341 ILE A O 1
ATOM 2835 N N . PHE A 1 342 ? -3.727 9.512 24.104 1.00 94.62 342 PHE A N 1
ATOM 2836 C CA . PHE A 1 342 ? -2.701 10.549 24.235 1.00 94.62 342 PHE A CA 1
ATOM 2837 C C . PHE A 1 342 ? -2.541 11.424 22.989 1.00 94.62 342 PHE A C 1
ATOM 2839 O O . PHE A 1 342 ? -1.805 12.409 23.039 1.00 94.62 342 PHE A O 1
ATOM 2846 N N . GLY A 1 343 ? -3.169 11.065 21.865 1.00 93.75 343 GLY A N 1
ATOM 2847 C CA . GLY A 1 343 ? -2.904 11.693 20.567 1.00 93.75 343 GLY A CA 1
ATOM 2848 C C . GLY A 1 343 ? -1.513 11.370 20.008 1.00 93.75 343 GLY A C 1
ATOM 2849 O O . GLY A 1 343 ? -1.044 12.063 19.110 1.00 93.75 343 GLY A O 1
ATOM 2850 N N . LYS A 1 344 ? -0.831 10.349 20.549 1.00 93.75 344 LYS A N 1
ATOM 2851 C CA . LYS A 1 344 ? 0.550 9.968 20.211 1.00 93.75 344 LYS A CA 1
ATOM 2852 C C . LYS A 1 344 ? 0.686 8.463 20.025 1.00 93.75 344 LYS A C 1
ATOM 2854 O O . LYS A 1 344 ? -0.143 7.706 20.503 1.00 93.75 344 LYS A O 1
ATOM 2859 N N . LYS A 1 345 ? 1.765 8.028 19.375 1.00 93.94 345 LYS A N 1
ATOM 2860 C CA . LYS A 1 345 ? 2.057 6.605 19.132 1.00 93.94 345 LYS A CA 1
ATOM 2861 C C . LYS A 1 345 ? 2.565 5.833 20.359 1.00 93.94 345 LYS A C 1
ATOM 2863 O O . LYS A 1 345 ? 2.697 4.622 20.282 1.00 93.94 345 LYS A O 1
ATOM 2868 N N . TYR A 1 346 ? 2.848 6.521 21.464 1.00 94.31 346 TYR A N 1
ATOM 2869 C CA . TYR A 1 346 ? 3.455 5.950 22.666 1.00 94.31 346 TYR A CA 1
ATOM 2870 C C . TYR A 1 346 ? 2.686 6.333 23.934 1.00 94.31 346 TYR A C 1
ATOM 2872 O O . TYR A 1 346 ? 1.969 7.340 23.968 1.00 94.31 346 TYR A O 1
ATOM 2880 N N . TYR A 1 347 ? 2.859 5.528 24.981 1.00 93.00 347 TYR A N 1
ATOM 2881 C CA . TYR A 1 347 ? 2.239 5.734 26.286 1.00 93.00 347 TYR A CA 1
ATOM 2882 C C . TYR A 1 347 ? 2.850 6.921 27.029 1.00 93.00 347 TYR A C 1
ATOM 2884 O O . TYR A 1 347 ? 4.060 7.147 26.992 1.00 93.00 347 TYR A O 1
ATOM 2892 N N . LYS A 1 348 ? 2.015 7.688 27.734 1.00 90.19 348 LYS A N 1
ATOM 2893 C CA . LYS A 1 348 ? 2.463 8.849 28.503 1.00 90.19 348 LYS A CA 1
ATOM 2894 C C . LYS A 1 348 ? 1.818 8.878 29.881 1.00 90.19 348 LYS A C 1
ATOM 2896 O O . LYS A 1 348 ? 0.600 8.837 30.009 1.00 90.19 348 LYS A O 1
ATOM 2901 N N . LYS A 1 349 ? 2.648 9.074 30.903 1.00 90.50 349 LYS A N 1
ATOM 2902 C CA . LYS A 1 349 ? 2.197 9.312 32.278 1.00 90.50 349 LYS A CA 1
ATOM 2903 C C . LYS A 1 349 ? 1.799 10.779 32.459 1.00 90.50 349 LYS A C 1
ATOM 2905 O O . LYS A 1 349 ? 2.424 11.677 31.881 1.00 90.50 349 LYS A O 1
ATOM 2910 N N . TYR A 1 350 ? 0.770 11.040 33.261 1.00 91.88 350 TYR A N 1
ATOM 2911 C CA . TYR A 1 350 ? 0.431 12.408 33.649 1.00 91.88 350 TYR A CA 1
ATOM 2912 C C . TYR A 1 350 ? 1.340 12.871 34.788 1.00 91.88 350 TYR A C 1
ATOM 2914 O O . TYR A 1 350 ? 1.548 12.157 35.765 1.00 91.88 350 TYR A O 1
ATOM 2922 N N . LYS A 1 351 ? 1.881 14.083 34.658 1.00 93.25 351 LYS A N 1
ATOM 2923 C CA . LYS A 1 351 ? 2.815 14.681 35.618 1.00 93.25 351 LYS A CA 1
ATOM 2924 C C . LYS A 1 351 ? 2.159 14.934 36.974 1.00 93.25 351 LYS A C 1
ATOM 2926 O O . LYS A 1 351 ? 2.825 14.823 37.990 1.00 93.25 351 LYS A O 1
ATOM 2931 N N . ASN A 1 352 ? 0.880 15.307 36.980 1.00 95.00 352 ASN A N 1
ATOM 2932 C CA . ASN A 1 352 ? 0.120 15.649 38.181 1.00 95.00 352 ASN A CA 1
ATOM 2933 C C . ASN A 1 352 ? -1.396 15.512 37.953 1.00 95.00 352 ASN A C 1
ATOM 2935 O O . ASN A 1 352 ? -1.860 15.415 36.810 1.00 95.00 352 ASN A O 1
ATOM 2939 N N . ALA A 1 353 ? -2.170 15.566 39.041 1.00 94.19 353 ALA A N 1
ATOM 2940 C CA . ALA A 1 353 ? -3.628 15.431 39.019 1.00 94.19 353 ALA A CA 1
ATOM 2941 C C . ALA A 1 353 ? -4.316 16.488 38.134 1.00 94.19 353 ALA A C 1
ATOM 2943 O O . ALA A 1 353 ? -5.272 16.174 37.427 1.00 94.19 353 ALA A O 1
ATOM 2944 N N . LYS A 1 354 ? -3.795 17.728 38.107 1.00 95.19 354 LYS A N 1
ATOM 2945 C CA . LYS A 1 354 ? -4.311 18.824 37.261 1.00 95.19 354 LYS A CA 1
ATOM 2946 C C . LYS A 1 354 ? -4.179 18.514 35.771 1.00 95.19 354 LYS A C 1
ATOM 2948 O O . LYS A 1 354 ? -5.006 18.946 34.972 1.00 95.19 354 LYS A O 1
ATOM 2953 N N . GLN A 1 355 ? -3.132 17.796 35.371 1.00 94.12 355 GLN A N 1
ATOM 2954 C CA . GLN A 1 355 ? -3.012 17.314 34.002 1.00 94.12 355 GLN A CA 1
ATOM 2955 C C . GLN A 1 355 ? -3.998 16.175 33.735 1.00 94.12 355 GLN A C 1
ATOM 2957 O O . GLN A 1 355 ? -4.691 16.217 32.721 1.00 94.12 355 GLN A O 1
ATOM 2962 N N . ALA A 1 356 ? -4.079 15.190 34.631 1.00 93.38 356 ALA A N 1
ATOM 2963 C CA . ALA A 1 356 ? -4.942 14.022 34.465 1.00 93.38 356 ALA A CA 1
ATOM 2964 C C . ALA A 1 356 ? -6.430 14.392 34.350 1.00 93.38 356 ALA A C 1
ATOM 2966 O O . ALA A 1 356 ? -7.124 13.908 33.453 1.00 93.38 356 ALA A O 1
ATOM 2967 N N . SER A 1 357 ? -6.898 15.333 35.177 1.00 94.19 357 SER A N 1
ATOM 2968 C CA . SER A 1 357 ? -8.297 15.779 35.196 1.00 94.19 357 SER A CA 1
ATOM 2969 C C . SER A 1 357 ? -8.774 16.356 33.855 1.00 94.19 357 SER A C 1
ATOM 2971 O O . SER A 1 357 ? -9.944 16.216 33.500 1.00 94.19 357 SER A O 1
ATOM 2973 N N . LYS A 1 358 ? -7.872 16.922 33.037 1.00 95.75 358 LYS A N 1
ATOM 2974 C CA . LYS A 1 358 ? -8.202 17.436 31.692 1.00 95.75 358 LYS A CA 1
ATOM 2975 C C . LYS A 1 358 ? -8.602 16.336 30.708 1.00 95.75 358 LYS A C 1
ATOM 2977 O O . LYS A 1 358 ? -9.260 16.633 29.705 1.00 95.75 358 LYS A O 1
ATOM 2982 N N . HIS A 1 359 ? -8.223 15.088 30.972 1.00 96.12 359 HIS A N 1
ATOM 2983 C CA . HIS A 1 359 ? -8.402 13.963 30.056 1.00 96.12 359 HIS A CA 1
ATOM 2984 C C . HIS A 1 359 ? -9.510 12.992 30.466 1.00 96.12 359 HIS A C 1
ATOM 2986 O O . HIS A 1 359 ? -9.814 12.081 29.699 1.00 96.12 359 HIS A O 1
ATOM 2992 N N . VAL A 1 360 ? -10.162 13.207 31.608 1.00 97.19 360 VAL A N 1
ATOM 2993 C CA . VAL A 1 360 ? -11.264 12.361 32.081 1.00 97.19 360 VAL A CA 1
ATOM 2994 C C . VAL A 1 360 ? -12.619 13.060 31.991 1.00 97.19 360 VAL A C 1
ATOM 2996 O O . VAL A 1 360 ? -12.717 14.274 31.811 1.00 97.19 360 VAL A O 1
ATOM 2999 N N . THR A 1 361 ? -13.686 12.272 32.032 1.00 98.25 361 THR A N 1
ATOM 3000 C CA . THR A 1 361 ? -15.077 12.722 32.008 1.00 98.25 361 THR A CA 1
ATOM 3001 C C . THR A 1 361 ? -15.959 11.707 32.724 1.00 98.25 361 THR A C 1
ATOM 3003 O O . THR A 1 361 ? -15.634 10.521 32.765 1.00 98.25 361 THR A O 1
ATOM 3006 N N . THR A 1 362 ? -17.083 12.153 33.274 1.00 98.25 362 THR A N 1
ATOM 3007 C CA . THR A 1 362 ? -18.026 11.274 33.967 1.00 98.25 362 THR A CA 1
ATOM 3008 C C . THR A 1 362 ? -19.069 10.721 33.000 1.00 98.25 362 THR A C 1
ATOM 3010 O O . THR A 1 362 ? -19.684 11.450 32.217 1.00 98.25 362 THR A O 1
ATOM 3013 N N . VAL A 1 363 ? -19.302 9.412 33.061 1.00 98.19 363 VAL A N 1
ATOM 3014 C CA . VAL A 1 363 ? -20.341 8.718 32.301 1.00 98.19 363 VAL A CA 1
ATOM 3015 C C . VAL A 1 363 ? -21.292 7.994 33.244 1.00 98.19 363 VAL A C 1
ATOM 3017 O O . VAL A 1 363 ? -20.873 7.315 34.174 1.00 98.19 363 VAL A O 1
ATOM 3020 N N . ALA A 1 364 ? -22.591 8.127 32.992 1.00 98.19 364 ALA A N 1
ATOM 3021 C CA . ALA A 1 364 ? -23.601 7.356 33.699 1.00 98.19 364 ALA A CA 1
ATOM 3022 C C . ALA A 1 364 ? -23.780 5.984 33.040 1.00 98.19 364 ALA A C 1
ATOM 3024 O O . ALA A 1 364 ? -24.015 5.908 31.830 1.00 98.19 364 ALA A O 1
ATOM 3025 N N . VAL A 1 365 ? -23.738 4.918 33.836 1.00 98.25 365 VAL A N 1
ATOM 3026 C CA . VAL A 1 365 ? -23.993 3.544 33.386 1.00 98.25 365 VAL A CA 1
ATOM 3027 C C . VAL A 1 365 ? -25.084 2.897 34.231 1.00 98.25 365 VAL A C 1
ATOM 3029 O O . VAL A 1 365 ? -25.219 3.189 35.418 1.00 98.25 365 VAL A O 1
ATOM 3032 N N . LYS A 1 366 ? -25.885 2.032 33.606 1.00 98.44 366 LYS A N 1
ATOM 3033 C CA . LYS A 1 366 ? -26.857 1.179 34.297 1.00 98.44 366 LYS A CA 1
ATOM 3034 C C . LYS A 1 366 ? -26.287 -0.224 34.396 1.00 98.44 366 LYS A C 1
ATOM 3036 O O . LYS A 1 366 ? -25.712 -0.710 33.425 1.00 98.44 366 LYS A O 1
ATOM 3041 N N . VAL A 1 367 ? -26.487 -0.865 35.535 1.00 98.31 367 VAL A N 1
ATOM 3042 C CA . VAL A 1 367 ? -26.108 -2.256 35.783 1.00 98.31 367 VAL A CA 1
ATOM 3043 C C . VAL A 1 367 ? -27.219 -2.954 36.559 1.00 98.31 367 VAL A C 1
ATOM 3045 O O . VAL A 1 367 ? -28.117 -2.306 37.102 1.00 98.31 367 VAL A O 1
ATOM 3048 N N . TRP A 1 368 ? -27.177 -4.281 36.582 1.00 98.31 368 TRP A N 1
ATOM 3049 C CA . TRP A 1 368 ? -28.000 -5.050 37.505 1.00 98.31 368 TRP A CA 1
ATOM 3050 C C . TRP A 1 368 ? -27.287 -5.141 38.844 1.00 98.31 368 TRP A C 1
ATOM 3052 O O . TRP A 1 368 ? -26.077 -5.297 38.870 1.00 98.31 368 TRP A O 1
ATOM 3062 N N . ASP A 1 369 ? -28.034 -5.089 39.935 1.00 97.50 369 ASP A N 1
ATOM 3063 C CA . ASP A 1 369 ? -27.594 -5.474 41.275 1.00 97.50 369 ASP A CA 1
ATOM 3064 C C . ASP A 1 369 ? -28.678 -6.382 41.886 1.00 97.50 369 ASP A C 1
ATOM 3066 O O . ASP A 1 369 ? -29.725 -6.617 41.271 1.00 97.50 369 ASP A O 1
ATOM 3070 N N . LYS A 1 370 ? -28.425 -6.971 43.052 1.00 94.38 370 LYS A N 1
ATOM 3071 C CA . LYS A 1 370 ? -29.298 -7.947 43.696 1.00 94.38 370 LYS A CA 1
ATOM 3072 C C . LYS A 1 370 ? -29.377 -7.717 45.202 1.00 94.38 370 LYS A C 1
ATOM 3074 O O . LYS A 1 370 ? -28.408 -7.968 45.910 1.00 94.38 370 LYS A O 1
ATOM 3079 N N . GLN A 1 371 ? -30.567 -7.403 45.702 1.00 91.00 371 GLN A N 1
ATOM 3080 C CA . GLN A 1 371 ? -30.873 -7.352 47.133 1.00 91.00 371 GLN A CA 1
ATOM 3081 C C . GLN A 1 371 ? -31.770 -8.546 47.486 1.00 91.00 371 GLN A C 1
ATOM 3083 O O . GLN A 1 371 ? -32.799 -8.774 46.845 1.00 91.00 371 GLN A O 1
ATOM 3088 N N . GLY A 1 372 ? -31.342 -9.372 48.445 1.00 87.19 372 GLY A N 1
ATOM 3089 C CA . GLY A 1 372 ? -31.981 -10.668 48.702 1.00 87.19 372 GLY A CA 1
ATOM 3090 C C . GLY A 1 372 ? -32.045 -11.530 47.432 1.00 87.19 372 GLY A C 1
ATOM 3091 O O . GLY A 1 372 ? -31.037 -11.710 46.741 1.00 87.19 372 GLY A O 1
ATOM 3092 N N . GLY A 1 373 ? -33.235 -12.038 47.096 1.00 87.12 373 GLY A N 1
ATOM 3093 C CA . GLY A 1 373 ? -33.494 -12.814 45.876 1.00 87.12 373 GLY A CA 1
ATOM 3094 C C . GLY A 1 373 ? -33.740 -11.983 44.607 1.00 87.12 373 GLY A C 1
ATOM 3095 O O . GLY A 1 373 ? -33.591 -12.512 43.504 1.00 87.12 373 GLY A O 1
ATOM 3096 N N . ARG A 1 374 ? -34.068 -10.689 44.728 1.00 93.56 374 ARG A N 1
ATOM 3097 C CA . ARG A 1 374 ? -34.568 -9.856 43.619 1.00 93.56 374 ARG A CA 1
ATOM 3098 C C . ARG A 1 374 ? -33.453 -9.029 42.974 1.00 93.56 374 ARG A C 1
ATOM 3100 O O . ARG A 1 374 ? -32.621 -8.441 43.664 1.00 93.56 374 ARG A O 1
ATOM 3107 N N . LYS A 1 375 ? -33.438 -8.974 41.637 1.00 95.56 375 LYS A N 1
ATOM 3108 C CA . LYS A 1 375 ? -32.530 -8.105 40.870 1.00 95.56 375 LYS A CA 1
ATOM 3109 C C . LYS A 1 375 ? -33.176 -6.741 40.637 1.00 95.56 375 LYS A C 1
ATOM 3111 O O . LYS A 1 375 ? -34.356 -6.678 40.306 1.00 95.56 375 LYS A O 1
ATOM 3116 N N . PHE A 1 376 ? -32.397 -5.673 40.742 1.00 97.19 376 PHE A N 1
ATOM 3117 C CA . PHE A 1 376 ? -32.841 -4.305 40.483 1.00 97.19 376 PHE A CA 1
ATOM 3118 C C . PHE A 1 376 ? -31.808 -3.547 39.645 1.00 97.19 376 PHE A C 1
ATOM 3120 O O . PHE A 1 376 ? -30.675 -3.995 39.465 1.00 97.19 376 PHE A O 1
ATOM 3127 N N . THR A 1 377 ? -32.215 -2.407 39.089 1.00 98.19 377 THR A N 1
ATOM 3128 C CA . THR A 1 377 ? -31.312 -1.545 38.319 1.00 98.19 377 THR A CA 1
ATOM 3129 C C . THR A 1 377 ? -30.571 -0.602 39.252 1.00 98.19 377 THR A C 1
ATOM 3131 O O . THR A 1 377 ? -31.201 0.193 39.944 1.00 98.19 377 THR A O 1
ATOM 3134 N N . ARG A 1 378 ? -29.240 -0.626 39.203 1.00 97.81 378 ARG A N 1
ATOM 3135 C CA . ARG A 1 378 ? -28.375 0.366 39.848 1.00 97.81 378 ARG A CA 1
ATOM 3136 C C . ARG A 1 378 ? -27.762 1.281 38.789 1.00 97.81 378 ARG A C 1
ATOM 3138 O O . ARG A 1 378 ? -27.528 0.869 37.649 1.00 97.81 378 ARG A O 1
ATOM 3145 N N . LYS A 1 379 ? -27.514 2.539 39.156 1.00 98.12 379 LYS A N 1
ATOM 3146 C CA . LYS A 1 379 ? -26.846 3.528 38.305 1.00 98.12 379 LYS A CA 1
ATOM 3147 C C . LYS A 1 379 ? -25.523 3.942 38.944 1.00 98.12 379 LYS A C 1
ATOM 3149 O O . LYS A 1 379 ? -25.517 4.347 40.100 1.00 98.12 379 LYS A O 1
ATOM 3154 N N . PHE A 1 380 ? -24.439 3.876 38.177 1.00 98.19 380 PHE A N 1
ATOM 3155 C CA . PHE A 1 380 ? -23.122 4.377 38.573 1.00 98.19 380 PHE A CA 1
ATOM 3156 C C . PHE A 1 380 ? -22.724 5.583 37.722 1.00 98.19 380 PHE A C 1
ATOM 3158 O O . PHE A 1 380 ? -23.090 5.668 36.545 1.00 98.19 380 PHE A O 1
ATOM 3165 N N . TYR A 1 381 ? -21.953 6.495 38.313 1.00 98.00 381 TYR A N 1
ATOM 3166 C CA . TYR A 1 381 ? -21.329 7.631 37.636 1.00 98.00 381 TYR A CA 1
ATOM 3167 C C . TYR A 1 381 ? -19.817 7.417 37.634 1.00 98.00 381 TYR A C 1
ATOM 3169 O O . TYR A 1 381 ? -19.147 7.635 38.637 1.00 98.00 381 TYR A O 1
ATOM 3177 N N . LEU A 1 382 ? -19.289 6.937 36.512 1.00 97.81 382 LEU A N 1
ATOM 3178 C CA . LEU A 1 382 ? -17.891 6.536 36.386 1.00 97.81 382 LEU A CA 1
ATOM 3179 C C . LEU A 1 382 ? -17.083 7.660 35.757 1.00 97.81 382 LEU A C 1
ATOM 3181 O O . LEU A 1 382 ? -17.410 8.110 34.659 1.00 97.81 382 LEU A O 1
ATOM 3185 N N . THR A 1 383 ? -16.006 8.078 36.408 1.00 98.12 383 THR A N 1
ATOM 3186 C CA . THR A 1 383 ? -15.023 8.977 35.799 1.00 98.12 383 THR A CA 1
ATOM 3187 C C . THR A 1 383 ? -14.034 8.145 34.987 1.00 98.12 383 THR A C 1
ATOM 3189 O O . THR A 1 383 ? -13.313 7.329 35.547 1.00 98.12 383 THR A O 1
ATOM 3192 N N . VAL A 1 384 ? -14.026 8.332 33.666 1.00 98.44 384 VAL A N 1
ATOM 3193 C CA . VAL A 1 384 ? -13.257 7.547 32.681 1.00 98.44 384 VAL A CA 1
ATOM 3194 C C . VAL A 1 384 ? -12.487 8.469 31.741 1.00 98.44 384 VAL A C 1
ATOM 3196 O O . VAL A 1 384 ? -12.821 9.648 31.615 1.00 98.44 384 VAL A O 1
ATOM 3199 N N . ASN A 1 385 ? -11.500 7.953 31.011 1.00 97.94 385 ASN A N 1
ATOM 3200 C CA . ASN A 1 385 ? -10.830 8.735 29.975 1.00 97.94 385 ASN A CA 1
ATOM 3201 C C . ASN A 1 385 ? -11.813 9.171 28.872 1.00 97.94 385 ASN A C 1
ATOM 3203 O O . ASN A 1 385 ? -12.612 8.372 28.368 1.00 97.94 385 ASN A O 1
ATOM 3207 N N . LYS A 1 386 ? -11.711 10.427 28.424 1.00 97.62 386 LYS A N 1
ATOM 3208 C CA . LYS A 1 386 ? -12.523 10.987 27.330 1.00 97.62 386 LYS A CA 1
ATOM 3209 C C . LYS A 1 386 ? -12.429 10.150 26.049 1.00 97.62 386 LYS A C 1
ATOM 3211 O O . LYS A 1 386 ? -13.430 10.019 25.348 1.00 97.62 386 LYS A O 1
ATOM 3216 N N . GLY A 1 387 ? -11.264 9.555 25.770 1.00 96.56 387 GLY A N 1
ATOM 3217 C CA . GLY A 1 387 ? -11.022 8.734 24.580 1.00 96.56 387 GLY A CA 1
ATOM 3218 C C . GLY A 1 387 ? -11.808 7.417 24.536 1.00 96.56 387 GLY A C 1
ATOM 3219 O O . GLY A 1 387 ? -12.081 6.917 23.445 1.00 96.56 387 GLY A O 1
ATOM 3220 N N . ILE A 1 388 ? -12.216 6.880 25.694 1.00 97.94 388 ILE A N 1
ATOM 3221 C CA . ILE A 1 388 ? -12.983 5.623 25.800 1.00 97.94 388 ILE A CA 1
ATOM 3222 C C . ILE A 1 388 ? -14.422 5.829 26.277 1.00 97.94 388 ILE A C 1
ATOM 3224 O O . ILE A 1 388 ? -15.206 4.885 26.258 1.00 97.94 388 ILE A O 1
ATOM 3228 N N . ALA A 1 389 ? -14.809 7.041 26.679 1.00 98.19 389 ALA A N 1
ATOM 3229 C CA . ALA A 1 389 ? -16.146 7.323 27.200 1.00 98.19 389 ALA A CA 1
ATOM 3230 C C . ALA A 1 389 ? -17.299 6.808 26.301 1.00 98.19 389 ALA A C 1
ATOM 3232 O O . ALA A 1 389 ? -18.261 6.251 26.844 1.00 98.19 389 ALA A O 1
ATOM 3233 N N . PRO A 1 390 ? -17.238 6.908 24.952 1.00 97.94 390 PRO A N 1
ATOM 3234 C CA . PRO A 1 390 ? -18.233 6.276 24.084 1.00 97.94 390 PRO A CA 1
ATOM 3235 C C . PRO A 1 390 ? -18.264 4.747 24.207 1.00 97.94 390 PRO A C 1
ATOM 3237 O O . PRO A 1 390 ? -19.353 4.175 24.270 1.00 97.94 390 PRO A O 1
ATOM 3240 N N . SER A 1 391 ? -17.096 4.096 24.271 1.00 98.38 391 SER A N 1
ATOM 3241 C CA . SER A 1 391 ? -16.986 2.647 24.473 1.00 98.38 391 SER A CA 1
ATOM 3242 C C . SER A 1 391 ? -17.607 2.230 25.788 1.00 98.38 391 SER A C 1
ATOM 3244 O O . SER A 1 391 ? -18.444 1.341 25.787 1.00 98.38 391 SER A O 1
ATOM 3246 N N . VAL A 1 392 ? -17.273 2.908 26.889 1.00 98.56 392 VAL A N 1
ATOM 3247 C CA . VAL A 1 392 ? -17.777 2.565 28.227 1.00 98.56 392 VAL A CA 1
ATOM 3248 C C . VAL A 1 392 ? -19.304 2.632 28.266 1.00 98.56 392 VAL A C 1
ATOM 3250 O O . VAL A 1 392 ? -19.953 1.704 28.746 1.00 98.56 392 VAL A O 1
ATOM 3253 N N . LYS A 1 393 ? -19.900 3.684 27.691 1.00 98.38 393 LYS A N 1
ATOM 3254 C CA . LYS A 1 393 ? -21.362 3.815 27.606 1.00 98.38 393 LYS A CA 1
ATOM 3255 C C . LYS A 1 393 ? -22.007 2.658 26.839 1.00 98.38 393 LYS A C 1
ATOM 3257 O O . LYS A 1 393 ? -23.005 2.109 27.304 1.00 98.38 393 LYS A O 1
ATOM 3262 N N . GLU A 1 394 ? -21.475 2.295 25.670 1.00 98.44 394 GLU A N 1
ATOM 3263 C CA . GLU A 1 394 ? -22.062 1.214 24.864 1.00 98.44 394 GLU A CA 1
ATOM 3264 C C . GLU A 1 394 ? -21.785 -0.171 25.471 1.00 98.44 394 GLU A C 1
ATOM 3266 O O . GLU A 1 394 ? -22.684 -1.007 25.508 1.00 98.44 394 GLU A O 1
ATOM 3271 N N . MET A 1 395 ? -20.594 -0.376 26.031 1.00 98.50 395 MET A N 1
ATOM 3272 C CA . MET A 1 395 ? -20.173 -1.591 26.725 1.00 98.50 395 MET A CA 1
ATOM 3273 C C . MET A 1 395 ? -21.091 -1.907 27.906 1.00 98.50 395 MET A C 1
ATOM 3275 O O . MET A 1 395 ? -21.680 -2.984 27.953 1.00 98.50 395 MET A O 1
ATOM 3279 N N . PHE A 1 396 ? -21.312 -0.957 28.821 1.00 98.56 396 PHE A N 1
ATOM 3280 C CA . PHE A 1 396 ? -22.207 -1.185 29.961 1.00 98.56 396 PHE A CA 1
ATOM 3281 C C . PHE A 1 396 ? -23.678 -1.285 29.559 1.00 98.56 396 PHE A C 1
ATOM 3283 O O . PHE A 1 396 ? -24.441 -2.022 30.180 1.00 98.56 396 PHE A O 1
ATOM 3290 N N . LYS A 1 397 ? -24.089 -0.616 28.480 1.00 98.56 397 LYS A N 1
ATOM 3291 C CA . LYS A 1 397 ? -25.418 -0.822 27.895 1.00 98.56 397 LYS A CA 1
ATOM 3292 C C . LYS A 1 397 ? -25.588 -2.250 27.364 1.00 98.56 397 LYS A C 1
ATOM 3294 O O . LYS A 1 397 ? -26.671 -2.812 27.518 1.00 98.56 397 LYS A O 1
ATOM 3299 N N . GLU A 1 398 ? -24.557 -2.842 26.760 1.00 98.44 398 GLU A N 1
ATOM 3300 C CA . GLU A 1 398 ? -24.568 -4.246 26.330 1.00 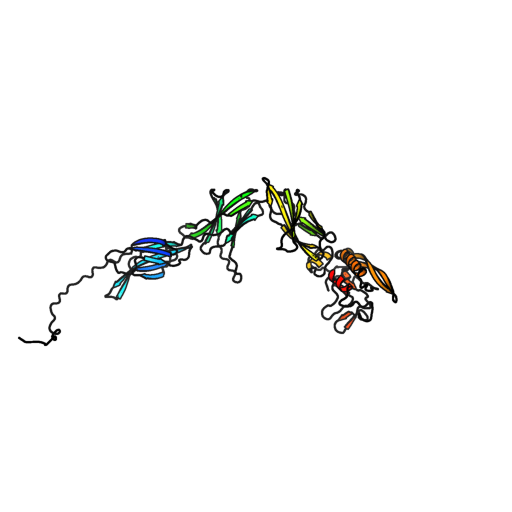98.44 398 GLU A CA 1
ATOM 3301 C C . GLU A 1 398 ? -24.565 -5.206 27.529 1.00 98.44 398 GLU A C 1
ATOM 3303 O O . GLU A 1 398 ? -25.368 -6.140 27.549 1.00 98.44 398 GLU A O 1
ATOM 3308 N N . ILE A 1 399 ? -23.758 -4.934 28.564 1.00 98.50 399 ILE A N 1
ATOM 3309 C CA . ILE A 1 399 ? -23.750 -5.702 29.824 1.00 98.50 399 ILE A CA 1
ATOM 3310 C C . ILE A 1 399 ? -25.143 -5.694 30.465 1.00 98.50 399 ILE A C 1
ATOM 3312 O O . ILE A 1 399 ? -25.694 -6.753 30.765 1.00 98.50 399 ILE A O 1
ATOM 3316 N N . TYR A 1 400 ? -25.758 -4.518 30.607 1.00 98.56 400 TYR A N 1
ATOM 3317 C CA . TYR A 1 400 ? -27.083 -4.359 31.209 1.00 98.56 400 TYR A CA 1
ATOM 3318 C C . TYR A 1 400 ? -28.191 -5.083 30.431 1.00 98.56 400 TYR A C 1
ATOM 3320 O O . TYR A 1 400 ? -29.101 -5.660 31.028 1.00 98.56 400 TYR A O 1
ATOM 3328 N N . LYS A 1 401 ? -28.117 -5.082 29.095 1.00 98.31 401 LYS A N 1
ATOM 3329 C CA . LYS A 1 401 ? -29.083 -5.776 28.227 1.00 98.31 401 LYS A CA 1
ATOM 3330 C C . LYS A 1 401 ? -28.836 -7.282 28.109 1.00 98.31 401 LYS A C 1
ATOM 3332 O O . LYS A 1 401 ? -29.678 -7.984 27.551 1.00 98.31 401 LYS A O 1
ATOM 3337 N N . SER A 1 402 ? -27.699 -7.784 28.586 1.00 97.75 402 SER A N 1
ATOM 3338 C CA . SER A 1 402 ? -27.379 -9.207 28.509 1.00 97.75 402 SER A CA 1
ATOM 3339 C C . SER A 1 402 ? -28.367 -10.057 29.323 1.00 97.75 402 SER A C 1
ATOM 3341 O O . SER A 1 402 ? -28.856 -9.640 30.375 1.00 97.75 402 SER A O 1
ATOM 3343 N N . LYS A 1 403 ? -28.642 -11.283 28.856 1.00 96.69 403 LYS A N 1
ATOM 3344 C CA . LYS A 1 403 ? -29.509 -12.238 29.575 1.00 96.69 403 LYS A CA 1
ATOM 3345 C C . LYS A 1 403 ? -28.916 -12.682 30.920 1.00 96.69 403 LYS A C 1
ATOM 3347 O O . LYS A 1 403 ? -29.669 -13.015 31.825 1.00 96.69 403 LYS A O 1
ATOM 3352 N N . GLU A 1 404 ? -27.589 -12.641 31.059 1.00 95.88 404 GLU A N 1
ATOM 3353 C CA . GLU A 1 404 ? -26.871 -12.989 32.294 1.00 95.88 404 GLU A CA 1
ATOM 3354 C C . GLU A 1 404 ? -27.290 -12.094 33.470 1.00 95.88 404 GLU A C 1
ATOM 3356 O O . GLU A 1 404 ? -27.466 -12.571 34.596 1.00 95.88 404 GLU A O 1
ATOM 3361 N N . ARG A 1 405 ? -27.508 -10.794 33.203 1.00 96.19 405 ARG A N 1
ATOM 3362 C CA . ARG A 1 405 ? -27.864 -9.792 34.219 1.00 96.19 405 ARG A CA 1
ATOM 3363 C C . ARG A 1 405 ? -26.958 -9.907 35.455 1.00 96.19 405 ARG A C 1
ATOM 3365 O O . ARG A 1 405 ? -27.461 -10.059 36.572 1.00 96.19 405 ARG A O 1
ATOM 3372 N N . PHE A 1 406 ? -25.643 -9.962 35.236 1.00 97.19 406 PHE A N 1
ATOM 3373 C CA . PHE A 1 406 ? -24.657 -10.146 36.302 1.00 97.19 406 PHE A CA 1
ATOM 3374 C C . PHE A 1 406 ? -24.765 -9.006 37.336 1.00 97.19 406 PHE A C 1
ATOM 3376 O O . PHE A 1 406 ? -24.855 -7.849 36.916 1.00 97.19 406 PHE A O 1
ATOM 3383 N N . PRO A 1 407 ? -24.804 -9.298 38.652 1.00 97.19 407 PRO A N 1
ATOM 3384 C CA . PRO A 1 407 ? -24.978 -8.272 39.669 1.00 97.19 407 PRO A CA 1
ATOM 3385 C C . PRO A 1 407 ? -23.662 -7.529 39.968 1.00 97.19 407 PRO A C 1
ATOM 3387 O O . PRO A 1 407 ? -22.630 -8.134 40.253 1.00 97.19 407 PRO A O 1
ATOM 3390 N N . ILE A 1 408 ? -23.716 -6.201 39.926 1.00 97.81 408 ILE A N 1
ATOM 3391 C CA . ILE A 1 408 ? -22.621 -5.273 40.202 1.00 97.81 408 ILE A CA 1
ATOM 3392 C C . ILE A 1 408 ? -23.104 -4.302 41.281 1.00 97.81 408 ILE A C 1
ATOM 3394 O O . ILE A 1 408 ? -23.981 -3.471 41.028 1.00 97.81 408 ILE A O 1
ATOM 3398 N N . HIS A 1 409 ? -22.548 -4.431 42.481 1.00 95.88 409 HIS A N 1
ATOM 3399 C CA . HIS A 1 409 ? -22.904 -3.620 43.649 1.00 95.88 409 HIS A CA 1
ATOM 3400 C C . HIS A 1 409 ? -21.895 -2.503 43.921 1.00 95.88 409 HIS A C 1
ATOM 3402 O O . HIS A 1 409 ? -22.251 -1.504 44.543 1.00 95.88 409 HIS A O 1
ATOM 3408 N N . GLU A 1 410 ? -20.696 -2.607 43.346 1.00 95.88 410 GLU A N 1
ATOM 3409 C CA . GLU A 1 410 ? -19.621 -1.635 43.511 1.00 95.88 410 GLU A CA 1
ATOM 3410 C C . GLU A 1 410 ? -18.816 -1.472 42.214 1.00 95.88 410 GLU A C 1
ATOM 3412 O O . GLU A 1 410 ? -18.616 -2.431 41.463 1.00 95.88 410 GLU A O 1
ATOM 3417 N N . MET A 1 411 ? -18.339 -0.252 41.955 1.00 95.81 411 MET A N 1
ATOM 3418 C CA . MET A 1 411 ? -17.473 0.059 40.821 1.00 95.81 411 MET A CA 1
ATOM 3419 C C . MET A 1 411 ? -16.448 1.147 41.163 1.00 95.81 411 MET A C 1
ATOM 3421 O O . MET A 1 411 ? -16.822 2.292 41.419 1.00 95.81 411 MET A O 1
ATOM 3425 N N . GLY A 1 412 ? -15.164 0.813 41.060 1.00 93.56 412 GLY A N 1
ATOM 3426 C CA . GLY A 1 412 ? -14.039 1.746 41.030 1.00 93.56 412 GLY A CA 1
ATOM 3427 C C . GLY A 1 412 ? -13.591 2.037 39.594 1.00 93.56 412 GLY A C 1
ATOM 3428 O O . GLY A 1 412 ? -13.649 1.165 38.729 1.00 93.56 412 GLY A O 1
ATOM 3429 N N . CYS A 1 413 ? -13.153 3.269 39.313 1.00 94.88 413 CYS A N 1
ATOM 3430 C CA . CYS A 1 413 ? -12.571 3.639 38.016 1.00 94.88 413 CYS A CA 1
ATOM 3431 C C . CYS A 1 413 ? -11.424 4.648 38.181 1.00 94.88 413 CYS A C 1
ATOM 3433 O O . CYS A 1 413 ? -10.425 4.304 38.812 1.00 94.88 413 CYS A O 1
ATOM 3435 N N . TYR A 1 414 ? -11.524 5.872 37.639 1.00 96.75 414 TYR A N 1
ATOM 3436 C CA . TYR A 1 414 ? -10.478 6.880 37.798 1.00 96.75 414 TYR A CA 1
ATOM 3437 C C . TYR A 1 414 ? -10.185 7.142 39.275 1.00 96.75 414 TYR A C 1
ATOM 3439 O O . TYR A 1 414 ? -11.069 7.530 40.038 1.00 96.75 414 TYR A O 1
ATOM 3447 N N . ASN A 1 415 ? -8.924 6.961 39.644 1.00 94.88 415 ASN A N 1
ATOM 3448 C CA . ASN A 1 415 ? -8.401 7.266 40.963 1.00 94.88 415 ASN A CA 1
ATOM 3449 C C . ASN A 1 415 ? -6.949 7.723 40.797 1.00 94.88 415 ASN A C 1
ATOM 3451 O O . ASN A 1 415 ? -6.135 7.010 40.204 1.00 94.88 415 ASN A O 1
ATOM 3455 N N . TRP A 1 416 ? -6.635 8.925 41.275 1.00 95.00 416 TRP A N 1
ATOM 3456 C CA . TRP A 1 416 ? -5.298 9.490 41.160 1.00 95.00 416 TRP A CA 1
ATOM 3457 C C . TRP A 1 416 ? -4.362 8.860 42.197 1.00 95.00 416 TRP A C 1
ATOM 3459 O O . TRP A 1 416 ? -4.537 9.050 43.394 1.00 95.00 416 TRP A O 1
ATOM 3469 N N . ARG A 1 417 ? -3.338 8.140 41.731 1.00 94.50 417 ARG A N 1
ATOM 3470 C CA . ARG A 1 417 ? -2.371 7.395 42.560 1.00 94.50 417 ARG A CA 1
ATOM 3471 C C . ARG A 1 417 ? -0.957 7.991 42.516 1.00 94.50 417 ARG A C 1
ATOM 3473 O O . ARG A 1 417 ? 0.025 7.257 42.560 1.00 94.50 417 ARG A O 1
ATOM 3480 N N . GLY A 1 418 ? -0.853 9.313 42.379 1.00 94.38 418 GLY A N 1
ATOM 3481 C CA . GLY A 1 418 ? 0.420 10.038 42.442 1.00 94.38 418 GLY A CA 1
ATOM 3482 C C . GLY A 1 418 ? 1.022 10.440 41.093 1.00 94.38 418 GLY A C 1
ATOM 3483 O O . GLY A 1 418 ? 0.621 9.984 40.018 1.00 94.38 418 GLY A O 1
ATOM 3484 N N . ASN A 1 419 ? 1.992 11.351 41.169 1.00 94.50 419 ASN A N 1
ATOM 3485 C CA . ASN A 1 419 ? 2.665 11.951 40.018 1.00 94.50 419 ASN A CA 1
ATOM 3486 C C . ASN A 1 419 ? 3.405 10.894 39.199 1.00 94.50 419 ASN A C 1
ATOM 3488 O O . ASN A 1 419 ? 4.134 10.074 39.748 1.00 94.50 419 ASN A O 1
ATOM 3492 N N . SER A 1 420 ? 3.231 10.925 37.876 1.00 90.19 420 SER A N 1
ATOM 3493 C CA . SER A 1 420 ? 3.881 9.986 36.955 1.00 90.19 420 SER A CA 1
ATOM 3494 C C . SER A 1 420 ? 3.626 8.506 37.287 1.00 90.19 420 SER A C 1
ATOM 3496 O O . SER A 1 420 ? 4.438 7.647 36.943 1.00 90.19 420 SER A O 1
ATOM 3498 N N . SER A 1 421 ? 2.493 8.198 37.924 1.00 92.12 421 SER A N 1
ATOM 3499 C CA . SER A 1 421 ? 2.062 6.825 38.191 1.00 92.12 421 SER A CA 1
ATOM 3500 C C . SER A 1 421 ? 1.826 6.056 36.885 1.00 92.12 421 SER A C 1
ATOM 3502 O O . SER A 1 421 ? 1.354 6.614 35.890 1.00 92.12 421 SER A O 1
ATOM 3504 N N . THR A 1 422 ? 2.164 4.765 36.880 1.00 88.94 422 THR A N 1
ATOM 3505 C CA . THR A 1 422 ? 1.883 3.838 35.769 1.00 88.94 422 THR A CA 1
ATOM 3506 C C . THR A 1 422 ? 0.466 3.280 35.806 1.00 88.94 422 THR A C 1
ATOM 3508 O O . THR A 1 422 ? 0.030 2.735 34.801 1.00 88.94 422 THR A O 1
ATOM 3511 N N . SER A 1 423 ? -0.252 3.448 36.921 1.00 92.44 423 SER A N 1
ATOM 3512 C CA . SER A 1 423 ? -1.592 2.896 37.118 1.00 92.44 423 SER A CA 1
ATOM 3513 C C . SER A 1 423 ? -2.588 3.415 36.081 1.00 92.44 423 SER A C 1
ATOM 3515 O O . SER A 1 423 ? -2.806 4.625 35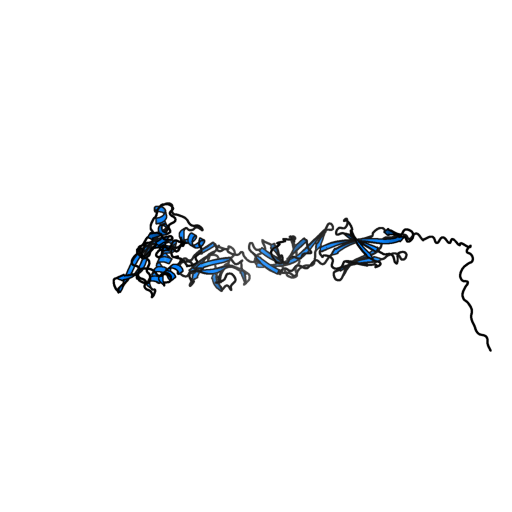.961 1.00 92.44 423 SER A O 1
ATOM 3517 N N . GLU A 1 424 ? -3.285 2.502 35.409 1.00 95.25 424 GLU A N 1
ATOM 3518 C CA . GLU A 1 424 ? -4.354 2.842 34.467 1.00 95.25 424 GLU A CA 1
ATOM 3519 C C . GLU A 1 424 ? -5.561 3.526 35.137 1.00 95.25 424 GLU A C 1
ATOM 3521 O O . GLU A 1 424 ? -6.301 4.271 34.482 1.00 95.25 424 GLU A O 1
ATOM 3526 N N . HIS A 1 425 ? -5.720 3.399 36.461 1.00 95.31 425 HIS A N 1
ATOM 3527 C CA . HIS A 1 425 ? -6.695 4.200 37.210 1.00 95.31 425 HIS A CA 1
ATOM 3528 C C . HIS A 1 425 ? -6.381 5.697 37.151 1.00 95.31 425 HIS A C 1
ATOM 3530 O O . HIS A 1 425 ? -7.304 6.501 37.046 1.00 95.31 425 HIS A O 1
ATOM 3536 N N . CYS A 1 426 ? -5.104 6.095 37.112 1.00 95.50 426 CYS A N 1
ATOM 3537 C CA . CYS A 1 426 ? -4.711 7.503 36.957 1.00 95.50 426 CYS A CA 1
ATOM 3538 C C . CYS A 1 426 ? -5.078 8.066 35.579 1.00 95.50 426 CYS A C 1
ATOM 3540 O O . CYS A 1 426 ? -5.057 9.281 35.378 1.00 95.50 426 CYS A O 1
ATOM 3542 N N . LEU A 1 427 ? -5.390 7.192 34.619 1.00 95.56 427 LEU A N 1
ATOM 3543 C CA . LEU A 1 427 ? -5.810 7.556 33.272 1.00 95.56 427 LEU A CA 1
ATOM 3544 C C . LEU A 1 427 ? -7.327 7.442 33.079 1.00 95.56 427 LEU A C 1
ATOM 3546 O O . LEU A 1 427 ? -7.833 7.917 32.061 1.00 95.56 427 LEU A O 1
ATOM 3550 N N . GLY A 1 428 ? -8.048 6.837 34.031 1.00 96.50 428 GLY A N 1
ATOM 3551 C CA . GLY A 1 428 ? -9.465 6.494 33.899 1.00 96.50 428 GLY A CA 1
ATOM 3552 C C . GLY A 1 428 ? -9.695 5.373 32.884 1.00 96.50 428 GLY A C 1
ATOM 3553 O O . GLY A 1 428 ? -10.654 5.439 32.117 1.00 96.50 428 GLY A O 1
ATOM 3554 N N . LEU A 1 429 ? -8.769 4.413 32.827 1.00 97.62 429 LEU A N 1
ATOM 3555 C CA . LEU A 1 429 ? -8.725 3.318 31.852 1.00 97.62 429 LEU A CA 1
ATOM 3556 C C . LEU A 1 429 ? -8.885 1.929 32.474 1.00 97.62 429 LEU A C 1
ATOM 3558 O O . LEU A 1 429 ? -8.871 0.941 31.749 1.00 97.62 429 LEU A O 1
ATOM 3562 N N . ALA A 1 430 ? -9.073 1.861 33.789 1.00 97.06 430 ALA A N 1
ATOM 3563 C CA . ALA A 1 430 ? -9.294 0.622 34.513 1.00 97.06 430 ALA A CA 1
ATOM 3564 C C . ALA A 1 430 ? -10.599 0.654 35.309 1.00 97.06 430 ALA A C 1
ATOM 3566 O O . ALA A 1 430 ? -11.069 1.725 35.710 1.00 97.06 430 ALA A O 1
ATOM 3567 N N . PHE A 1 431 ? -11.159 -0.527 35.543 1.00 96.00 431 PHE A N 1
ATOM 3568 C CA . PHE A 1 431 ? -12.327 -0.757 36.378 1.00 96.00 431 PHE A CA 1
ATOM 3569 C C . PHE A 1 431 ? -12.015 -1.812 37.428 1.00 96.00 431 PHE A C 1
ATOM 3571 O O . PHE A 1 431 ? -11.577 -2.898 37.066 1.00 96.00 431 PHE A O 1
ATOM 3578 N N . ASP A 1 432 ? -12.350 -1.518 38.681 1.00 95.69 432 ASP A N 1
ATOM 3579 C CA . ASP A 1 432 ? -12.452 -2.522 39.739 1.00 95.69 432 ASP A CA 1
ATOM 3580 C C . ASP A 1 432 ? -13.945 -2.759 39.988 1.00 95.69 432 ASP A C 1
ATOM 3582 O O . ASP A 1 432 ? -14.675 -1.823 40.319 1.00 95.69 432 ASP A O 1
ATOM 3586 N N . ILE A 1 433 ? -14.445 -3.973 39.763 1.00 96.69 433 ILE A N 1
ATOM 3587 C CA . ILE A 1 433 ? -15.885 -4.274 39.841 1.00 96.69 433 ILE A CA 1
ATOM 3588 C C . ILE A 1 433 ? -16.146 -5.182 41.037 1.00 96.69 433 ILE A C 1
ATOM 3590 O O . ILE A 1 433 ? -15.639 -6.290 41.040 1.00 96.69 433 ILE A O 1
ATOM 3594 N N . ASN A 1 434 ? -16.994 -4.791 41.994 1.00 96.00 434 ASN A N 1
ATOM 3595 C CA . ASN A 1 434 ? -17.238 -5.570 43.220 1.00 96.00 434 ASN A CA 1
ATOM 3596 C C . ASN A 1 434 ? -15.908 -5.859 43.962 1.00 96.00 434 ASN A C 1
ATOM 3598 O O . ASN A 1 434 ? -15.446 -7.000 44.022 1.00 96.00 434 ASN A O 1
ATOM 3602 N N . SER A 1 435 ? -15.241 -4.807 44.454 1.00 87.94 435 SER A N 1
ATOM 3603 C CA . SER A 1 435 ? -13.825 -4.856 44.853 1.00 87.94 435 SER A CA 1
ATOM 3604 C C . SER A 1 435 ? -13.567 -5.756 46.067 1.00 87.94 435 SER A C 1
ATOM 3606 O O . SER A 1 435 ? -12.505 -6.361 46.184 1.00 87.94 435 SER A O 1
ATOM 3608 N N . ASN A 1 436 ? -14.559 -5.948 46.933 1.00 87.62 436 ASN A N 1
ATOM 3609 C CA . ASN A 1 436 ? -14.470 -6.905 48.035 1.00 87.62 436 ASN A CA 1
ATOM 3610 C C . ASN A 1 436 ? -14.274 -8.362 47.556 1.00 87.62 436 ASN A C 1
ATOM 3612 O O . ASN A 1 436 ? -13.542 -9.146 48.165 1.00 87.62 436 ASN A O 1
ATOM 3616 N N . GLU A 1 437 ? -14.881 -8.710 46.418 1.00 92.19 437 GLU A N 1
ATOM 3617 C CA . GLU A 1 437 ? -14.744 -10.011 45.753 1.00 92.19 437 GLU A CA 1
ATOM 3618 C C . GLU A 1 437 ? -13.471 -10.106 44.885 1.00 92.19 437 GLU A C 1
ATOM 3620 O O . GLU A 1 437 ? -13.310 -11.043 44.090 1.00 92.19 437 GLU A O 1
ATOM 3625 N N . ASN A 1 438 ? -12.578 -9.120 45.009 1.00 86.19 438 ASN A N 1
ATOM 3626 C CA . ASN A 1 438 ? -11.343 -9.018 44.258 1.00 86.19 438 ASN A CA 1
ATOM 3627 C C . ASN A 1 438 ? -10.167 -9.674 44.964 1.00 86.19 438 ASN A C 1
ATOM 3629 O O . ASN A 1 438 ? -9.333 -8.981 45.528 1.00 86.19 438 ASN A O 1
ATOM 3633 N N . TYR A 1 439 ? -10.082 -11.003 44.929 1.00 89.44 439 TYR A N 1
ATOM 3634 C CA . TYR A 1 439 ? -8.956 -11.717 45.536 1.00 89.44 439 TYR A CA 1
ATOM 3635 C C . TYR A 1 439 ? -7.660 -11.526 44.750 1.00 89.44 439 TYR A C 1
ATOM 3637 O O . TYR A 1 439 ? -7.250 -12.377 43.959 1.00 89.44 439 TYR A O 1
ATOM 3645 N N . MET A 1 440 ? -7.043 -10.373 44.954 1.00 91.69 440 MET A N 1
ATOM 3646 C CA . MET A 1 440 ? -5.838 -9.976 44.274 1.00 91.69 440 MET A CA 1
ATOM 3647 C C . MET A 1 440 ? -4.653 -10.669 44.934 1.00 91.69 440 MET A C 1
ATOM 3649 O O . MET A 1 440 ? -4.359 -10.427 46.104 1.00 91.69 440 MET A O 1
ATOM 3653 N N . ILE A 1 441 ? -3.968 -11.521 44.186 1.00 91.75 441 ILE A N 1
ATOM 3654 C CA . ILE A 1 441 ? -2.845 -12.319 44.674 1.00 91.75 441 ILE A CA 1
ATOM 3655 C C . ILE A 1 441 ? -1.606 -12.086 43.818 1.00 91.75 441 ILE A C 1
ATOM 3657 O O . ILE A 1 441 ? -1.719 -11.862 42.616 1.00 91.75 441 ILE A O 1
ATOM 3661 N N . ASP A 1 442 ? -0.431 -12.169 44.429 1.00 91.44 442 ASP A N 1
ATOM 3662 C CA . ASP A 1 442 ? 0.852 -12.276 43.736 1.00 91.44 442 ASP A CA 1
ATOM 3663 C C . ASP A 1 442 ? 1.622 -13.472 44.302 1.00 91.44 442 ASP A C 1
ATOM 3665 O O . ASP A 1 442 ? 2.042 -13.484 45.466 1.00 91.44 442 ASP A O 1
ATOM 3669 N N . GLY A 1 443 ? 1.686 -14.546 43.514 1.00 87.38 443 GLY A N 1
ATOM 3670 C CA . GLY A 1 443 ? 2.109 -15.853 44.008 1.00 87.38 443 GLY A CA 1
ATOM 3671 C C . GLY A 1 443 ? 1.184 -16.341 45.130 1.00 87.38 443 GLY A C 1
ATOM 3672 O O . GLY A 1 443 ? 0.007 -16.608 44.897 1.00 87.38 443 GLY A O 1
ATOM 3673 N N . LYS A 1 444 ? 1.716 -16.455 46.354 1.00 86.00 444 LYS A N 1
ATOM 3674 C CA . LYS A 1 444 ? 0.959 -16.867 47.555 1.00 86.00 444 LYS A CA 1
ATOM 3675 C C . LYS A 1 444 ? 0.465 -15.690 48.409 1.00 86.00 444 LYS A C 1
ATOM 3677 O O . LYS A 1 444 ? -0.266 -15.911 49.371 1.00 86.00 444 LYS A O 1
ATOM 3682 N N . LYS A 1 445 ? 0.870 -14.453 48.099 1.00 91.69 445 LYS A N 1
ATOM 3683 C CA . LYS A 1 445 ? 0.545 -13.269 48.906 1.00 91.69 445 LYS A CA 1
ATOM 3684 C C . LYS A 1 445 ? -0.776 -12.655 48.454 1.00 91.69 445 LYS A C 1
ATOM 3686 O O . LYS A 1 445 ? -0.934 -12.351 47.276 1.00 91.69 445 LYS A O 1
ATOM 3691 N N . VAL A 1 446 ? -1.683 -12.413 49.397 1.00 90.19 446 VAL A N 1
ATOM 3692 C CA . VAL A 1 446 ? -2.906 -11.630 49.164 1.00 90.19 446 VAL A CA 1
ATOM 3693 C C . VAL A 1 446 ? -2.571 -10.142 49.262 1.00 90.19 446 VAL A C 1
ATOM 3695 O O . VAL A 1 446 ? -1.939 -9.707 50.223 1.00 90.19 446 VAL A O 1
ATOM 3698 N N . LEU A 1 447 ? -2.965 -9.372 48.250 1.00 88.94 447 LEU A N 1
ATOM 3699 C CA . LEU A 1 447 ? -2.698 -7.938 48.120 1.00 88.94 447 LEU A CA 1
ATOM 3700 C C . LEU A 1 447 ? -3.956 -7.081 48.311 1.00 88.94 447 LEU A C 1
ATOM 3702 O O . LEU A 1 447 ? -3.851 -5.965 48.812 1.00 88.94 447 LEU A O 1
ATOM 3706 N N . ALA A 1 448 ? -5.128 -7.582 47.915 1.00 87.81 448 ALA A N 1
ATOM 3707 C CA . ALA A 1 448 ? -6.415 -6.912 48.086 1.00 87.81 448 ALA A CA 1
ATOM 3708 C C . ALA A 1 448 ? -7.575 -7.919 48.022 1.00 87.81 448 ALA A C 1
ATOM 3710 O O . ALA A 1 448 ? -7.397 -9.043 47.547 1.00 87.81 448 ALA A O 1
ATOM 3711 N N . GLY A 1 449 ? -8.746 -7.474 48.497 1.00 85.38 449 GLY A N 1
ATOM 3712 C CA . GLY A 1 449 ? -10.002 -8.225 48.557 1.00 85.38 449 GLY A CA 1
ATOM 3713 C C . GLY A 1 449 ? -9.954 -9.477 49.431 1.00 85.38 449 GLY A C 1
ATOM 3714 O O . GLY A 1 449 ? -8.902 -9.960 49.848 1.00 85.38 449 GLY A O 1
ATOM 3715 N N . SER A 1 450 ? -11.132 -10.004 49.757 1.00 88.50 450 SER A N 1
ATOM 3716 C CA . SER A 1 450 ? -11.242 -11.076 50.751 1.00 88.50 450 SER A CA 1
ATOM 3717 C C . SER A 1 450 ? -11.329 -12.467 50.127 1.00 88.50 450 SER A C 1
ATOM 3719 O O . SER A 1 450 ? -10.871 -13.438 50.725 1.00 88.50 450 SER A O 1
ATOM 3721 N N . PHE A 1 451 ? -11.942 -12.604 48.946 1.00 91.06 451 PHE A N 1
ATOM 3722 C CA . PHE A 1 451 ? -12.138 -13.903 48.291 1.00 91.06 451 PHE A CA 1
ATOM 3723 C C . PHE A 1 451 ? -12.559 -13.763 46.825 1.00 91.06 451 PHE A C 1
ATOM 3725 O O . PHE A 1 451 ? -13.135 -12.761 46.427 1.00 91.06 451 PHE A O 1
ATOM 3732 N N . TRP A 1 452 ? -12.349 -14.818 46.033 1.00 93.50 452 TRP A N 1
ATOM 3733 C CA . TRP A 1 452 ? -12.925 -14.959 44.695 1.00 93.50 452 TRP A CA 1
ATOM 3734 C C . TRP A 1 452 ? -13.574 -16.339 44.578 1.00 93.50 452 TRP A C 1
ATOM 3736 O O . TRP A 1 452 ? -12.901 -17.367 44.511 1.00 93.50 452 TRP A O 1
ATOM 3746 N N . LYS A 1 453 ? -14.911 -16.378 44.638 1.00 95.06 453 LYS A N 1
ATOM 3747 C CA . LYS A 1 453 ? -15.694 -17.623 44.724 1.00 95.06 453 LYS A CA 1
ATOM 3748 C C . LYS A 1 453 ? -16.854 -17.608 43.718 1.00 95.06 453 LYS A C 1
ATOM 3750 O O . LYS A 1 453 ? -18.007 -17.654 44.140 1.00 95.06 453 LYS A O 1
ATOM 3755 N N . PRO A 1 454 ? -16.602 -17.593 42.396 1.00 93.50 454 PRO A N 1
ATOM 3756 C CA . PRO A 1 454 ? -17.631 -17.387 41.362 1.00 93.50 454 PRO A CA 1
ATOM 3757 C C . PRO A 1 454 ? -18.759 -18.430 41.342 1.00 93.50 454 PRO A C 1
ATOM 3759 O O . PRO A 1 454 ? -19.840 -18.152 40.838 1.00 93.50 454 PRO A O 1
ATOM 3762 N N . LYS A 1 455 ? -18.532 -19.629 41.896 1.00 92.06 455 LYS A N 1
ATOM 3763 C CA . LYS A 1 455 ? -19.568 -20.670 42.031 1.00 92.06 455 LYS A CA 1
ATOM 3764 C C . LYS A 1 455 ? -20.451 -20.508 43.275 1.00 92.06 455 LYS A C 1
ATOM 3766 O O . LYS A 1 455 ? -21.514 -21.110 43.335 1.00 92.06 455 LYS A O 1
ATOM 3771 N N . LYS A 1 456 ? -20.000 -19.749 44.282 1.00 93.56 456 LYS A N 1
ATOM 3772 C CA . LYS A 1 456 ? -20.670 -19.627 45.592 1.00 93.56 456 LYS A CA 1
ATOM 3773 C C . LYS A 1 456 ? -21.190 -18.215 45.855 1.00 93.56 456 LYS A C 1
ATOM 3775 O O . LYS A 1 456 ? -22.258 -18.049 46.429 1.00 93.56 456 LYS A O 1
ATOM 3780 N N . ASN A 1 457 ? -20.446 -17.194 45.437 1.00 94.19 457 ASN A N 1
ATOM 3781 C CA . ASN A 1 457 ? -20.799 -15.798 45.633 1.00 94.19 457 ASN A CA 1
ATOM 3782 C C . ASN A 1 457 ? -21.258 -15.175 44.307 1.00 94.19 457 ASN A C 1
ATOM 3784 O O . ASN A 1 457 ? -20.530 -15.178 43.317 1.00 94.19 457 ASN A O 1
ATOM 3788 N N . LYS A 1 458 ? -22.465 -14.600 44.322 1.00 93.25 458 LYS A N 1
ATOM 3789 C CA . LYS A 1 458 ? -23.117 -13.960 43.167 1.00 93.25 458 LYS A CA 1
ATOM 3790 C C . LYS A 1 458 ? -22.349 -12.767 42.576 1.00 93.25 458 LYS A C 1
ATOM 3792 O O . LYS A 1 458 ? -22.593 -12.441 41.420 1.00 93.25 458 LYS A O 1
ATOM 3797 N N . TYR A 1 459 ? -21.484 -12.117 43.352 1.00 95.88 459 TYR A N 1
ATOM 3798 C CA . TYR A 1 459 ? -20.721 -10.929 42.967 1.00 95.88 459 TYR A CA 1
ATOM 3799 C C . TYR A 1 459 ? -19.310 -11.251 42.471 1.00 95.88 459 TYR A C 1
ATOM 3801 O O . TYR A 1 459 ? -18.722 -10.418 41.787 1.00 95.88 459 TYR A O 1
ATOM 3809 N N . SER A 1 460 ? -18.792 -12.459 42.733 1.00 96.19 460 SER A N 1
ATOM 3810 C CA . SER A 1 460 ? -17.517 -12.925 42.178 1.00 96.19 460 SER A CA 1
ATOM 3811 C C . SER A 1 460 ? -17.663 -13.222 40.682 1.00 96.19 460 SER A C 1
ATOM 3813 O O . SER A 1 460 ? -18.329 -14.180 40.291 1.00 96.19 460 SER A O 1
ATOM 3815 N N . ILE A 1 461 ? -17.026 -12.417 39.829 1.00 96.62 461 ILE A N 1
ATOM 3816 C CA . ILE A 1 461 ? -17.127 -12.550 38.367 1.00 96.62 461 ILE A CA 1
ATOM 3817 C C . ILE A 1 461 ? -16.421 -13.844 37.917 1.00 96.62 461 ILE A C 1
ATOM 3819 O O . ILE A 1 461 ? -15.217 -13.974 38.147 1.00 96.62 461 ILE A O 1
ATOM 3823 N N . PRO A 1 462 ? -17.089 -14.797 37.239 1.00 96.19 462 PRO A N 1
ATOM 3824 C CA . PRO A 1 462 ? -16.419 -15.976 36.681 1.00 96.19 462 PRO A CA 1
ATOM 3825 C C . PRO A 1 462 ? -15.391 -15.607 35.600 1.00 96.19 462 PRO A C 1
ATOM 3827 O O . PRO A 1 462 ? -15.486 -14.545 34.989 1.00 96.19 462 PRO A O 1
ATOM 3830 N N . LEU A 1 463 ? -14.412 -16.479 35.325 1.00 94.44 463 LEU A N 1
ATOM 3831 C CA . LEU A 1 463 ? -13.411 -16.238 34.268 1.00 94.44 463 LEU A CA 1
ATOM 3832 C C . LEU A 1 463 ? -14.046 -16.091 32.886 1.00 94.44 463 LEU A C 1
ATOM 3834 O O . LEU A 1 463 ? -13.709 -15.176 32.146 1.00 94.44 463 LEU A O 1
ATOM 3838 N N . ASN A 1 464 ? -15.006 -16.957 32.574 1.00 94.12 464 ASN A N 1
ATOM 3839 C CA . ASN A 1 464 ? -15.633 -17.041 31.262 1.00 94.12 464 ASN A CA 1
ATOM 3840 C C . ASN A 1 464 ? -17.143 -16.778 31.370 1.00 94.12 464 ASN A C 1
ATOM 3842 O O . ASN A 1 464 ? 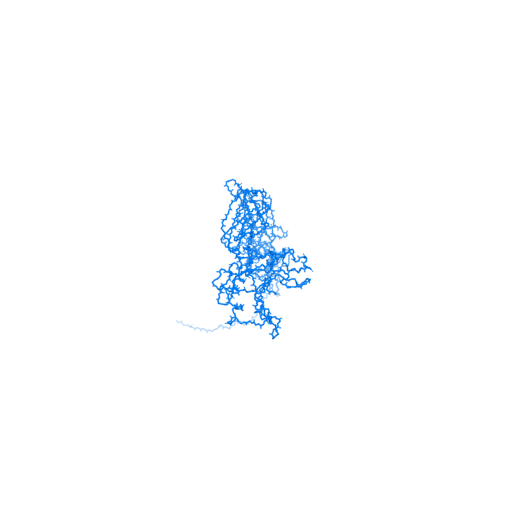-17.953 -17.700 31.307 1.00 94.12 464 ASN A O 1
ATOM 3846 N N . CYS A 1 465 ? -17.522 -15.518 31.580 1.00 96.50 465 CYS A N 1
ATOM 3847 C CA . CYS A 1 465 ? -18.919 -15.092 31.687 1.00 96.50 465 CYS A CA 1
ATOM 3848 C C . CYS A 1 465 ? -19.276 -14.056 30.606 1.00 96.50 465 CYS A C 1
ATOM 3850 O O . CYS A 1 465 ? -18.401 -13.560 29.884 1.00 96.50 465 CYS A O 1
ATOM 3852 N N . LYS A 1 466 ? -20.566 -13.736 30.433 1.00 98.06 466 LYS A N 1
ATOM 3853 C CA . LYS A 1 466 ? -20.990 -12.824 29.355 1.00 98.06 466 LYS A CA 1
ATOM 3854 C C . LYS A 1 466 ? -20.475 -11.403 29.595 1.00 98.06 466 LYS A C 1
ATOM 3856 O O . LYS A 1 466 ? -20.069 -10.764 28.625 1.00 98.06 466 LYS A O 1
ATOM 3861 N N . LEU A 1 467 ? -20.429 -10.948 30.846 1.00 97.94 467 LEU A N 1
ATOM 3862 C CA . LEU A 1 467 ? -19.807 -9.685 31.249 1.00 97.94 467 LEU A CA 1
ATOM 3863 C C . LEU A 1 467 ? -18.340 -9.597 30.801 1.00 97.94 467 LEU A C 1
ATOM 3865 O O . LEU A 1 467 ? -17.983 -8.626 30.137 1.00 97.94 467 LEU A O 1
ATOM 3869 N N . VAL A 1 468 ? -17.523 -10.625 31.067 1.00 97.81 468 VAL A N 1
ATOM 3870 C CA . VAL A 1 468 ? -16.100 -10.645 30.668 1.00 97.81 468 VAL A CA 1
ATOM 3871 C C . VAL A 1 468 ? -15.961 -10.610 29.148 1.00 97.81 468 VAL A C 1
ATOM 3873 O O . VAL A 1 468 ? -15.238 -9.773 28.619 1.00 97.81 468 VAL A O 1
ATOM 3876 N N . LYS A 1 469 ? -16.738 -11.423 28.419 1.00 98.25 469 LYS A N 1
ATOM 3877 C CA . LYS A 1 469 ? -16.723 -11.410 26.944 1.00 98.25 469 LYS A CA 1
ATOM 3878 C C . LYS A 1 469 ? -17.087 -10.045 26.359 1.00 98.25 469 LYS A C 1
ATOM 3880 O O . LYS A 1 469 ? -16.598 -9.689 25.289 1.00 98.25 469 LYS A O 1
ATOM 3885 N N . ILE A 1 470 ? -17.974 -9.294 27.017 1.00 98.56 470 ILE A N 1
ATOM 3886 C CA . ILE A 1 470 ? -18.323 -7.936 26.589 1.00 98.56 470 ILE A CA 1
ATOM 3887 C C . ILE A 1 470 ? -17.175 -6.968 26.901 1.00 98.56 470 ILE A C 1
ATOM 3889 O O . ILE A 1 470 ? -16.822 -6.192 26.024 1.00 98.56 470 ILE A O 1
ATOM 3893 N N . LEU A 1 471 ? -16.553 -7.030 28.080 1.00 98.25 471 LEU A N 1
ATOM 3894 C CA . LEU A 1 471 ? -15.369 -6.216 28.400 1.00 98.25 471 LEU A CA 1
ATOM 3895 C C . LEU A 1 471 ? -14.242 -6.447 27.377 1.00 98.25 471 LEU A C 1
ATOM 3897 O O . LEU A 1 471 ? -13.779 -5.497 26.742 1.00 98.25 471 LEU A O 1
ATOM 3901 N N . GLU A 1 472 ? -13.909 -7.713 27.112 1.00 97.62 472 GLU A N 1
ATOM 3902 C CA . GLU A 1 472 ? -12.910 -8.104 26.113 1.00 97.62 472 GLU A CA 1
ATOM 3903 C C . GLU A 1 472 ? -13.265 -7.610 24.711 1.00 97.62 472 GLU A C 1
ATOM 3905 O O . GLU A 1 472 ? -12.406 -7.101 23.998 1.00 97.62 472 GLU A O 1
ATOM 3910 N N . LYS A 1 473 ? -14.538 -7.707 24.299 1.00 97.81 473 LYS A N 1
ATOM 3911 C CA . LYS A 1 473 ? -15.004 -7.192 23.001 1.00 97.81 473 LYS A CA 1
ATOM 3912 C C . LYS A 1 473 ? -14.646 -5.716 22.811 1.00 97.81 473 LYS A C 1
ATOM 3914 O O . LYS A 1 473 ? -14.365 -5.322 21.681 1.00 97.81 473 LYS A O 1
ATOM 3919 N N . TYR A 1 474 ? -14.641 -4.928 23.887 1.00 98.19 474 TYR A N 1
ATOM 3920 C CA . TYR A 1 474 ? -14.270 -3.510 23.902 1.00 98.19 474 TYR A CA 1
ATOM 3921 C C . TYR A 1 474 ? -12.793 -3.260 24.250 1.00 98.19 474 TYR A C 1
ATOM 3923 O O . TYR A 1 474 ? -12.413 -2.110 24.466 1.00 98.19 474 TYR A O 1
ATOM 3931 N N . GLY A 1 475 ? -11.950 -4.294 24.255 1.00 97.31 475 GLY A N 1
ATOM 3932 C CA . GLY A 1 475 ? -10.507 -4.171 24.468 1.00 97.31 475 GLY A CA 1
ATOM 3933 C C . GLY A 1 475 ? -10.074 -4.172 25.930 1.00 97.31 475 GLY A C 1
ATOM 3934 O O . GLY A 1 475 ? -8.902 -3.928 26.182 1.00 97.31 475 GLY A O 1
ATOM 3935 N N . PHE A 1 476 ? -10.969 -4.417 26.886 1.00 97.94 476 PHE A N 1
ATOM 3936 C CA . PHE A 1 476 ? -10.576 -4.506 28.291 1.00 97.94 476 PHE A CA 1
ATOM 3937 C C . PHE A 1 476 ? -10.103 -5.912 28.627 1.00 97.94 476 PHE A C 1
ATOM 3939 O O . PHE A 1 476 ? -10.793 -6.893 28.346 1.00 97.94 476 PHE A O 1
ATOM 3946 N N . GLU A 1 477 ? -8.945 -5.989 29.260 1.00 96.19 477 GLU A N 1
ATOM 3947 C CA . GLU A 1 477 ? -8.314 -7.229 29.682 1.00 96.19 477 GLU A CA 1
ATOM 3948 C C . GLU A 1 477 ? -8.387 -7.342 31.197 1.00 96.19 477 GLU A C 1
ATOM 3950 O O . GLU A 1 477 ? -8.299 -6.350 31.916 1.00 96.19 477 GLU A O 1
ATOM 3955 N N . ARG A 1 478 ? -8.599 -8.560 31.688 1.00 96.12 478 ARG A N 1
ATOM 3956 C CA . ARG A 1 478 ? -8.622 -8.837 33.123 1.00 96.12 478 ARG A CA 1
ATOM 3957 C C . ARG A 1 478 ? -7.195 -8.827 33.666 1.00 96.12 478 ARG A C 1
ATOM 3959 O O . ARG A 1 478 ? -6.301 -9.284 32.960 1.00 96.12 478 ARG A O 1
ATOM 3966 N N . GLY A 1 479 ? -6.993 -8.388 34.908 1.00 94.50 479 GLY A N 1
ATOM 3967 C CA . GLY A 1 479 ? -5.670 -8.277 35.540 1.00 94.50 479 GLY A CA 1
ATOM 3968 C C . GLY A 1 479 ? -4.977 -9.618 35.825 1.00 94.50 479 GLY A C 1
ATOM 3969 O O . GLY A 1 479 ? -4.774 -9.994 36.974 1.00 94.50 479 GLY A O 1
ATOM 3970 N N . LEU A 1 480 ? -4.627 -10.385 34.794 1.00 93.06 480 LEU A N 1
ATOM 3971 C CA . LEU A 1 480 ? -3.976 -11.694 34.895 1.00 93.06 480 LEU A CA 1
ATOM 3972 C C . LEU A 1 480 ? -2.515 -11.587 34.423 1.00 93.06 480 LEU A C 1
ATOM 3974 O O . LEU A 1 480 ? -2.166 -12.042 33.337 1.00 93.06 480 LEU A O 1
ATOM 3978 N N . TRP A 1 481 ? -1.655 -10.985 35.247 1.00 91.31 481 TRP A N 1
ATOM 3979 C CA . TRP A 1 481 ? -0.274 -10.624 34.900 1.00 91.31 481 TRP A CA 1
ATOM 3980 C C . TRP A 1 481 ? 0.760 -11.589 35.494 1.00 91.31 481 TRP A C 1
ATOM 3982 O O . TRP A 1 481 ? 1.116 -11.479 36.663 1.00 91.31 481 TRP A O 1
ATOM 3992 N N . GLY A 1 482 ? 1.287 -12.536 34.714 1.00 88.69 482 GLY A N 1
ATOM 3993 C CA . GLY A 1 482 ? 2.373 -13.415 35.188 1.00 88.69 482 GLY A CA 1
ATOM 3994 C C . GLY A 1 482 ? 1.950 -14.282 36.383 1.00 88.69 482 GLY A C 1
ATOM 3995 O O . GLY A 1 482 ? 1.076 -15.130 36.220 1.00 88.69 482 GLY A O 1
ATOM 3996 N N . SER A 1 483 ? 2.520 -14.069 37.574 1.00 89.06 483 SER A N 1
ATOM 3997 C CA . SER A 1 483 ? 2.084 -14.672 38.854 1.00 89.06 483 SER A CA 1
ATOM 3998 C C . SER A 1 483 ? 0.948 -13.911 39.542 1.00 89.06 483 SER A C 1
ATOM 4000 O O . SER A 1 483 ? 0.269 -14.462 40.410 1.00 89.06 483 SER A O 1
ATOM 4002 N N . ARG A 1 484 ? 0.736 -12.650 39.161 1.00 92.75 484 ARG A N 1
ATOM 4003 C CA . ARG A 1 484 ? -0.238 -11.751 39.767 1.00 92.75 484 ARG A CA 1
ATOM 4004 C C . ARG A 1 484 ? -1.612 -11.934 39.136 1.00 92.75 484 ARG A C 1
ATOM 4006 O O . ARG A 1 484 ? -1.765 -11.989 37.915 1.00 92.75 484 ARG A O 1
ATOM 4013 N N . ARG A 1 485 ? -2.636 -12.071 39.966 1.00 93.19 485 ARG A N 1
ATOM 4014 C CA . ARG A 1 485 ? -4.030 -12.234 39.548 1.00 93.19 485 ARG A CA 1
ATOM 4015 C C . ARG A 1 485 ? -4.862 -11.238 40.317 1.00 93.19 485 ARG A C 1
ATOM 4017 O O . ARG A 1 485 ? -4.932 -11.320 41.531 1.00 93.19 485 ARG A O 1
ATOM 4024 N N . ASP A 1 486 ? -5.488 -10.329 39.602 1.00 94.19 486 ASP A N 1
ATOM 4025 C CA . ASP A 1 486 ? -6.459 -9.372 40.087 1.00 94.19 486 ASP A CA 1
ATOM 4026 C C . ASP A 1 486 ? -7.787 -9.704 39.394 1.00 94.19 486 ASP A C 1
ATOM 4028 O O . ASP A 1 486 ? -8.023 -9.390 38.223 1.00 94.19 486 ASP A O 1
ATOM 4032 N N . TYR A 1 487 ? -8.617 -10.495 40.080 1.00 94.25 487 TYR A N 1
ATOM 4033 C CA . TYR A 1 487 ? -9.781 -11.111 39.451 1.00 94.25 487 TYR A CA 1
ATOM 4034 C C . TYR A 1 487 ? -10.894 -10.117 39.163 1.00 94.25 487 TYR A C 1
ATOM 4036 O O . TYR A 1 487 ? -11.791 -10.457 38.404 1.00 94.25 487 TYR A O 1
ATOM 4044 N N . MET A 1 488 ? -10.906 -8.924 39.730 1.00 95.38 488 MET A N 1
ATOM 4045 C CA . MET A 1 488 ? -12.017 -7.996 39.515 1.00 95.38 488 MET A CA 1
ATOM 4046 C C . MET A 1 488 ? -11.582 -6.689 38.867 1.00 95.38 488 MET A C 1
ATOM 4048 O O . MET A 1 488 ? -12.428 -5.834 38.596 1.00 95.38 488 MET A O 1
ATOM 4052 N N . HIS A 1 489 ? -10.293 -6.593 38.554 1.00 96.25 489 HIS A N 1
ATOM 4053 C CA . HIS A 1 489 ? -9.705 -5.540 37.759 1.00 96.25 489 HIS A CA 1
ATOM 4054 C C . HIS A 1 489 ? -9.768 -5.835 36.260 1.00 96.25 489 HIS A C 1
ATOM 4056 O O . HIS A 1 489 ? -9.442 -6.934 35.796 1.00 96.25 489 HIS A O 1
ATOM 4062 N N . PHE A 1 490 ? -10.140 -4.812 35.497 1.00 97.56 490 PHE A N 1
ATOM 4063 C CA . PHE A 1 490 ? -10.131 -4.817 34.041 1.00 97.56 490 PHE A CA 1
ATOM 4064 C C . PHE A 1 490 ? -9.518 -3.525 33.516 1.00 97.56 490 PHE A C 1
ATOM 4066 O O . PHE A 1 490 ? -10.022 -2.447 33.834 1.00 97.56 490 PHE A O 1
ATOM 4073 N N . SER A 1 491 ? -8.493 -3.615 32.675 1.00 96.75 491 SER A N 1
ATOM 4074 C CA . SER A 1 491 ? -7.750 -2.459 32.174 1.00 96.75 491 SER A CA 1
ATOM 4075 C C . SER A 1 491 ? -7.656 -2.428 30.653 1.00 96.75 491 SER A C 1
ATOM 4077 O O . SER A 1 491 ? -7.853 -3.433 29.968 1.00 96.75 491 SER A O 1
ATOM 4079 N N . TYR A 1 492 ? -7.449 -1.234 30.099 1.00 97.75 492 TYR A N 1
ATOM 4080 C CA . TYR A 1 492 ? -7.451 -1.002 28.658 1.00 97.75 492 TYR A CA 1
ATOM 4081 C C . TYR A 1 492 ? -6.059 -1.117 28.035 1.00 97.75 492 TYR A C 1
ATOM 4083 O O . TYR A 1 492 ? -5.965 -1.233 26.825 1.00 97.75 492 TYR A O 1
ATOM 4091 N N . PHE A 1 493 ? -4.961 -1.069 28.775 1.00 95.75 493 PHE A N 1
ATOM 4092 C CA . PHE A 1 493 ? -3.651 -1.465 28.251 1.00 95.75 493 PHE A CA 1
ATOM 4093 C C . PHE A 1 493 ? -3.254 -2.872 28.694 1.00 95.75 493 PHE A C 1
ATOM 4095 O O . PHE A 1 493 ? -2.238 -3.368 28.216 1.00 95.75 493 PHE A O 1
ATOM 4102 N N . GLY A 1 494 ? -4.070 -3.523 29.531 1.00 88.25 494 GLY A N 1
ATOM 4103 C CA . GLY A 1 494 ? -3.786 -4.859 30.042 1.00 88.25 494 GLY A CA 1
ATOM 4104 C C . GLY A 1 494 ? -2.606 -4.858 31.010 1.00 88.25 494 GLY A C 1
ATOM 4105 O O . GLY A 1 494 ? -1.949 -5.885 31.157 1.00 88.25 494 GLY A O 1
ATOM 4106 N N . THR A 1 495 ? -2.320 -3.718 31.652 1.00 74.38 495 THR A N 1
ATOM 4107 C CA . THR A 1 495 ? -1.166 -3.513 32.551 1.00 74.38 495 THR A CA 1
ATOM 4108 C C . THR A 1 495 ? -1.551 -3.195 33.981 1.00 74.38 495 THR A C 1
ATOM 4110 O O . THR A 1 495 ? -2.677 -2.676 34.177 1.00 74.38 495 THR A O 1
#

Foldseek 3Di:
DDDDDDDDDDDPDDDDDDDPPPPPPPPPPQQFAEWAWDDFADDPQKTKTFTHDDPSLQPWKKWKWKDQDPPDDTHTDDIGSDRMDIGPNDQALTKIKMWMWTWDQDPVVRDIDTHHIDMDIDGHDDDDAKAFPDWDAAEQLKIKIKTFDDPNAQWKWKWKDQDQPDDTHTDDIDGPDDDDDPPDDDRDMDMDMDHNDDAQGKMKMKMWGWHADPVGIDTHDIYRIDMDTGFYAWKAFPDWDQPDQQKIKTFIDQRPQFQWKWKWKDLDQPDDIDTDDIDRHSPPGMDMDGNHDAQGKMWMWMWGWDDDPNDTRIHDIHIDIDGNPLFAFQPQDQQNLCCLQPVGSDDFFAQDLVRLVVFKDWDKAWAWADDDHDIDIDIDTAIAGPSHRVNVRVLRVCRRPDPCRQHFPDKQFQDCPDGRDPDLSSNRFKMQTPQLLFQKDQQPDGDGHDHQDVPPDSRRDDPDDPSQVSLSRRQWDAQPPDRIHGRRMTGNSSD

Secondary structure (DSSP, 8-state):
------------S-S--------------------EEEEEEEETTEEEEEEE--GGGTT-EEEEEEESSTTSPPEEEEEESSSEEEE-SPPTT-EEEEEEEEEEEETTTTEEEEPPPEEEEEE--SPP---EEEEEEETTTEEEEEEEPPSS-SEEEEEEESSTTSPPEEEEEEE------TT-----EEEEEE-SPPTT-EEEEEEEEEEEETTEEEE-PPPPPEEEE-------EEEEE--STT-EEEEEPPPSS-SEEEEEEESSSSSPPEEEEEES-TT--EEEE-SPPTT-EEEEEEEEEEEETTEEEEEEEEEEEEE--SS--TT--HHHHHHHHHSSSS----SSHHHHHTTEEEEEEEEEEEETTEEEEEEEEEEEETTTHHHHHHHHHHHHHSTT--B---EE-----STT---GGGGT-EEEESGGG--EEETTEEEE-S---TTT-TTS--TT-HHHHHHHHTT-EEEEETTEEEEEEEESS--